Protein 5Z3E (pdb70)

Secondary structure (DSSP, 8-state):
---HHHHHHHHHHHHHHHHHHHHHS-TTSPPPS-TT-GGGTTEE-HHHHHHHHHHHHHHT-HHHHHHHHHHHHHHHHTTHHHHHHHHHHHHTT-PPPGGGSPPSSEETTSSB-S-HHHH---HHHHHHHHHHHHHHHHHT--GGGTHHHHHHHHHHHHHHTTS----TTS--TTS-BHHHHHHHHHHHHHHHT-GGGTT-TTHHHHHHHHHHHHHHHHHHSEETTEE-SBTT-----TTGGGGTTTT-SS-TTSHHHHHHHHHHHHHHEETTEEPS-TT--GGGT-EEHHHHHHHHHHHHHTT-HHHHHHHHHHHHTT--TTS---SEE-SS-SSGGGHHHHHHHH-SPPSS-HHHHHHHHHHHHHTT---

Nearest PDB structures (foldseek):
  5z3f-assembly1_A  TM=1.002E+00  e=1.330E-62  Kribbella flavida DSM 17836
  5z3d-assembly1_A  TM=1.002E+00  e=3.446E-62  Kribbella flavida DSM 17836
  5z3a-assembly1_A  TM=1.002E+00  e=4.809E-62  Kribbella flavida DSM 17836
  5z3b-assembly1_A  TM=1.002E+00  e=1.030E-61  Kribbella flavida DSM 17836
  5z3c-assembly1_A  TM=1.002E+00  e=2.103E-61  Kribbella flavida DSM 17836

InterPro domains:
  IPR008928 Six-hairpin glycosidase superfamily [SSF48208] (15-374)
  IPR011613 GH15-like domain [PF00723] (21-302)
  IPR012341 Six-hairpin glycosidase-like superfamily [G3DSA:1.50.10.10] (13-378)

Structure (mmCIF, N/CA/C/O backbone):
data_5Z3E
#
_entry.id   5Z3E
#
_cell.length_a   104.810
_cell.length_b   104.810
_cell.length_c   89.460
_cell.angle_alpha   90.00
_cell.angle_beta   90.00
_cell.angle_gamma   90.00
#
_symmetry.space_group_name_H-M   'P 4 21 2'
#
loop_
_entity.id
_entity.type
_entity.pdbx_description
1 polymer 'Glycoside hydrolase 15-related protein'
2 non-polymer GLYCEROL
3 non-polymer 'CITRIC ACID'
4 water water
#
loop_
_atom_site.group_PDB
_atom_site.id
_atom_site.type_symbol
_atom_site.label_atom_id
_atom_site.label_alt_id
_atom_site.label_comp_id
_atom_site.label_asym_id
_atom_site.label_entity_id
_atom_site.label_seq_id
_atom_site.pdbx_PDB_ins_code
_atom_site.Cartn_x
_atom_site.Cartn_y
_atom_site.Cartn_z
_atom_site.occupancy
_atom_site.B_iso_or_equiv
_atom_site.auth_seq_id
_atom_site.auth_comp_id
_atom_site.auth_asym_id
_atom_site.auth_atom_id
_atom_site.pdbx_PDB_model_num
ATOM 1 N N . GLY A 1 29 ? 26.291 135.461 92.177 1.00 47.80 9 GLY A N 1
ATOM 2 C CA . GLY A 1 29 ? 26.052 134.211 91.338 1.00 29.70 9 GLY A CA 1
ATOM 3 C C . GLY A 1 29 ? 24.574 133.851 91.375 1.00 19.98 9 GLY A C 1
ATOM 4 O O . GLY A 1 29 ? 24.211 132.835 90.902 1.00 24.37 9 GLY A O 1
ATOM 8 N N . LEU A 1 30 ? 23.696 134.790 91.774 1.00 22.29 10 LEU A N 1
ATOM 9 C CA . LEU A 1 30 ? 22.247 134.518 91.855 1.00 21.42 10 LEU A CA 1
ATOM 10 C C . LEU A 1 30 ? 21.463 135.660 91.219 1.00 22.59 10 LEU A C 1
ATOM 11 O O . LEU A 1 30 ? 21.828 136.827 91.378 1.00 23.11 10 LEU A O 1
ATOM 27 N N . ASP A 1 31 ? 20.419 135.345 90.436 1.00 19.64 11 ASP A N 1
ATOM 28 C CA . ASP A 1 31 ? 19.583 136.385 89.866 1.00 20.09 11 ASP A CA 1
ATOM 29 C C . ASP A 1 31 ? 18.493 136.803 90.835 1.00 17.76 11 ASP A C 1
ATOM 30 O O . ASP A 1 31 ? 18.432 136.319 92.003 1.00 16.89 11 ASP A O 1
ATOM 39 N N . SER A 1 32 ? 17.660 137.764 90.438 1.00 19.98 12 SER A N 1
ATOM 40 C CA . SER A 1 32 ? 16.696 138.311 91.361 1.00 19.77 12 SER A CA 1
ATOM 41 C C . SER A 1 32 ? 15.671 137.282 91.801 1.00 17.48 12 SER A C 1
ATOM 42 O O . SER A 1 32 ? 15.246 137.250 92.960 1.00 17.93 12 SER A O 1
ATOM 50 N N . HIS A 1 33 ? 15.318 136.409 90.887 1.00 16.93 13 HIS A N 1
ATOM 51 C CA . HIS A 1 33 ? 14.392 135.319 91.182 1.00 16.16 13 HIS A CA 1
ATOM 52 C C . HIS A 1 33 ? 14.924 134.420 92.269 1.00 15.65 13 HIS A C 1
ATOM 53 O O . HIS A 1 33 ? 14.236 134.096 93.248 1.00 16.29 13 HIS A O 1
ATOM 68 N N . GLU A 1 34 ? 16.176 133.999 92.118 1.00 14.84 14 GLU A N 1
ATOM 69 C CA . GLU A 1 34 ? 16.802 133.129 93.100 1.00 15.44 14 GLU A CA 1
ATOM 70 C C . GLU A 1 34 ? 16.993 133.813 94.431 1.00 15.39 14 GLU A C 1
ATOM 71 O O . GLU A 1 34 ? 16.709 133.250 95.475 1.00 16.66 14 GLU A O 1
ATOM 83 N N . LEU A 1 35 ? 17.450 135.073 94.399 1.00 14.99 15 LEU A N 1
ATOM 84 C CA . LEU A 1 35 ? 17.694 135.782 95.642 1.00 16.15 15 LEU A CA 1
ATOM 85 C C . LEU A 1 35 ? 16.433 135.917 96.421 1.00 15.58 15 LEU A C 1
ATOM 86 O O . LEU A 1 35 ? 16.429 135.736 97.660 1.00 15.98 15 LEU A O 1
ATOM 102 N N . ALA A 1 36 ? 15.335 136.240 95.777 1.00 16.41 16 ALA A N 1
ATOM 103 C CA . ALA A 1 36 ? 14.068 136.386 96.482 1.00 17.36 16 ALA A CA 1
ATOM 104 C C . ALA A 1 36 ? 13.703 135.081 97.183 1.00 16.37 16 ALA A C 1
ATOM 105 O O . ALA A 1 36 ? 13.287 135.075 98.342 1.00 17.13 16 ALA A O 1
ATOM 112 N N . ARG A 1 37 ? 13.851 133.964 96.476 1.00 15.91 17 ARG A N 1
ATOM 113 C CA . ARG A 1 37 ? 13.451 132.701 97.053 1.00 15.86 17 ARG A CA 1
ATOM 114 C C . ARG A 1 37 ? 14.374 132.262 98.192 1.00 14.73 17 ARG A C 1
ATOM 115 O O . ARG A 1 37 ? 13.928 131.714 99.208 1.00 15.18 17 ARG A O 1
ATOM 136 N N . LEU A 1 38 ? 15.672 132.492 98.014 1.00 14.15 18 LEU A N 1
ATOM 137 C CA . LEU A 1 38 ? 16.633 132.109 99.045 1.00 14.12 18 LEU A CA 1
ATOM 138 C C . LEU A 1 38 ? 16.486 132.976 100.286 1.00 13.61 18 LEU A C 1
ATOM 139 O O . LEU A 1 38 ? 16.626 132.486 101.417 1.00 14.96 18 LEU A O 1
ATOM 155 N N . HIS A 1 39 ? 16.217 134.260 100.104 1.00 14.33 19 HIS A N 1
ATOM 156 C CA . HIS A 1 39 ? 15.961 135.130 101.242 1.00 14.62 19 HIS A CA 1
ATOM 157 C C . HIS A 1 39 ? 14.720 134.680 101.973 1.00 14.87 19 HIS A C 1
ATOM 158 O O . HIS A 1 39 ? 14.696 134.641 103.216 1.00 16.66 19 HIS A O 1
ATOM 173 N N . GLU A 1 40 ? 13.667 134.328 101.254 1.00 14.84 20 GLU A N 1
ATOM 174 C CA . GLU A 1 40 ? 12.450 133.865 101.892 1.00 15.82 20 GLU A CA 1
ATOM 175 C C . GLU A 1 40 ? 12.664 132.565 102.674 1.00 15.01 20 GLU A C 1
ATOM 176 O O . GLU A 1 40 ? 12.169 132.428 103.790 1.00 15.11 20 GLU A O 1
ATOM 188 N N . LEU A 1 41 ? 13.423 131.640 102.103 1.00 14.20 21 LEU A N 1
ATOM 189 C CA . LEU A 1 41 ? 13.703 130.398 102.815 1.00 14.08 21 LEU A CA 1
ATOM 190 C C . LEU A 1 41 ? 14.561 130.661 104.056 1.00 13.10 21 LEU A C 1
ATOM 191 O O . LEU A 1 41 ? 14.416 129.972 105.053 1.00 13.49 21 LEU A O 1
ATOM 207 N N . ALA A 1 42 ? 15.429 131.660 104.017 1.00 12.80 22 ALA A N 1
ATOM 208 C CA . ALA A 1 42 ? 16.191 132.024 105.215 1.00 13.23 22 ALA A CA 1
ATOM 209 C C . ALA A 1 42 ? 15.262 132.577 106.287 1.00 12.69 22 ALA A C 1
ATOM 210 O O . ALA A 1 42 ? 15.357 132.195 107.458 1.00 13.10 22 ALA A O 1
ATOM 217 N N . ARG A 1 43 ? 14.376 133.500 105.921 1.00 13.73 23 ARG A N 1
ATOM 218 C CA . ARG A 1 43 ? 13.434 134.065 106.881 1.00 14.50 23 ARG A CA 1
ATOM 219 C C . ARG A 1 43 ? 12.580 132.961 107.470 1.00 13.71 23 ARG A C 1
ATOM 220 O O . ARG A 1 43 ? 12.380 132.886 108.680 1.00 14.19 23 ARG A O 1
ATOM 241 N N . HIS A 1 44 ? 12.051 132.077 106.621 1.00 13.84 24 HIS A N 1
ATOM 242 C CA . HIS A 1 44 ? 11.240 130.982 107.095 1.00 14.08 24 HIS A CA 1
ATOM 243 C C . HIS A 1 44 ? 12.032 130.050 108.001 1.00 13.51 24 HIS A C 1
ATOM 244 O O . HIS A 1 44 ? 11.492 129.545 108.983 1.00 13.94 24 HIS A O 1
ATOM 259 N N . SER A 1 45 ? 13.300 129.812 107.677 1.00 12.88 25 SER A N 1
ATOM 260 C CA . SER A 1 45 ? 14.133 128.956 108.505 1.00 11.86 25 SER A CA 1
ATOM 261 C C . SER A 1 45 ? 14.256 129.513 109.914 1.00 12.08 25 SER A C 1
ATOM 262 O O . SER A 1 45 ? 14.149 128.778 110.901 1.00 12.46 25 SER A O 1
ATOM 270 N N . HIS A 1 46 ? 14.545 130.802 110.033 1.00 12.05 26 HIS A N 1
ATOM 271 C CA . HIS A 1 46 ? 14.584 131.419 111.344 1.00 12.43 26 HIS A CA 1
ATOM 272 C C . HIS A 1 46 ? 13.250 131.285 112.056 1.00 12.69 26 HIS A C 1
ATOM 273 O O . HIS A 1 46 ? 13.186 130.961 113.253 1.00 12.98 26 HIS A O 1
ATOM 288 N N . ALA A 1 47 ? 12.142 131.523 111.345 1.00 13.27 27 ALA A N 1
ATOM 289 C CA . ALA A 1 47 ? 10.833 131.477 111.951 1.00 14.93 27 ALA A CA 1
ATOM 290 C C . ALA A 1 47 ? 10.477 130.089 112.440 1.00 14.47 27 ALA A C 1
ATOM 291 O O . ALA A 1 47 ? 9.944 129.945 113.541 1.00 15.17 27 ALA A O 1
ATOM 298 N N A VAL A 1 48 ? 10.743 129.064 111.661 0.61 13.92 28 VAL A N 1
ATOM 299 N N B VAL A 1 48 ? 10.726 129.064 111.622 0.39 14.20 28 VAL A N 1
ATOM 300 C CA A VAL A 1 48 ? 10.310 127.749 112.050 0.61 14.69 28 VAL A CA 1
ATOM 301 C CA B VAL A 1 48 ? 10.416 127.683 111.995 0.39 15.69 28 VAL A CA 1
ATOM 302 C C A VAL A 1 48 ? 11.174 127.211 113.213 0.61 13.33 28 VAL A C 1
ATOM 303 C C B VAL A 1 48 ? 11.163 127.300 113.258 0.39 13.08 28 VAL A C 1
ATOM 304 O O A VAL A 1 48 ? 10.667 126.527 114.095 0.61 13.68 28 VAL A O 1
ATOM 305 O O B VAL A 1 48 ? 10.593 126.769 114.207 0.39 12.58 28 VAL A O 1
ATOM 330 N N . ILE A 1 49 ? 12.457 127.564 113.249 1.00 11.91 29 ILE A N 1
ATOM 331 C CA . ILE A 1 49 ? 13.302 127.164 114.366 1.00 11.55 29 ILE A CA 1
ATOM 332 C C . ILE A 1 49 ? 12.829 127.832 115.651 1.00 11.25 29 ILE A C 1
ATOM 333 O O . ILE A 1 49 ? 12.663 127.193 116.698 1.00 12.13 29 ILE A O 1
ATOM 350 N N . THR A 1 50 ? 12.608 129.134 115.596 1.00 11.56 30 THR A N 1
ATOM 351 C CA . THR A 1 50 ? 12.259 129.863 116.816 1.00 12.31 30 THR A CA 1
ATOM 352 C C . THR A 1 50 ? 10.848 129.569 117.264 1.00 12.87 30 THR A C 1
ATOM 353 O O . THR A 1 50 ? 10.583 129.551 118.468 1.00 13.99 30 THR A O 1
ATOM 364 N N . ARG A 1 51 ? 9.933 129.287 116.337 1.00 13.00 31 ARG A N 1
ATOM 365 C CA . ARG A 1 51 ? 8.587 128.937 116.749 1.00 14.48 31 ARG A CA 1
ATOM 366 C C . ARG A 1 51 ? 8.576 127.621 117.494 1.00 13.96 31 ARG A C 1
ATOM 367 O O . ARG A 1 51 ? 7.808 127.450 118.438 1.00 16.40 31 ARG A O 1
ATOM 388 N N . HIS A 1 52 ? 9.411 126.677 117.090 1.00 12.38 32 HIS A N 1
ATOM 389 C CA . HIS A 1 52 ? 9.415 125.354 117.698 1.00 12.46 32 HIS A CA 1
ATOM 390 C C . HIS A 1 52 ? 10.340 125.210 118.893 1.00 11.52 32 HIS A C 1
ATOM 391 O O . HIS A 1 52 ? 10.292 124.199 119.592 1.00 12.66 32 HIS A O 1
ATOM 406 N N . GLN A 1 53 ? 11.211 126.186 119.119 1.00 11.66 33 GLN A N 1
ATOM 407 C CA . GLN A 1 53 ? 12.058 126.158 120.309 1.00 11.07 33 GLN A CA 1
ATOM 408 C C . GLN A 1 53 ? 11.183 125.992 121.550 1.00 11.30 33 GLN A C 1
ATOM 409 O O . GLN A 1 53 ? 10.164 126.648 121.705 1.00 13.12 33 GLN A O 1
ATOM 423 N N . ASP A 1 54 ? 11.556 125.065 122.430 1.00 11.05 34 ASP A N 1
ATOM 424 C CA . ASP A 1 54 ? 10.814 124.789 123.648 1.00 12.11 34 ASP A CA 1
ATOM 425 C C . ASP A 1 54 ? 10.879 125.980 124.558 1.00 12.70 34 ASP A C 1
ATOM 426 O O . ASP A 1 54 ? 11.875 126.749 124.549 1.00 12.76 34 ASP A O 1
ATOM 435 N N . ALA A 1 55 ? 9.874 126.083 125.419 1.00 14.87 35 ALA A N 1
ATOM 436 C CA . ALA A 1 55 ? 9.833 127.078 126.451 1.00 16.10 35 ALA A CA 1
ATOM 437 C C . ALA A 1 55 ? 11.123 127.131 127.292 1.00 14.45 35 ALA A C 1
ATOM 438 O O . ALA A 1 55 ? 11.469 128.227 127.721 1.00 15.32 35 ALA A O 1
ATOM 445 N N . GLY A 1 56 ? 11.726 126.014 127.544 1.00 12.88 36 GLY A N 1
ATOM 446 C CA . GLY A 1 56 ? 12.937 126.002 128.360 1.00 11.60 36 GLY A CA 1
ATOM 447 C C . GLY A 1 56 ? 14.238 126.290 127.603 1.00 9.68 36 GLY A C 1
ATOM 448 O O . GLY A 1 56 ? 15.282 126.318 128.239 1.00 9.15 36 GLY A O 1
ATOM 452 N N . GLY A 1 57 ? 14.168 126.465 126.285 1.00 9.81 37 GLY A N 1
ATOM 453 C CA . GLY A 1 57 ? 15.303 126.811 125.468 1.00 9.84 37 GLY A CA 1
ATOM 454 C C . GLY A 1 57 ? 15.763 125.751 124.483 1.00 8.92 37 GLY A C 1
ATOM 455 O O . GLY A 1 57 ? 16.449 126.080 123.506 1.00 9.03 37 GLY A O 1
ATOM 459 N N . ALA A 1 58 ? 15.411 124.483 124.715 1.00 9.17 38 ALA A N 1
ATOM 460 C CA . ALA A 1 58 ? 15.892 123.443 123.819 1.00 9.30 38 ALA A CA 1
ATOM 461 C C . ALA A 1 58 ? 15.326 123.637 122.417 1.00 9.00 38 ALA A C 1
ATOM 462 O O . ALA A 1 58 ? 14.175 124.035 122.234 1.00 9.94 38 ALA A O 1
ATOM 469 N N . TYR A 1 59 ? 16.126 123.303 121.411 1.00 9.24 39 TYR A N 1
ATOM 470 C CA . TYR A 1 59 ? 15.605 123.136 120.051 1.00 9.70 39 TYR A CA 1
ATOM 471 C C . TYR A 1 59 ? 15.209 121.672 119.880 1.00 9.81 39 TYR A C 1
ATOM 472 O O . TYR A 1 59 ? 16.035 120.796 120.050 1.00 11.15 39 TYR A O 1
ATOM 490 N N . PRO A 1 60 ? 13.949 121.397 119.502 1.00 10.56 40 PRO A N 1
ATOM 491 C CA . PRO A 1 60 ? 13.594 120.012 119.182 1.00 11.01 40 PRO A CA 1
ATOM 492 C C . PRO A 1 60 ? 14.250 119.612 117.872 1.00 11.14 40 PRO A C 1
ATOM 493 O O . PRO A 1 60 ? 14.528 120.432 117.025 1.00 12.50 40 PRO A O 1
ATOM 504 N N . ALA A 1 61 ? 14.446 118.324 117.685 1.00 11.82 41 ALA A N 1
ATOM 505 C CA . ALA A 1 61 ? 14.983 117.867 116.407 1.00 12.30 41 ALA A CA 1
ATOM 506 C C . ALA A 1 61 ? 13.928 117.941 115.313 1.00 11.95 41 ALA A C 1
ATOM 507 O O . ALA A 1 61 ? 14.232 118.358 114.172 1.00 12.03 41 ALA A O 1
ATOM 514 N N . ALA A 1 62 ? 12.745 117.465 115.627 1.00 13.64 42 ALA A N 1
ATOM 515 C CA . ALA A 1 62 ? 11.738 117.218 114.586 1.00 15.54 42 ALA A CA 1
ATOM 516 C C . ALA A 1 62 ? 10.390 117.155 115.284 1.00 16.60 42 ALA A C 1
ATOM 517 O O . ALA A 1 62 ? 9.945 116.079 115.704 1.00 17.54 42 ALA A O 1
ATOM 524 N N . PRO A 1 63 ? 9.736 118.299 115.415 1.00 18.37 43 PRO A N 1
ATOM 525 C CA . PRO A 1 63 ? 8.504 118.408 116.199 1.00 20.40 43 PRO A CA 1
ATOM 526 C C . PRO A 1 63 ? 7.322 117.591 115.719 1.00 20.33 43 PRO A C 1
ATOM 527 O O . PRO A 1 63 ? 6.441 117.325 116.535 1.00 25.04 43 PRO A O 1
ATOM 538 N N . THR A 1 64 ? 7.307 117.191 114.467 1.00 18.95 44 THR A N 1
ATOM 539 C CA . THR A 1 64 ? 6.178 116.414 113.964 1.00 20.41 44 THR A CA 1
ATOM 540 C C . THR A 1 64 ? 6.532 115.015 113.544 1.00 19.13 44 THR A C 1
ATOM 541 O O . THR A 1 64 ? 5.687 114.307 112.974 1.00 23.74 44 THR A O 1
ATOM 552 N N . PHE A 1 65 ? 7.725 114.566 113.878 1.00 17.43 45 PHE A N 1
ATOM 553 C CA . PHE A 1 65 ? 8.141 113.210 113.538 1.00 16.73 45 PHE A CA 1
ATOM 554 C C . PHE A 1 65 ? 7.943 112.383 114.786 1.00 16.91 45 PHE A C 1
ATOM 555 O O . PHE A 1 65 ? 8.587 112.606 115.791 1.00 16.80 45 PHE A O 1
ATOM 572 N N . SER A 1 66 ? 6.992 111.465 114.767 1.00 20.47 46 SER A N 1
ATOM 573 C CA . SER A 1 66 ? 6.537 110.800 115.992 1.00 24.29 46 SER A CA 1
ATOM 574 C C . SER A 1 66 ? 7.657 110.224 116.836 1.00 21.09 46 SER A C 1
ATOM 575 O O . SER A 1 66 ? 7.663 110.397 118.051 1.00 21.62 46 SER A O 1
ATOM 583 N N . ALA A 1 67 ? 8.588 109.511 116.201 1.00 19.94 47 ALA A N 1
ATOM 584 C CA . ALA A 1 67 ? 9.662 108.833 116.926 1.00 20.38 47 ALA A CA 1
ATOM 585 C C . ALA A 1 67 ? 10.566 109.801 117.672 1.00 17.46 47 ALA A C 1
ATOM 586 O O . ALA A 1 67 ? 11.225 109.394 118.633 1.00 18.19 47 ALA A O 1
ATOM 593 N N . TYR A 1 68 ? 10.682 111.048 117.188 1.00 15.49 48 TYR A N 1
ATOM 594 C CA . TYR A 1 68 ? 11.581 112.038 117.785 1.00 14.27 48 TYR A CA 1
ATOM 595 C C . TYR A 1 68 ? 10.847 113.095 118.606 1.00 14.41 48 TYR A C 1
ATOM 596 O O . TYR A 1 68 ? 11.503 113.949 119.208 1.00 13.85 48 TYR A O 1
ATOM 614 N N . ARG A 1 69 ? 9.536 113.088 118.618 1.00 16.73 49 ARG A N 1
ATOM 615 C CA . ARG A 1 69 ? 8.769 114.137 119.304 1.00 17.41 49 ARG A CA 1
ATOM 616 C C . ARG A 1 69 ? 9.110 114.131 120.776 1.00 15.49 49 ARG A C 1
ATOM 617 O O . ARG A 1 69 ? 9.168 113.075 121.427 1.00 17.61 49 ARG A O 1
ATOM 638 N N . GLY A 1 70 ? 9.376 115.325 121.294 1.00 14.55 50 GLY A N 1
ATOM 639 C CA . GLY A 1 70 ? 9.697 115.510 122.690 1.00 14.44 50 GLY A CA 1
ATOM 640 C C . GLY A 1 70 ? 11.175 115.402 123.019 1.00 12.20 50 GLY A C 1
ATOM 641 O O . GLY A 1 70 ? 11.532 115.534 124.192 1.00 13.26 50 GLY A O 1
ATOM 645 N N . TYR A 1 71 ? 12.039 115.220 122.025 1.00 10.86 51 TYR A N 1
ATOM 646 C CA . TYR A 1 71 ? 13.460 115.042 122.265 1.00 10.61 51 TYR A CA 1
ATOM 647 C C . TYR A 1 71 ? 14.309 116.096 121.579 1.00 10.01 51 TYR A C 1
ATOM 648 O O . TYR A 1 71 ? 14.000 116.587 120.482 1.00 11.22 51 TYR A O 1
ATOM 666 N N . ALA A 1 72 ? 15.422 116.391 122.239 1.00 9.65 52 ALA A N 1
ATOM 667 C CA . ALA A 1 72 ? 16.456 117.288 121.756 1.00 9.48 52 ALA A CA 1
ATOM 668 C C . ALA A 1 72 ? 17.786 116.561 121.715 1.00 9.25 52 ALA A C 1
ATOM 669 O O . ALA A 1 72 ? 18.085 115.750 122.594 1.00 10.03 52 ALA A O 1
ATOM 676 N N . TRP A 1 73 ? 18.587 116.889 120.708 1.00 8.92 53 TRP A N 1
ATOM 677 C CA . TRP A 1 73 ? 19.934 116.394 120.550 1.00 8.43 53 TRP A CA 1
ATOM 678 C C . TRP A 1 73 ? 20.897 117.566 120.575 1.00 8.24 53 TRP A C 1
ATOM 679 O O . TRP A 1 73 ? 20.629 118.619 119.983 1.00 8.81 53 TRP A O 1
ATOM 700 N N . LEU A 1 74 ? 22.053 117.384 121.209 1.00 7.44 54 LEU A N 1
ATOM 701 C CA . LEU A 1 74 ? 23.079 118.409 121.180 1.00 7.36 54 LEU A CA 1
ATOM 702 C C . LEU A 1 74 ? 23.673 118.604 119.781 1.00 7.26 54 LEU A C 1
ATOM 703 O O . LEU A 1 74 ? 24.056 119.722 119.441 1.00 7.52 54 LEU A O 1
ATOM 719 N N . ARG A 1 75 ? 23.764 117.545 118.975 1.00 7.35 55 ARG A N 1
ATOM 720 C CA . ARG A 1 75 ? 24.256 117.667 117.596 1.00 7.78 55 ARG A CA 1
ATOM 721 C C . ARG A 1 75 ? 23.336 118.579 116.790 1.00 7.35 55 ARG A C 1
ATOM 722 O O . ARG A 1 75 ? 23.727 119.649 116.325 1.00 7.95 55 ARG A O 1
ATOM 743 N N . ASP A 1 76 ? 22.075 118.162 116.651 1.00 7.79 56 ASP A N 1
ATOM 744 C CA . ASP A 1 76 ? 21.131 118.963 115.882 1.00 7.97 56 ASP A CA 1
ATOM 745 C C . ASP A 1 76 ? 21.047 120.364 116.460 1.00 7.81 56 ASP A C 1
ATOM 746 O O . ASP A 1 76 ? 21.006 121.363 115.746 1.00 8.35 56 ASP A O 1
ATOM 755 N N . GLY A 1 77 ? 20.956 120.443 117.791 1.00 7.76 57 GLY A N 1
ATOM 756 C CA . GLY A 1 77 ? 20.728 121.718 118.434 1.00 7.84 57 GLY A CA 1
ATOM 757 C C . GLY A 1 77 ? 21.875 122.693 118.284 1.00 7.42 57 GLY A C 1
ATOM 758 O O . GLY A 1 77 ? 21.652 123.892 118.138 1.00 8.15 57 GLY A O 1
ATOM 762 N N . SER A 1 78 ? 23.105 122.188 118.316 1.00 7.41 58 SER A N 1
ATOM 763 C CA . SER A 1 78 ? 24.267 123.048 118.202 1.00 7.76 58 SER A CA 1
ATOM 764 C C . SER A 1 78 ? 24.407 123.655 116.803 1.00 7.66 58 SER A C 1
ATOM 765 O O . SER A 1 78 ? 24.688 124.841 116.660 1.00 8.11 58 SER A O 1
ATOM 773 N N . PHE A 1 79 ? 24.192 122.843 115.760 1.00 7.93 59 PHE A N 1
ATOM 774 C CA . PHE A 1 79 ? 24.200 123.408 114.417 1.00 8.50 59 PHE A CA 1
ATOM 775 C C . PHE A 1 79 ? 23.024 124.357 114.207 1.00 8.25 59 PHE A C 1
ATOM 776 O O . PHE A 1 79 ? 23.160 125.383 113.550 1.00 9.34 59 PHE A O 1
ATOM 793 N N . THR A 1 80 ? 21.856 124.013 114.750 1.00 8.26 60 THR A N 1
ATOM 794 C CA . THR A 1 80 ? 20.709 124.897 114.700 1.00 8.65 60 THR A CA 1
ATOM 795 C C . THR A 1 80 ? 21.049 126.229 115.341 1.00 8.33 60 THR A C 1
ATOM 796 O O . THR A 1 80 ? 20.795 127.301 114.780 1.00 9.06 60 THR A O 1
ATOM 807 N N . ALA A 1 81 ? 21.635 126.172 116.540 1.00 8.03 61 ALA A N 1
ATOM 808 C CA . ALA A 1 81 ? 22.010 127.370 117.263 1.00 8.31 61 ALA A CA 1
ATOM 809 C C . ALA A 1 81 ? 23.011 128.219 116.511 1.00 7.85 61 ALA A C 1
ATOM 810 O O . ALA A 1 81 ? 22.963 129.448 116.570 1.00 8.28 61 ALA A O 1
ATOM 817 N N . GLU A 1 82 ? 23.960 127.585 115.811 1.00 8.07 62 GLU A N 1
ATOM 818 C CA . GLU A 1 82 ? 24.936 128.325 115.020 1.00 8.20 62 GLU A CA 1
ATOM 819 C C . GLU A 1 82 ? 24.258 129.052 113.864 1.00 8.25 62 GLU A C 1
ATOM 820 O O . GLU A 1 82 ? 24.590 130.208 113.587 1.00 8.87 62 GLU A O 1
ATOM 832 N N . GLY A 1 83 ? 23.326 128.402 113.182 1.00 8.65 63 GLY A N 1
ATOM 833 C CA . GLY A 1 83 ? 22.574 129.100 112.143 1.00 9.14 63 GLY A CA 1
ATOM 834 C C . GLY A 1 83 ? 21.814 130.287 112.673 1.00 9.19 63 GLY A C 1
ATOM 835 O O . GLY A 1 83 ? 21.801 131.359 112.070 1.00 9.87 63 GLY A O 1
ATOM 839 N N . ILE A 1 84 ? 21.176 130.123 113.840 1.00 8.88 64 ILE A N 1
ATOM 840 C CA . ILE A 1 84 ? 20.409 131.192 114.452 1.00 9.55 64 ILE A CA 1
ATOM 841 C C . ILE A 1 84 ? 21.315 132.338 114.907 1.00 9.31 64 ILE A C 1
ATOM 842 O O . ILE A 1 84 ? 20.969 133.517 114.773 1.00 10.33 64 ILE A O 1
ATOM 858 N N . SER A 1 85 ? 22.477 131.999 115.458 1.00 9.33 65 SER A N 1
ATOM 859 C CA . SER A 1 85 ? 23.440 132.997 115.890 1.00 9.41 65 SER A CA 1
ATOM 860 C C . SER A 1 85 ? 23.957 133.816 114.711 1.00 9.47 65 SER A C 1
ATOM 861 O O . SER A 1 85 ? 24.047 135.047 114.780 1.00 10.30 65 SER A O 1
ATOM 869 N N . ARG A 1 86 ? 24.257 133.150 113.599 1.00 9.63 66 ARG A N 1
ATOM 870 C CA . ARG A 1 86 ? 24.649 133.852 112.370 1.00 10.21 66 ARG A CA 1
ATOM 871 C C . ARG A 1 86 ? 23.550 134.741 111.852 1.00 10.60 66 ARG A C 1
ATOM 872 O O . ARG A 1 86 ? 23.805 135.844 111.369 1.00 12.02 66 ARG A O 1
ATOM 893 N N . TYR A 1 87 ? 22.303 134.280 111.938 1.00 11.23 67 TYR A N 1
ATOM 894 C CA . TYR A 1 87 ? 21.158 135.066 111.512 1.00 11.89 67 TYR A CA 1
ATOM 895 C C . TYR A 1 87 ? 21.010 136.310 112.355 1.00 12.47 67 TYR A C 1
ATOM 896 O O . TYR A 1 87 ? 20.459 137.307 111.879 1.00 14.98 67 TYR A O 1
ATOM 914 N N . GLY A 1 88 ? 21.473 136.278 113.599 1.00 12.76 68 GLY A N 1
ATOM 915 C CA . GLY A 1 88 ? 21.494 137.433 114.476 1.00 13.32 68 GLY A CA 1
ATOM 916 C C . GLY A 1 88 ? 20.517 137.377 115.625 1.00 12.93 68 GLY A C 1
ATOM 917 O O . GLY A 1 88 ? 20.376 138.368 116.342 1.00 14.29 68 GLY A O 1
ATOM 921 N N . ASP A 1 89 ? 19.853 136.238 115.830 1.00 12.11 69 ASP A N 1
ATOM 922 C CA . ASP A 1 89 ? 18.885 136.125 116.920 1.00 11.91 69 ASP A CA 1
ATOM 923 C C . ASP A 1 89 ? 19.626 135.675 118.191 1.00 10.71 69 ASP A C 1
ATOM 924 O O . ASP A 1 89 ? 19.694 134.502 118.549 1.00 11.33 69 ASP A O 1
ATOM 933 N N . VAL A 1 90 ? 20.247 136.664 118.826 1.00 11.16 70 VAL A N 1
ATOM 934 C CA . VAL A 1 90 ? 21.069 136.440 120.001 1.00 10.84 70 VAL A CA 1
ATOM 935 C C . VAL A 1 90 ? 20.243 135.862 121.128 1.00 10.42 70 VAL A C 1
ATOM 936 O O . VAL A 1 90 ? 20.717 134.976 121.856 1.00 11.15 70 VAL A O 1
ATOM 949 N N . ALA A 1 91 ? 19.004 136.304 121.270 1.00 10.36 71 ALA A N 1
ATOM 950 C CA . ALA A 1 91 ? 18.173 135.828 122.351 1.00 10.96 71 ALA A CA 1
ATOM 951 C C . ALA A 1 91 ? 17.882 134.334 122.206 1.00 10.02 71 ALA A C 1
ATOM 952 O O . ALA A 1 91 ? 18.056 133.576 123.154 1.00 9.99 71 ALA A O 1
ATOM 959 N N . SER A 1 92 ? 17.443 133.897 121.022 1.00 9.88 72 SER A N 1
ATOM 960 C CA . SER A 1 92 ? 17.090 132.499 120.843 1.00 9.68 72 SER A CA 1
ATOM 961 C C . SER A 1 92 ? 18.299 131.594 121.035 1.00 9.07 72 SER A C 1
ATOM 962 O O . SER A 1 92 ? 18.212 130.576 121.730 1.00 8.87 72 SER A O 1
ATOM 970 N N . ALA A 1 93 ? 19.412 131.936 120.397 1.00 8.83 73 ALA A N 1
ATOM 971 C CA . ALA A 1 93 ? 20.608 131.112 120.552 1.00 8.75 73 ALA A CA 1
ATOM 972 C C . ALA A 1 93 ? 21.025 131.049 122.016 1.00 7.81 73 ALA A C 1
ATOM 973 O O . ALA A 1 93 ? 21.405 129.985 122.509 1.00 7.92 73 ALA A O 1
ATOM 980 N N . GLY A 1 94 ? 20.989 132.179 122.706 1.00 8.41 74 GLY A N 1
ATOM 981 C CA . GLY A 1 94 ? 21.364 132.195 124.105 1.00 8.19 74 GLY A CA 1
ATOM 982 C C . GLY A 1 94 ? 20.498 131.326 124.967 1.00 7.65 74 GLY A C 1
ATOM 983 O O . GLY A 1 94 ? 20.987 130.727 125.937 1.00 8.04 74 GLY A O 1
ATOM 987 N N . ARG A 1 95 ? 19.209 131.253 124.662 1.00 7.73 75 ARG A N 1
ATOM 988 C CA . ARG A 1 95 ? 18.315 130.393 125.430 1.00 8.11 75 ARG A CA 1
ATOM 989 C C . ARG A 1 95 ? 18.640 128.911 125.208 1.00 7.46 75 ARG A C 1
ATOM 990 O O . ARG A 1 95 ? 18.504 128.114 126.143 1.00 7.68 75 ARG A O 1
ATOM 1011 N N . PHE A 1 96 ? 19.051 128.541 123.992 1.00 7.43 76 PHE A N 1
ATOM 1012 C CA . PHE A 1 96 ? 19.525 127.187 123.767 1.00 7.25 76 PHE A CA 1
ATOM 1013 C C . PHE A 1 96 ? 20.765 126.903 124.617 1.00 6.76 76 PHE A C 1
ATOM 1014 O O . PHE A 1 96 ? 20.843 125.869 125.282 1.00 6.92 76 PHE A O 1
ATOM 1031 N N . HIS A 1 97 ? 21.740 127.800 124.600 1.00 6.59 77 HIS A N 1
ATOM 1032 C CA . HIS A 1 97 ? 22.941 127.589 125.396 1.00 6.38 77 HIS A CA 1
ATOM 1033 C C . HIS A 1 97 ? 22.618 127.554 126.873 1.00 6.18 77 HIS A C 1
ATOM 1034 O O . HIS A 1 97 ? 23.204 126.762 127.618 1.00 6.38 77 HIS A O 1
ATOM 1049 N N . ASP A 1 98 ? 21.677 128.397 127.322 1.00 6.37 78 ASP A N 1
ATOM 1050 C CA . ASP A 1 98 ? 21.230 128.309 128.713 1.00 6.57 78 ASP A CA 1
ATOM 1051 C C . ASP A 1 98 ? 20.720 126.918 129.014 1.00 6.58 78 ASP A C 1
ATOM 1052 O O . ASP A 1 98 ? 21.040 126.332 130.059 1.00 6.87 78 ASP A O 1
ATOM 1061 N N . TRP A 1 99 ? 19.871 126.395 128.147 1.00 6.66 79 TRP A N 1
ATOM 1062 C CA . TRP A 1 99 ? 19.279 125.084 128.375 1.00 6.92 79 TRP A CA 1
ATOM 1063 C C . TRP A 1 99 ? 20.362 124.024 128.474 1.00 6.54 79 TRP A C 1
ATOM 1064 O O . TRP A 1 99 ? 20.376 123.235 129.428 1.00 6.85 79 TRP A O 1
ATOM 1085 N N . VAL A 1 100 ? 21.273 123.987 127.505 1.00 6.32 80 VAL A N 1
ATOM 1086 C CA . VAL A 1 100 ? 22.323 122.981 127.518 1.00 6.50 80 VAL A CA 1
ATOM 1087 C C . VAL A 1 100 ? 23.175 123.105 128.782 1.00 6.32 80 VAL A C 1
ATOM 1088 O O . VAL A 1 100 ? 23.484 122.116 129.446 1.00 6.71 80 VAL A O 1
ATOM 1101 N N . ASP A 1 101 ? 23.606 124.322 129.072 1.00 6.47 81 ASP A N 1
ATOM 1102 C CA . ASP A 1 101 ? 24.425 124.567 130.263 1.00 6.31 81 ASP A CA 1
ATOM 1103 C C . ASP A 1 101 ? 23.736 124.007 131.502 1.00 6.49 81 ASP A C 1
ATOM 1104 O O . ASP A 1 101 ? 24.350 123.301 132.301 1.00 6.90 81 ASP A O 1
ATOM 1113 N N . GLY A 1 102 ? 22.461 124.326 131.689 1.00 6.68 82 GLY A N 1
ATOM 1114 C CA . GLY A 1 102 ? 21.775 123.841 132.871 1.00 7.29 82 GLY A CA 1
ATOM 1115 C C . GLY A 1 102 ? 21.647 122.335 132.902 1.00 6.75 82 GLY A C 1
ATOM 1116 O O . GLY A 1 102 ? 21.757 121.704 133.971 1.00 7.46 82 GLY A O 1
ATOM 1120 N N . VAL A 1 103 ? 21.399 121.724 131.759 1.00 7.04 83 VAL A N 1
ATOM 1121 C CA . VAL A 1 103 ? 21.330 120.275 131.666 1.00 7.58 83 VAL A CA 1
ATOM 1122 C C . VAL A 1 103 ? 22.659 119.659 132.071 1.00 7.02 83 VAL A C 1
ATOM 1123 O O . VAL A 1 103 ? 22.682 118.653 132.795 1.00 8.00 83 VAL A O 1
ATOM 1136 N N . LEU A 1 104 ? 23.767 120.229 131.591 1.00 6.85 84 LEU A N 1
ATOM 1137 C CA . LEU A 1 104 ? 25.087 119.712 131.898 1.00 6.92 84 LEU A CA 1
ATOM 1138 C C . LEU A 1 104 ? 25.496 119.958 133.343 1.00 6.65 84 LEU A C 1
ATOM 1139 O O . LEU A 1 104 ? 26.090 119.074 133.965 1.00 6.82 84 LEU A O 1
ATOM 1155 N N . ARG A 1 105 ? 25.186 121.131 133.906 1.00 6.51 85 ARG A N 1
ATOM 1156 C CA . ARG A 1 105 ? 25.528 121.341 135.302 1.00 6.42 85 ARG A CA 1
ATOM 1157 C C . ARG A 1 105 ? 24.835 120.296 136.178 1.00 6.72 85 ARG A C 1
ATOM 1158 O O . ARG A 1 105 ? 25.390 119.844 137.174 1.00 7.21 85 ARG A O 1
ATOM 1179 N N . ARG A 1 106 ? 23.611 119.900 135.814 1.00 6.76 86 ARG A N 1
ATOM 1180 C CA . ARG A 1 106 ? 22.914 118.862 136.550 1.00 7.10 86 ARG A CA 1
ATOM 1181 C C . ARG A 1 106 ? 23.614 117.512 136.493 1.00 7.62 86 ARG A C 1
ATOM 1182 O O . ARG A 1 106 ? 23.311 116.655 137.333 1.00 8.83 86 ARG A O 1
ATOM 1203 N N . ARG A 1 107 ? 24.497 117.304 135.518 1.00 7.35 87 ARG A N 1
ATOM 1204 C CA . ARG A 1 107 ? 25.283 116.091 135.363 1.00 7.61 87 ARG A CA 1
ATOM 1205 C C . ARG A 1 107 ? 26.680 116.193 135.966 1.00 7.46 87 ARG A C 1
ATOM 1206 O O . ARG A 1 107 ? 27.489 115.291 135.775 1.00 8.17 87 ARG A O 1
ATOM 1227 N N . ARG A 1 108 ? 26.967 117.258 136.727 1.00 7.79 88 ARG A N 1
ATOM 1228 C CA . ARG A 1 108 ? 28.279 117.402 137.346 1.00 8.06 88 ARG A CA 1
ATOM 1229 C C . ARG A 1 108 ? 28.652 116.198 138.174 1.00 9.11 88 ARG A C 1
ATOM 1230 O O . ARG A 1 108 ? 29.781 115.720 138.123 1.00 10.39 88 ARG A O 1
ATOM 1251 N N . GLY A 1 109 ? 27.720 115.749 138.994 1.00 10.17 89 GLY A N 1
ATOM 1252 C CA . GLY A 1 109 ? 27.987 114.593 139.854 1.00 12.12 89 GLY A CA 1
ATOM 1253 C C . GLY A 1 109 ? 28.120 113.300 139.082 1.00 11.37 89 GLY A C 1
ATOM 1254 O O . GLY A 1 109 ? 29.013 112.494 139.362 1.00 11.62 89 GLY A O 1
ATOM 1258 N N . GLN A 1 110 ? 27.284 113.098 138.062 1.00 10.68 90 GLN A N 1
ATOM 1259 C CA . GLN A 1 110 ? 27.378 111.891 137.220 1.00 10.14 90 GLN A CA 1
ATOM 1260 C C . GLN A 1 110 ? 28.742 111.847 136.566 1.00 9.32 90 GLN A C 1
ATOM 1261 O O . GLN A 1 110 ? 29.392 110.791 136.548 1.00 9.80 90 GLN A O 1
ATOM 1275 N N . VAL A 1 111 ? 29.186 112.966 135.986 1.00 8.87 91 VAL A N 1
ATOM 1276 C CA . VAL A 1 111 ? 30.489 113.005 135.345 1.00 8.79 91 VAL A CA 1
ATOM 1277 C C . VAL A 1 111 ? 31.600 112.789 136.367 1.00 8.90 91 VAL A C 1
ATOM 1278 O O . VAL A 1 111 ? 32.527 112.011 136.122 1.00 9.83 91 VAL A O 1
ATOM 1291 N N . ASP A 1 112 ? 31.527 113.442 137.527 1.00 9.79 92 ASP A N 1
ATOM 1292 C CA . ASP A 1 112 ? 32.552 113.229 138.544 1.00 10.27 92 ASP A CA 1
ATOM 1293 C C . ASP A 1 112 ? 32.617 111.751 138.924 1.00 10.74 92 ASP A C 1
ATOM 1294 O O . ASP A 1 112 ? 33.717 111.217 139.127 1.00 12.20 92 ASP A O 1
ATOM 1303 N N . ASP A 1 113 ? 31.473 111.102 139.053 1.00 10.80 93 ASP A N 1
ATOM 1304 C CA . ASP A 1 113 ? 31.459 109.684 139.404 1.00 11.64 93 ASP A CA 1
ATOM 1305 C C . ASP A 1 113 ? 32.045 108.822 138.285 1.00 11.22 93 ASP A C 1
ATOM 1306 O O . ASP A 1 113 ? 32.757 107.840 138.586 1.00 12.35 93 ASP A O 1
ATOM 1315 N N . LEU A 1 114 ? 31.777 109.125 137.029 1.00 10.62 94 LEU A N 1
ATOM 1316 C CA . LEU A 1 114 ? 32.367 108.379 135.926 1.00 10.68 94 LEU A CA 1
ATOM 1317 C C . LEU A 1 114 ? 33.880 108.507 135.950 1.00 11.46 94 LEU A C 1
ATOM 1318 O O . LEU A 1 114 ? 34.594 107.538 135.753 1.00 12.96 94 LEU A O 1
ATOM 1334 N N . LEU A 1 115 ? 34.370 109.730 136.193 1.00 11.42 95 LEU A N 1
ATOM 1335 C CA . LEU A 1 115 ? 35.796 109.968 136.213 1.00 12.59 95 LEU A CA 1
ATOM 1336 C C . LEU A 1 115 ? 36.458 109.259 137.380 1.00 13.97 95 LEU A C 1
ATOM 1337 O O . LEU A 1 115 ? 37.540 108.707 137.271 1.00 15.41 95 LEU A O 1
ATOM 1353 N N . ALA A 1 116 ? 35.792 109.260 138.539 1.00 13.66 96 ALA A N 1
ATOM 1354 C CA . ALA A 1 116 ? 36.327 108.534 139.696 1.00 15.03 96 ALA A CA 1
ATOM 1355 C C . ALA A 1 116 ? 36.378 107.033 139.409 1.00 15.14 96 ALA A C 1
ATOM 1356 O O . ALA A 1 116 ? 37.327 106.360 139.846 1.00 17.66 96 ALA A O 1
ATOM 1363 N N . ALA A 1 117 ? 35.355 106.498 138.732 1.00 14.34 97 ALA A N 1
ATOM 1364 C CA . ALA A 1 117 ? 35.325 105.089 138.355 1.00 15.22 97 ALA A CA 1
ATOM 1365 C C . ALA A 1 117 ? 36.522 104.738 137.461 1.00 16.12 97 ALA A C 1
ATOM 1366 O O . ALA A 1 117 ? 37.223 103.754 137.701 1.00 17.28 97 ALA A O 1
ATOM 1373 N N . VAL A 1 118 ? 36.759 105.567 136.442 1.00 15.50 98 VAL A N 1
ATOM 1374 C CA . VAL A 1 118 ? 37.933 105.384 135.612 1.00 17.15 98 VAL A CA 1
ATOM 1375 C C . VAL A 1 118 ? 39.197 105.365 136.457 1.00 20.24 98 VAL A C 1
ATOM 1376 O O . VAL A 1 118 ? 40.071 104.512 136.276 1.00 21.54 98 VAL A O 1
ATOM 1389 N N . ASP A 1 119 ? 39.310 106.295 137.408 1.00 18.88 99 ASP A N 1
ATOM 1390 C CA . ASP A 1 119 ? 40.510 106.410 138.207 1.00 22.37 99 ASP A CA 1
ATOM 1391 C C . ASP A 1 119 ? 40.717 105.203 139.109 1.00 22.25 99 ASP A C 1
ATOM 1392 O O . ASP A 1 119 ? 41.863 104.885 139.463 1.00 28.78 99 ASP A O 1
ATOM 1401 N N . ARG A 1 120 ? 39.677 104.490 139.471 1.00 22.30 100 ARG A N 1
ATOM 1402 C CA . ARG A 1 120 ? 39.784 103.259 140.281 1.00 22.83 100 ARG A CA 1
ATOM 1403 C C . ARG A 1 120 ? 40.046 102.057 139.341 1.00 23.31 100 ARG A C 1
ATOM 1404 O O . ARG A 1 120 ? 40.143 100.917 139.818 1.00 27.30 100 ARG A O 1
ATOM 1425 N N . GLY A 1 121 ? 40.100 102.220 138.027 1.00 21.68 101 GLY A N 1
ATOM 1426 C CA . GLY A 1 121 ? 40.285 101.079 137.095 1.00 21.70 101 GLY A CA 1
ATOM 1427 C C . GLY A 1 121 ? 38.988 100.329 136.799 1.00 20.31 101 GLY A C 1
ATOM 1428 O O . GLY A 1 121 ? 39.032 99.177 136.364 1.00 23.31 101 GLY A O 1
ATOM 1432 N N . GLU A 1 122 ? 37.844 100.984 137.011 1.00 16.87 102 GLU A N 1
ATOM 1433 C CA . GLU A 1 122 ? 36.527 100.384 136.820 1.00 16.19 102 GLU A CA 1
ATOM 1434 C C . GLU A 1 122 ? 35.806 101.164 135.738 1.00 13.67 102 GLU A C 1
ATOM 1435 O O . GLU A 1 122 ? 34.913 101.988 136.018 1.00 14.86 102 GLU A O 1
ATOM 1447 N N . VAL A 1 123 ? 36.230 100.980 134.484 1.00 12.76 103 VAL A N 1
ATOM 1448 C CA . VAL A 1 123 ? 35.754 101.833 133.419 1.00 12.52 103 VAL A CA 1
ATOM 1449 C C . VAL A 1 123 ? 34.246 101.625 133.241 1.00 11.05 103 VAL A C 1
ATOM 1450 O O . VAL A 1 123 ? 33.788 100.480 133.135 1.00 12.38 103 VAL A O 1
ATOM 1463 N N . PRO A 1 124 ? 33.464 102.693 133.207 1.00 10.39 104 PRO A N 1
ATOM 1464 C CA . PRO A 1 124 ? 32.022 102.527 133.105 1.00 10.51 104 PRO A CA 1
ATOM 1465 C C . PRO A 1 124 ? 31.625 101.906 131.785 1.00 9.02 104 PRO A C 1
ATOM 1466 O O . PRO A 1 124 ? 32.241 102.195 130.743 1.00 9.48 104 PRO A O 1
ATOM 1477 N N . SER A 1 125 ? 30.556 101.141 131.822 1.00 9.60 105 SER A N 1
ATOM 1478 C CA . SER A 1 125 ? 29.922 100.642 130.623 1.00 9.36 105 SER A CA 1
ATOM 1479 C C . SER A 1 125 ? 29.218 101.753 129.866 1.00 9.37 105 SER A C 1
ATOM 1480 O O . SER A 1 125 ? 28.814 102.773 130.467 1.00 10.09 105 SER A O 1
ATOM 1488 N N . ASN A 1 126 ? 28.992 101.541 128.587 1.00 9.54 106 ASN A N 1
ATOM 1489 C CA . ASN A 1 126 ? 28.174 102.457 127.796 1.00 9.80 106 ASN A CA 1
ATOM 1490 C C . ASN A 1 126 ? 26.833 102.732 128.466 1.00 9.83 106 ASN A C 1
ATOM 1491 O O . ASN A 1 126 ? 26.293 103.831 128.322 1.00 10.96 106 ASN A O 1
ATOM 1502 N N . GLU A 1 127 ? 26.284 101.764 129.206 1.00 10.34 107 GLU A N 1
ATOM 1503 C CA . GLU A 1 127 ? 24.975 101.977 129.831 1.00 10.82 107 GLU A CA 1
ATOM 1504 C C . GLU A 1 127 ? 24.970 103.090 130.880 1.00 11.25 107 GLU A C 1
ATOM 1505 O O . GLU A 1 127 ? 23.919 103.610 131.216 1.00 12.97 107 GLU A O 1
ATOM 1517 N N . GLY A 1 128 ? 26.142 103.439 131.414 1.00 10.67 108 GLY A N 1
ATOM 1518 C CA . GLY A 1 128 ? 26.279 104.456 132.439 1.00 11.83 108 GLY A CA 1
ATOM 1519 C C . GLY A 1 128 ? 26.680 105.839 131.930 1.00 10.25 108 GLY A C 1
ATOM 1520 O O . GLY A 1 128 ? 26.840 106.752 132.732 1.00 11.50 108 GLY A O 1
ATOM 1524 N N . MET A 1 129 ? 26.866 105.986 130.634 1.00 9.57 109 MET A N 1
ATOM 1525 C CA . MET A 1 129 ? 27.401 107.217 130.084 1.00 9.04 109 MET A CA 1
ATOM 1526 C C . MET A 1 129 ? 26.333 108.300 129.969 1.00 8.83 109 MET A C 1
ATOM 1527 O O . MET A 1 129 ? 25.145 108.072 130.174 1.00 10.09 109 MET A O 1
ATOM 1541 N N . LEU A 1 130 ? 26.765 109.526 129.642 1.00 8.68 110 LEU A N 1
ATOM 1542 C CA . LEU A 1 130 ? 25.804 110.602 129.415 1.00 8.64 110 LEU A CA 1
ATOM 1543 C C . LEU A 1 130 ? 24.973 110.283 128.171 1.00 8.68 110 LEU A C 1
ATOM 1544 O O . LEU A 1 130 ? 25.421 109.558 127.270 1.00 9.28 110 LEU A O 1
ATOM 1560 N N . PRO A 1 131 ? 23.754 110.801 128.107 1.00 9.09 111 PRO A N 1
ATOM 1561 C CA . PRO A 1 131 ? 22.812 110.370 127.067 1.00 9.51 111 PRO A CA 1
ATOM 1562 C C . PRO A 1 131 ? 23.002 111.071 125.730 1.00 9.10 111 PRO A C 1
ATOM 1563 O O . PRO A 1 131 ? 23.719 112.081 125.607 1.00 10.13 111 PRO A O 1
ATOM 1574 N N . THR A 1 132 ? 22.295 110.515 124.758 1.00 8.80 112 THR A N 1
ATOM 1575 C CA . THR A 1 132 ? 22.156 111.072 123.423 1.00 9.09 112 THR A CA 1
ATOM 1576 C C . THR A 1 132 ? 20.864 111.884 123.332 1.00 9.40 112 THR A C 1
ATOM 1577 O O . THR A 1 132 ? 20.897 113.091 123.108 1.00 11.10 112 THR A O 1
ATOM 1588 N N . ARG A 1 133 ? 19.712 111.273 123.533 1.00 9.47 113 ARG A N 1
ATOM 1589 C CA . ARG A 1 133 ? 18.468 112.041 123.554 1.00 9.96 113 ARG A CA 1
ATOM 1590 C C . ARG A 1 133 ? 18.265 112.670 124.905 1.00 9.03 113 ARG A C 1
ATOM 1591 O O . ARG A 1 133 ? 18.435 111.989 125.927 1.00 10.09 113 ARG A O 1
ATOM 1612 N N . PHE A 1 134 ? 17.833 113.923 124.920 1.00 9.04 114 PHE A N 1
ATOM 1613 C CA . PHE A 1 134 ? 17.384 114.613 126.139 1.00 8.84 114 PHE A CA 1
ATOM 1614 C C . PHE A 1 134 ? 15.919 114.938 125.998 1.00 9.07 114 PHE A C 1
ATOM 1615 O O . PHE A 1 134 ? 15.448 115.357 124.932 1.00 10.01 114 PHE A O 1
ATOM 1632 N N . THR A 1 135 ? 15.194 114.808 127.098 1.00 9.29 115 THR A N 1
ATOM 1633 C CA . THR A 1 135 ? 13.882 115.406 127.186 1.00 9.44 115 THR A CA 1
ATOM 1634 C C . THR A 1 135 ? 14.054 116.916 127.382 1.00 9.24 115 THR A C 1
ATOM 1635 O O . THR A 1 135 ? 15.132 117.411 127.729 1.00 9.12 115 THR A O 1
ATOM 1646 N N . PHE A 1 136 ? 12.978 117.683 127.204 1.00 9.32 116 PHE A N 1
ATOM 1647 C CA . PHE A 1 136 ? 13.087 119.123 127.296 1.00 9.81 116 PHE A CA 1
ATOM 16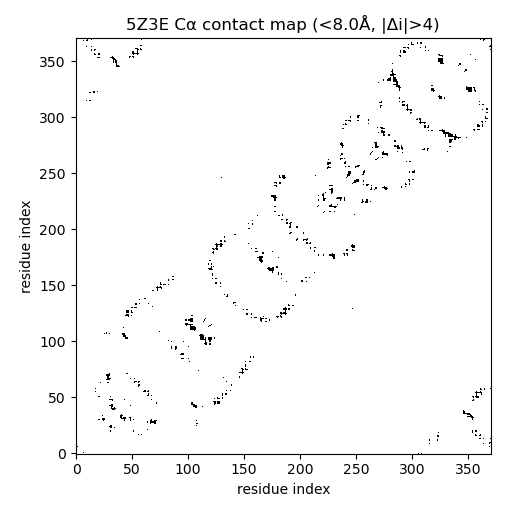48 C C . PHE A 1 136 ? 13.348 119.595 128.720 1.00 9.45 116 PHE A C 1
ATOM 1649 O O . PHE A 1 136 ? 13.843 120.709 128.900 1.00 10.99 116 PHE A O 1
ATOM 1666 N N . ASP A 1 137 ? 13.018 118.769 129.714 1.00 9.62 117 ASP A N 1
ATOM 1667 C CA . ASP A 1 137 ? 13.378 118.981 131.100 1.00 9.84 117 ASP A CA 1
ATOM 1668 C C . ASP A 1 137 ? 14.734 118.364 131.490 1.00 9.78 117 ASP A C 1
ATOM 1669 O O . ASP A 1 137 ? 15.082 118.366 132.678 1.00 10.91 117 ASP A O 1
ATOM 1678 N N . GLY A 1 138 ? 15.521 117.944 130.510 1.00 9.52 118 GLY A N 1
ATOM 1679 C CA . GLY A 1 138 ? 16.904 117.594 130.773 1.00 9.38 118 GLY A CA 1
ATOM 1680 C C . GLY A 1 138 ? 17.219 116.201 131.273 1.00 9.45 118 GLY A C 1
ATOM 1681 O O . GLY A 1 138 ? 18.342 115.953 131.700 1.00 9.96 118 GLY A O 1
ATOM 1685 N N . ASN A 1 139 ? 16.242 115.292 131.184 1.00 9.79 119 ASN A N 1
ATOM 1686 C CA . ASN A 1 139 ? 16.424 113.922 131.576 1.00 9.96 119 ASN A CA 1
ATOM 1687 C C . ASN A 1 139 ? 16.886 113.078 130.404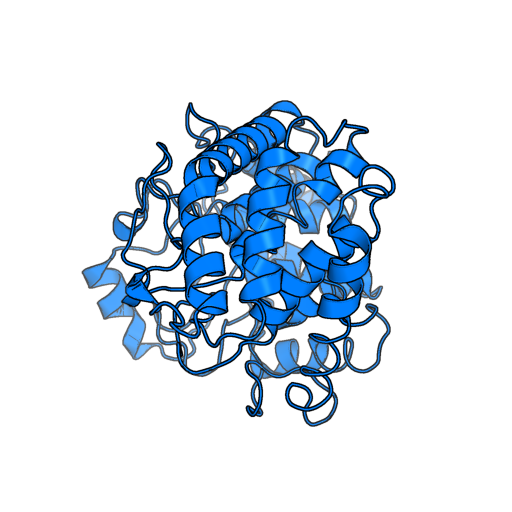 1.00 9.50 119 ASN A C 1
ATOM 1688 O O . ASN A 1 139 ? 16.744 113.487 129.229 1.00 10.17 119 ASN A O 1
ATOM 1699 N N . ASP A 1 140 ? 17.411 111.883 130.656 1.00 10.86 120 ASP A N 1
ATOM 1700 C CA . ASP A 1 140 ? 17.743 110.971 129.585 1.00 10.87 120 ASP A CA 1
ATOM 1701 C C . ASP A 1 140 ? 16.456 110.661 128.824 1.00 11.12 120 ASP A C 1
ATOM 1702 O O . ASP A 1 140 ? 15.459 110.241 129.412 1.00 13.06 120 ASP A O 1
ATOM 1711 N N . GLY A 1 141 ? 16.522 110.802 127.519 1.00 10.82 121 GLY A N 1
ATOM 1712 C CA . GLY A 1 141 ? 15.415 110.439 126.656 1.00 11.08 121 GLY A CA 1
ATOM 1713 C C . GLY A 1 141 ? 15.562 109.089 125.982 1.00 11.37 121 GLY A C 1
ATOM 1714 O O . GLY A 1 141 ? 14.643 108.652 125.303 1.00 13.75 121 GLY A O 1
ATOM 1718 N N . SER A 1 142 ? 16.728 108.459 126.161 1.00 11.26 122 SER A N 1
ATOM 1719 C CA . SER A 1 142 ? 17.025 107.194 125.546 1.00 11.73 122 SER A CA 1
ATOM 1720 C C . SER A 1 142 ? 18.111 106.536 126.392 1.00 11.59 122 SER A C 1
ATOM 1721 O O . SER A 1 142 ? 18.764 107.187 127.218 1.00 12.64 122 SER A O 1
ATOM 1729 N N . ASP A 1 143 ? 18.310 105.246 126.170 1.00 12.38 123 ASP A N 1
ATOM 1730 C CA . ASP A 1 143 ? 19.258 104.437 126.907 1.00 12.42 123 ASP A CA 1
ATOM 1731 C C . ASP A 1 143 ? 20.588 104.416 126.168 1.00 10.87 123 ASP A C 1
ATOM 1732 O O . ASP A 1 143 ? 20.667 103.907 125.036 1.00 11.34 123 ASP A O 1
ATOM 1741 N N . PRO A 1 144 ? 21.685 104.938 126.775 1.00 11.02 124 PRO A N 1
ATOM 1742 C CA . PRO A 1 144 ? 22.946 105.021 126.050 1.00 10.22 124 PRO A CA 1
ATOM 1743 C C . PRO A 1 144 ? 23.558 103.670 125.720 1.00 9.74 124 PRO A C 1
ATOM 1744 O O . PRO A 1 144 ? 24.433 103.615 124.872 1.00 9.91 124 PRO A O 1
ATOM 1755 N N . TRP A 1 145 ? 23.096 102.560 126.303 1.00 9.78 125 TRP A N 1
ATOM 1756 C CA . TRP A 1 145 ? 23.565 101.292 125.780 1.00 9.81 125 TRP A CA 1
ATOM 1757 C C . TRP A 1 145 ? 23.305 101.208 124.266 1.00 9.47 125 TRP A C 1
ATOM 1758 O O . TRP A 1 145 ? 24.122 100.659 123.511 1.00 10.07 125 TRP A O 1
ATOM 1779 N N . TRP A 1 146 ? 22.138 101.697 123.845 1.00 9.91 126 TRP A N 1
ATOM 1780 C CA . TRP A 1 146 ? 21.697 101.573 122.478 1.00 10.73 126 TRP A CA 1
ATOM 1781 C C . TRP A 1 146 ? 22.088 102.732 121.574 1.00 9.91 126 TRP A C 1
ATOM 1782 O O . TRP A 1 146 ? 21.972 102.594 120.357 1.00 11.14 126 TRP A O 1
ATOM 1803 N N . ASP A 1 147 ? 22.546 103.860 122.128 1.00 9.51 127 ASP A N 1
ATOM 1804 C CA . ASP A 1 147 ? 22.848 105.002 121.299 1.00 9.39 127 ASP A CA 1
ATOM 1805 C C . ASP A 1 147 ? 23.984 105.889 121.800 1.00 8.73 127 ASP A C 1
ATOM 1806 O O . ASP A 1 147 ? 24.107 107.024 121.316 1.00 9.19 127 ASP A O 1
ATOM 1815 N N . PHE A 1 148 ? 24.851 105.372 122.649 1.00 8.37 128 PHE A N 1
ATOM 1816 C CA . PHE A 1 148 ? 25.992 106.107 123.197 1.00 8.14 128 PHE A CA 1
ATOM 1817 C C . PHE A 1 148 ? 26.769 106.856 122.107 1.00 7.55 128 PHE A C 1
ATOM 1818 O O . PHE A 1 148 ? 27.276 106.246 121.158 1.00 8.12 128 PHE A O 1
ATOM 1835 N N A GLN A 1 149 ? 26.904 108.173 122.288 0.56 7.36 129 GLN A N 1
ATOM 1836 N N B GLN A 1 149 ? 26.919 108.166 122.300 0.44 7.30 129 GLN A N 1
ATOM 1837 C CA A GLN A 1 149 ? 27.580 109.064 121.350 0.56 7.31 129 GLN A CA 1
ATOM 1838 C CA B GLN A 1 149 ? 27.622 109.037 121.370 0.44 7.33 129 GLN A CA 1
ATOM 1839 C C A GLN A 1 149 ? 28.297 110.137 122.144 0.56 7.40 129 GLN A C 1
ATOM 1840 C C B GLN A 1 149 ? 28.306 110.132 122.152 0.44 7.40 129 GLN A C 1
ATOM 1841 O O A GLN A 1 149 ? 27.710 110.675 123.100 0.56 7.74 129 GLN A O 1
ATOM 1842 O O B GLN A 1 149 ? 27.716 110.668 123.106 0.44 7.82 129 GLN A O 1
ATOM 1869 N N . THR A 1 150 ? 29.489 110.537 121.716 1.00 7.17 130 THR A N 1
ATOM 1870 C CA . THR A 1 150 ? 30.188 111.658 122.336 1.00 7.40 130 THR A CA 1
ATOM 1871 C C . THR A 1 150 ? 30.220 112.913 121.471 1.00 7.25 130 THR A C 1
ATOM 1872 O O . THR A 1 150 ? 30.647 113.963 121.948 1.00 8.34 130 THR A O 1
ATOM 1884 N N . ASP A 1 151 ? 29.801 112.828 120.209 1.00 7.25 131 ASP A N 1
ATOM 1885 C CA . ASP A 1 151 ? 29.959 113.966 119.298 1.00 7.86 131 ASP A CA 1
ATOM 1886 C C . ASP A 1 151 ? 29.236 115.211 119.763 1.00 7.47 131 ASP A C 1
ATOM 1887 O O . ASP A 1 151 ? 29.736 116.329 119.582 1.00 7.77 131 ASP A O 1
ATOM 1896 N N . GLY A 1 152 ? 28.039 115.055 120.320 1.00 7.47 132 GLY A N 1
ATOM 1897 C CA . GLY A 1 152 ? 27.217 116.213 120.608 1.00 7.78 132 GLY A CA 1
ATOM 1898 C C . GLY A 1 152 ? 27.831 117.140 121.634 1.00 6.89 132 GLY A C 1
ATOM 1899 O O . GLY A 1 152 ? 27.668 118.356 121.576 1.00 7.19 132 GLY A O 1
ATOM 1903 N N . TYR A 1 153 ? 28.553 116.576 122.601 1.00 7.14 133 TYR A N 1
ATOM 1904 C CA . TYR A 1 153 ? 29.214 117.381 123.606 1.00 7.51 133 TYR A CA 1
ATOM 1905 C C . TYR A 1 153 ? 30.324 118.222 122.989 1.00 7.19 133 TYR A C 1
ATOM 1906 O O . TYR A 1 153 ? 30.527 119.374 123.373 1.00 7.70 133 TYR A O 1
ATOM 1924 N N . GLY A 1 154 ? 31.058 117.650 122.027 1.00 7.06 134 GLY A N 1
ATOM 1925 C CA . GLY A 1 154 ? 32.068 118.418 121.312 1.00 7.36 134 GLY A CA 1
ATOM 1926 C C . GLY A 1 154 ? 31.453 119.524 120.476 1.00 6.53 134 GLY A C 1
ATOM 1927 O O . GLY A 1 154 ? 31.948 120.658 120.443 1.00 7.17 134 GLY A O 1
ATOM 1931 N N A MET A 1 155 ? 30.356 119.200 119.791 0.35 6.56 135 MET A N 1
ATOM 1932 N N B MET A 1 155 ? 30.365 119.212 119.771 0.65 6.50 135 MET A N 1
ATOM 1933 C CA A MET A 1 155 ? 29.648 120.182 118.984 0.35 6.59 135 MET A CA 1
ATOM 1934 C CA B MET A 1 155 ? 29.683 120.221 118.983 0.65 6.54 135 MET A CA 1
ATOM 1935 C C A MET A 1 155 ? 29.152 121.333 119.829 0.35 6.36 135 MET A C 1
ATOM 1936 C C B MET A 1 155 ? 29.203 121.357 119.852 0.65 6.27 135 MET A C 1
ATOM 1937 O O A MET A 1 155 ? 29.178 122.484 119.385 0.35 6.69 135 MET A O 1
ATOM 1938 O O B MET A 1 155 ? 29.284 122.524 119.454 0.65 6.63 135 MET A O 1
ATOM 1965 N N . TRP A 1 156 ? 28.677 121.058 121.043 1.00 6.42 136 TRP A N 1
ATOM 1966 C CA . TRP A 1 156 ? 28.154 122.135 121.865 1.00 6.43 136 TRP A CA 1
ATOM 1967 C C . TRP A 1 156 ? 29.269 123.096 122.264 1.00 6.31 136 TRP A C 1
ATOM 1968 O O . TRP A 1 156 ? 29.106 124.316 122.204 1.00 6.50 136 TRP A O 1
ATOM 1990 N N . LEU A 1 157 ? 30.428 122.561 122.676 1.00 6.27 137 LEU A N 1
ATOM 1991 C CA . LEU A 1 157 ? 31.549 123.426 123.015 1.00 6.23 137 LEU A CA 1
ATOM 1992 C C . LEU A 1 157 ? 31.905 124.340 121.851 1.00 6.19 137 LEU A C 1
ATOM 1993 O O . LEU A 1 157 ? 32.115 125.549 122.022 1.00 6.81 137 LEU A O 1
ATOM 2009 N N . TRP A 1 158 ? 32.024 123.774 120.649 1.00 6.21 138 TRP A N 1
ATOM 2010 C CA . TRP A 1 158 ? 32.282 124.590 119.472 1.00 6.50 138 TRP A CA 1
ATOM 2011 C C . TRP A 1 158 ? 31.224 125.668 119.305 1.00 6.31 138 TRP A C 1
ATOM 2012 O O . TRP A 1 158 ? 31.524 126.847 119.064 1.00 6.93 138 TRP A O 1
ATOM 2033 N N . SER A 1 159 ? 29.961 125.286 119.416 1.00 6.37 139 SER A N 1
ATOM 2034 C CA A SER A 1 159 ? 28.856 126.200 119.174 0.76 6.55 139 SER A CA 1
ATOM 2035 C CA B SER A 1 159 ? 28.886 126.234 119.141 0.24 6.23 139 SER A CA 1
ATOM 2036 C C . SER A 1 159 ? 28.839 127.362 120.164 1.00 6.42 139 SER A C 1
ATOM 2037 O O . SER A 1 159 ? 28.673 128.527 119.778 1.00 6.98 139 SER A O 1
ATOM 2052 N N . VAL A 1 160 ? 28.959 127.064 121.447 1.00 6.45 140 VAL A N 1
ATOM 2053 C CA . VAL A 1 160 ? 28.830 128.119 122.451 1.00 6.59 140 VAL A CA 1
ATOM 2054 C C . VAL A 1 160 ? 30.005 129.084 122.373 1.00 6.41 140 VAL A C 1
ATOM 2055 O O . VAL A 1 160 ? 29.822 130.297 122.482 1.00 7.10 140 VAL A O 1
ATOM 2068 N N . VAL A 1 161 ? 31.220 128.575 122.154 1.00 6.60 141 VAL A N 1
ATOM 2069 C CA . VAL A 1 161 ? 32.377 129.452 122.007 1.00 6.94 141 VAL A CA 1
ATOM 2070 C C . VAL A 1 161 ? 32.208 130.335 120.787 1.00 7.10 141 VAL A C 1
ATOM 2071 O O . VAL A 1 161 ? 32.483 131.545 120.825 1.00 7.76 141 VAL A O 1
ATOM 2084 N N . THR A 1 162 ? 31.779 129.754 119.678 1.00 7.16 142 THR A N 1
ATOM 2085 C CA . THR A 1 162 ? 31.634 130.503 118.424 1.00 7.83 142 THR A CA 1
ATOM 2086 C C . THR A 1 162 ? 30.590 131.597 118.577 1.00 7.88 142 THR A C 1
ATOM 2087 O O . THR A 1 162 ? 30.780 132.738 118.117 1.00 8.74 142 THR A O 1
ATOM 2098 N N . HIS A 1 163 ? 29.471 131.283 119.225 1.00 7.54 143 HIS A N 1
ATOM 2099 C CA . HIS A 1 163 ? 28.415 132.256 119.480 1.00 7.97 143 HIS A CA 1
ATOM 2100 C C . HIS A 1 163 ? 28.907 133.409 120.344 1.00 7.90 143 HIS A C 1
ATOM 2101 O O . HIS A 1 163 ? 28.661 134.575 120.050 1.00 8.78 143 HIS A O 1
ATOM 2116 N N . ALA A 1 164 ? 29.599 133.080 121.439 1.00 8.18 144 ALA A N 1
ATOM 2117 C CA . ALA A 1 164 ? 30.083 134.116 122.319 1.00 8.64 144 ALA A CA 1
ATOM 2118 C C . ALA A 1 164 ? 31.083 135.024 121.635 1.00 9.20 144 ALA A C 1
ATOM 2119 O O . ALA A 1 164 ? 31.090 136.243 121.868 1.00 10.75 144 ALA A O 1
ATOM 2126 N N . ALA A 1 165 ? 31.948 134.465 120.809 1.00 9.30 145 ALA A N 1
ATOM 21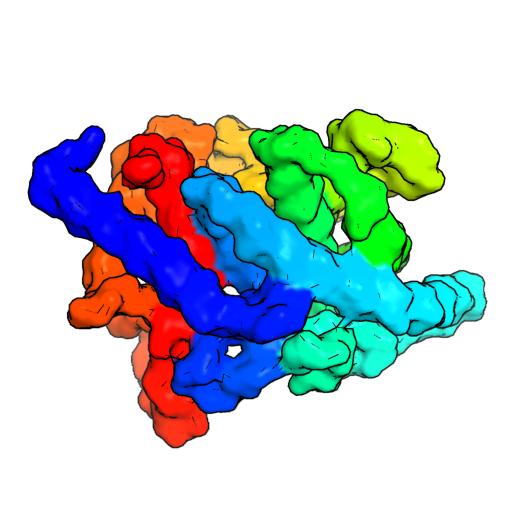27 C CA . ALA A 1 165 ? 32.903 135.291 120.070 1.00 10.79 145 ALA A CA 1
ATOM 2128 C C . ALA A 1 165 ? 32.188 136.192 119.086 1.00 10.94 145 ALA A C 1
ATOM 2129 O O . ALA A 1 165 ? 32.526 137.373 118.951 1.00 13.19 145 ALA A O 1
ATOM 2136 N N . ARG A 1 166 ? 31.196 135.667 118.375 1.00 10.03 146 ARG A N 1
ATOM 2137 C CA . ARG A 1 166 ? 30.481 136.438 117.364 1.00 10.58 146 ARG A CA 1
ATOM 2138 C C . ARG A 1 166 ? 29.810 137.653 117.972 1.00 10.72 146 ARG A C 1
ATOM 2139 O O . ARG A 1 166 ? 29.806 138.731 117.379 1.00 12.52 146 ARG A O 1
ATOM 2160 N N . HIS A 1 167 ? 29.210 137.474 119.144 1.00 10.22 147 HIS A N 1
ATOM 2161 C CA . HIS A 1 167 ? 28.352 138.491 119.725 1.00 11.23 147 HIS A CA 1
ATOM 2162 C C . HIS A 1 167 ? 28.941 139.188 120.931 1.00 11.41 147 HIS A C 1
ATOM 2163 O O . HIS A 1 167 ? 28.269 139.990 121.581 1.00 13.79 147 HIS A O 1
ATOM 2178 N N . GLY A 1 168 ? 30.212 138.936 121.225 1.00 11.29 148 GLY A N 1
ATOM 2179 C CA . GLY A 1 168 ? 30.886 139.643 122.301 1.00 12.33 148 GLY A CA 1
ATOM 2180 C C . GLY A 1 168 ? 30.356 139.326 123.685 1.00 11.91 148 GLY A C 1
ATOM 2181 O O . GLY A 1 168 ? 30.251 140.202 124.520 1.00 13.75 148 GLY A O 1
ATOM 2185 N N . LEU A 1 169 ? 30.051 138.045 123.941 1.00 10.34 149 LEU A N 1
ATOM 2186 C CA . LEU A 1 169 ? 29.401 137.627 125.178 1.00 9.98 149 LEU A CA 1
ATOM 2187 C C . LEU A 1 169 ? 30.396 137.020 126.143 1.00 9.04 149 LEU A C 1
ATOM 2188 O O . LEU A 1 169 ? 31.379 136.409 125.753 1.00 11.05 149 LEU A O 1
ATOM 2204 N N . ASP A 1 170 ? 30.097 137.160 127.434 1.00 8.98 150 ASP A N 1
ATOM 2205 C CA . ASP A 1 170 ? 30.906 136.594 128.522 1.00 8.25 150 ASP A CA 1
ATOM 2206 C C . ASP A 1 170 ? 30.549 135.121 128.731 1.00 7.57 150 ASP A C 1
ATOM 2207 O O . ASP A 1 170 ? 29.455 134.773 129.170 1.00 8.04 150 ASP A O 1
ATOM 2216 N N . LEU A 1 171 ? 31.505 134.245 128.430 1.00 7.64 151 LEU A N 1
ATOM 2217 C CA . LEU A 1 171 ? 31.332 132.811 128.569 1.00 7.34 151 LEU A CA 1
ATOM 2218 C C . LEU A 1 171 ? 31.122 132.349 129.993 1.00 7.09 151 LEU A C 1
ATOM 2219 O O . LEU A 1 171 ? 30.686 131.211 130.192 1.00 7.12 151 LEU A O 1
ATOM 2235 N N . GLU A 1 172 ? 31.380 133.187 131.002 1.00 7.08 152 GLU A N 1
ATOM 2236 C CA . GLU A 1 172 ? 31.091 132.769 132.375 1.00 7.23 152 GLU A CA 1
ATOM 2237 C C . GLU A 1 172 ? 29.617 132.421 132.550 1.00 6.67 152 GLU A C 1
ATOM 2238 O O . GLU A 1 172 ? 29.266 131.625 133.421 1.00 7.04 152 GLU A O 1
ATOM 2250 N N A ARG A 1 173 ? 28.724 132.996 131.724 0.64 6.54 153 ARG A N 1
ATOM 2251 N N B ARG A 1 173 ? 28.734 132.988 131.715 0.36 6.59 153 ARG A N 1
ATOM 2252 C CA A ARG A 1 173 ? 27.308 132.626 131.738 0.64 6.53 153 ARG A CA 1
ATOM 2253 C CA B ARG A 1 173 ? 27.316 132.632 131.737 0.36 6.56 153 ARG A CA 1
ATOM 2254 C C A ARG A 1 173 ? 27.090 131.123 131.605 0.64 6.13 153 ARG A C 1
ATOM 2255 C C B ARG A 1 173 ? 27.078 131.131 131.585 0.36 6.34 153 ARG A C 1
ATOM 2256 O O A ARG A 1 173 ? 26.128 130.603 132.174 0.64 6.73 153 ARG A O 1
ATOM 2257 O O B ARG A 1 173 ? 26.097 130.613 132.122 0.36 6.49 153 ARG A O 1
ATOM 2298 N N . TRP A 1 174 ? 27.950 130.455 130.832 1.00 6.14 154 TRP A N 1
ATOM 2299 C CA . TRP A 1 174 ? 27.786 129.038 130.500 1.00 6.09 154 TRP A CA 1
ATOM 2300 C C . TRP A 1 174 ? 28.970 128.188 130.959 1.00 6.14 154 TRP A C 1
ATOM 2301 O O . TRP A 1 174 ? 29.048 127.004 130.642 1.00 6.54 154 TRP A O 1
ATOM 2323 N N . ARG A 1 175 ? 29.895 128.775 131.716 1.00 6.53 155 ARG A N 1
ATOM 2324 C CA . ARG A 1 175 ? 31.168 128.137 132.017 1.00 6.42 155 ARG A CA 1
ATOM 2325 C C . ARG A 1 175 ? 31.028 126.851 132.814 1.00 6.25 155 ARG A C 1
ATOM 2326 O O . ARG A 1 175 ? 31.763 125.888 132.547 1.00 6.47 155 ARG A O 1
ATOM 2347 N N . ALA A 1 176 ? 30.159 126.810 133.827 1.00 6.46 156 ALA A N 1
ATOM 2348 C CA . ALA A 1 176 ? 30.106 125.603 134.640 1.00 6.77 156 ALA A CA 1
ATOM 2349 C C . ALA A 1 176 ? 29.618 124.417 133.812 1.00 6.45 156 ALA A C 1
ATOM 2350 O O . ALA A 1 176 ? 30.048 123.282 134.038 1.00 7.05 156 ALA A O 1
ATOM 2357 N N . GLY A 1 177 ? 28.748 124.653 132.831 1.00 6.53 157 GLY A N 1
ATOM 2358 C CA . GLY A 1 177 ? 28.348 123.595 131.913 1.00 6.74 157 GLY A CA 1
ATOM 2359 C C . GLY A 1 177 ? 29.471 123.203 130.942 1.00 6.25 157 GLY A C 1
ATOM 2360 O O . GLY A 1 177 ? 29.696 122.020 130.699 1.00 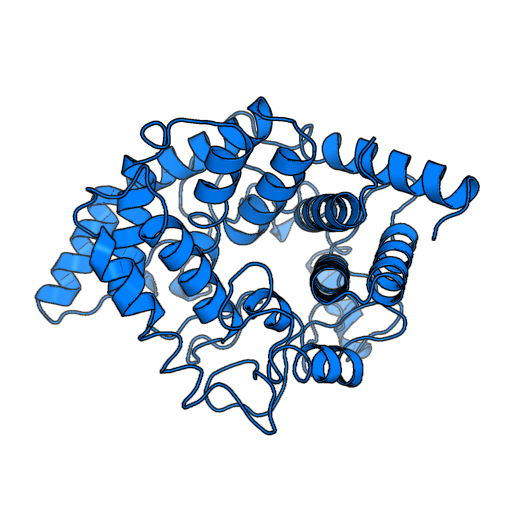6.62 157 GLY A O 1
ATOM 2364 N N . ILE A 1 178 ? 30.184 124.212 130.445 1.00 6.15 158 ILE A N 1
ATOM 2365 C CA . ILE A 1 178 ? 31.397 123.953 129.665 1.00 6.17 158 ILE A CA 1
ATOM 2366 C C . ILE A 1 178 ? 32.346 123.042 130.432 1.00 6.13 158 ILE A C 1
ATOM 2367 O O . ILE A 1 178 ? 32.900 122.098 129.855 1.00 6.62 158 ILE A O 1
ATOM 2383 N N . ASP A 1 179 ? 32.555 123.308 131.720 1.00 6.17 159 ASP A N 1
ATOM 2384 C CA . ASP A 1 179 ? 33.484 122.514 132.507 1.00 6.47 159 ASP A CA 1
ATOM 2385 C C . ASP A 1 179 ? 33.066 121.051 132.551 1.00 6.29 159 ASP A C 1
ATOM 2386 O O . ASP A 1 179 ? 33.928 120.155 132.497 1.00 6.97 159 ASP A O 1
ATOM 2395 N N . VAL A 1 180 ? 31.771 120.775 132.694 1.00 6.52 160 VAL A N 1
ATOM 2396 C CA . VAL A 1 180 ? 31.295 119.396 132.697 1.00 6.68 160 VAL A CA 1
ATOM 2397 C C . VAL A 1 180 ? 31.621 118.720 131.358 1.00 6.37 160 VAL A C 1
ATOM 2398 O O . VAL A 1 180 ? 32.140 117.601 131.314 1.00 7.04 160 VAL A O 1
ATOM 2411 N N . ALA A 1 181 ? 31.291 119.400 130.253 1.00 6.48 161 ALA A N 1
ATOM 2412 C CA . ALA A 1 181 ? 31.540 118.828 128.936 1.00 6.57 161 ALA A CA 1
ATOM 2413 C C . ALA A 1 181 ? 33.021 118.592 128.684 1.00 6.12 161 ALA A C 1
ATOM 2414 O O . ALA A 1 181 ? 33.398 117.552 128.122 1.00 6.59 161 ALA A O 1
ATOM 2421 N N . VAL A 1 182 ? 33.865 119.551 129.059 1.00 6.31 162 VAL A N 1
ATOM 2422 C CA . VAL A 1 182 ? 35.296 119.389 128.863 1.00 6.22 162 VAL A CA 1
ATOM 2423 C C . VAL A 1 182 ? 35.814 118.210 129.663 1.00 6.32 162 VAL A C 1
ATOM 2424 O O . VAL A 1 182 ? 36.542 117.361 129.144 1.00 6.80 162 VAL A O 1
ATOM 2437 N N . ASP A 1 183 ? 35.473 118.141 130.947 1.00 6.67 163 ASP A N 1
ATOM 2438 C CA . ASP A 1 183 ? 35.969 117.038 131.770 1.00 7.37 163 ASP A CA 1
ATOM 2439 C C . ASP A 1 183 ? 35.549 115.694 131.176 1.00 6.99 163 ASP A C 1
ATOM 2440 O O . ASP A 1 183 ? 36.322 114.735 131.170 1.00 7.76 163 ASP A O 1
ATOM 2449 N N . TYR A 1 184 ? 34.304 115.606 130.720 1.00 6.85 164 TYR A N 1
ATOM 2450 C CA . TYR A 1 184 ? 33.789 114.375 130.127 1.00 6.83 164 TYR A CA 1
ATOM 2451 C C . TYR A 1 184 ? 34.584 114.005 128.872 1.00 6.69 164 TYR A C 1
ATOM 2452 O O . TYR A 1 184 ? 35.010 112.850 128.717 1.00 7.40 164 TYR A O 1
ATOM 2470 N N . LEU A 1 185 ? 34.775 114.961 127.968 1.00 6.56 165 LEU A N 1
ATOM 2471 C CA . LEU A 1 185 ? 35.471 114.669 126.732 1.00 6.54 165 LEU A CA 1
ATOM 2472 C C . LEU A 1 185 ? 36.936 114.360 126.920 1.00 6.65 165 LEU A C 1
ATOM 2473 O O . LEU A 1 185 ? 37.482 113.504 126.223 1.00 7.36 165 LEU A O 1
ATOM 2489 N N . LEU A 1 186 ? 37.602 115.029 127.864 1.00 6.69 166 LEU A N 1
ATOM 2490 C CA . LEU A 1 186 ? 39.009 114.719 128.100 1.00 7.29 166 LEU A CA 1
ATOM 2491 C C . LEU A 1 186 ? 39.166 113.264 128.547 1.00 7.75 166 LEU A C 1
ATOM 2492 O O . LEU A 1 186 ? 40.168 112.633 128.246 1.00 8.99 166 LEU A O 1
ATOM 2508 N N . ALA A 1 187 ? 38.193 112.746 129.286 1.00 7.77 167 ALA A N 1
ATOM 2509 C CA . ALA A 1 187 ? 38.236 111.367 129.750 1.00 8.47 167 ALA A CA 1
ATOM 2510 C C . ALA A 1 187 ? 37.866 110.354 128.687 1.00 7.95 167 ALA A C 1
ATOM 2511 O O . ALA A 1 187 ? 38.390 109.238 128.712 1.00 9.47 167 ALA A O 1
ATOM 2518 N N . PHE A 1 188 ? 36.941 110.693 127.787 1.00 7.50 168 PHE A N 1
ATOM 2519 C CA . PHE A 1 188 ? 36.282 109.687 126.956 1.00 7.83 168 PHE A CA 1
ATOM 2520 C C . PHE A 1 188 ? 36.422 109.896 125.458 1.00 8.09 168 PHE A C 1
ATOM 2521 O O . PHE A 1 188 ? 35.800 109.175 124.677 1.00 9.32 168 PHE A O 1
ATOM 2538 N N . TRP A 1 189 ? 37.265 110.827 125.023 1.00 8.08 169 TRP A N 1
ATOM 2539 C CA . TRP A 1 189 ? 37.383 111.111 123.607 1.00 9.33 169 TRP A CA 1
ATOM 2540 C C . TRP A 1 189 ? 37.792 109.903 122.775 1.00 9.55 169 TRP A C 1
ATOM 2541 O O . TRP A 1 189 ? 37.413 109.825 121.608 1.00 11.90 169 TRP A O 1
ATOM 2562 N N . ASP A 1 190 ? 38.583 108.998 123.344 1.00 8.08 170 ASP A N 1
ATOM 2563 C CA . ASP A 1 190 ? 39.170 107.898 122.610 1.00 8.37 170 ASP A CA 1
ATOM 2564 C C . ASP A 1 190 ? 38.371 106.612 122.725 1.00 7.40 170 ASP A C 1
ATOM 2565 O O . ASP A 1 190 ? 38.816 105.562 122.235 1.00 7.87 170 ASP A O 1
ATOM 2574 N N . ARG A 1 191 ? 37.185 106.681 123.299 1.00 7.49 171 ARG A N 1
ATOM 2575 C CA . ARG A 1 191 ? 36.323 105.530 123.450 1.00 7.84 171 ARG A CA 1
ATOM 2576 C C . ARG A 1 191 ? 35.520 105.274 122.173 1.00 7.18 171 ARG A C 1
ATOM 2577 O O . ARG A 1 191 ? 34.991 106.201 121.582 1.00 7.99 171 ARG A O 1
ATOM 2598 N N A PRO A 1 192 ? 35.377 103.996 121.768 0.65 7.21 172 PRO A N 1
ATOM 2599 N N B PRO A 1 192 ? 35.365 104.015 121.770 0.35 7.12 172 PRO A N 1
ATOM 2600 C CA A PRO A 1 192 ? 34.422 103.647 120.713 0.65 7.72 172 PRO A CA 1
ATOM 2601 C CA B PRO A 1 192 ? 34.453 103.783 120.651 0.35 7.67 172 PRO A CA 1
ATOM 2602 C C A PRO A 1 192 ? 33.020 104.136 121.071 0.65 7.19 172 PRO A C 1
ATOM 2603 C C B PRO A 1 192 ? 33.031 104.120 121.050 0.35 7.08 172 PRO A C 1
ATOM 2604 O O A PRO A 1 192 ? 32.626 104.136 122.244 0.65 7.25 172 PRO A O 1
ATOM 2605 O O B PRO A 1 192 ? 32.643 103.987 122.218 0.35 7.27 172 PRO A O 1
ATOM 2626 N N . CYS A 1 193 ? 32.244 104.522 120.066 1.00 6.77 173 CYS A N 1
ATOM 2627 C CA . CYS A 1 193 ? 30.860 104.850 120.307 1.00 6.84 173 CYS A CA 1
ATOM 2628 C C . CYS A 1 193 ? 30.101 104.751 118.992 1.00 6.71 173 CYS A C 1
ATOM 2629 O O . CYS A 1 193 ? 30.693 104.571 117.924 1.00 7.42 173 CYS A O 1
ATOM 2638 N N . TYR A 1 194 ? 28.773 104.871 119.048 1.00 7.05 174 TYR A N 1
ATOM 2639 C CA . TYR A 1 194 ? 27.997 104.916 117.815 1.00 7.42 174 TYR A CA 1
ATOM 2640 C C . TYR A 1 194 ? 28.330 106.210 117.061 1.00 7.84 174 TYR A C 1
ATOM 2641 O O . TYR A 1 194 ? 28.620 107.246 117.671 1.00 8.07 174 TYR A O 1
ATOM 2659 N N . ASP A 1 195 ? 28.244 106.140 115.744 1.00 8.20 175 ASP A N 1
ATOM 2660 C CA . ASP A 1 195 ? 28.462 107.292 114.890 1.00 8.18 175 ASP A CA 1
ATOM 2661 C C . ASP A 1 195 ? 27.281 108.261 114.958 1.00 9.07 175 ASP A C 1
ATOM 2662 O O . ASP A 1 195 ? 26.304 108.020 115.678 1.00 10.42 175 ASP A O 1
ATOM 2671 N N . TRP A 1 196 ? 27.358 109.360 114.206 1.00 8.79 176 TRP A N 1
ATOM 2672 C CA . TRP A 1 196 ? 26.270 110.331 114.207 1.00 9.46 176 TRP A CA 1
ATOM 2673 C C . TRP A 1 196 ? 24.954 109.672 113.860 1.00 9.84 176 TRP A C 1
ATOM 2674 O O . TRP A 1 196 ? 23.900 110.158 114.251 1.00 13.79 176 TRP A O 1
ATOM 2695 N N . TRP A 1 197 ? 25.005 108.595 113.079 1.00 9.12 177 TRP A N 1
ATOM 2696 C CA . TRP A 1 197 ? 23.865 107.893 112.542 1.00 9.75 177 TRP A CA 1
ATOM 2697 C C . TRP A 1 197 ? 23.404 106.736 113.417 1.00 10.18 177 TRP A C 1
ATOM 2698 O O . TRP A 1 197 ? 22.531 105.966 113.030 1.00 11.40 177 TRP A O 1
ATOM 2719 N N A GLU A 1 198 ? 23.958 106.609 114.615 0.53 10.22 178 GLU A N 1
ATOM 2720 N N B GLU A 1 198 ? 23.982 106.618 114.603 0.47 10.23 178 GLU A N 1
ATOM 2721 C CA A GLU A 1 198 ? 23.588 105.534 115.556 0.53 10.95 178 GLU A CA 1
ATOM 2722 C CA B GLU A 1 198 ? 23.568 105.614 115.579 0.47 11.02 178 GLU A CA 1
ATOM 2723 C C A GLU A 1 198 ? 23.955 104.166 115.098 0.53 10.76 178 GLU A C 1
ATOM 2724 C C B GLU A 1 198 ? 23.960 104.207 115.139 0.47 10.81 178 GLU A C 1
ATOM 2725 O O A GLU A 1 198 ? 23.235 103.195 115.353 0.53 12.90 178 GLU A O 1
ATOM 2726 O O B GLU A 1 198 ? 23.246 103.244 115.445 0.47 12.72 178 GLU A O 1
ATOM 2749 N N . GLU A 1 199 ? 25.110 104.056 114.487 1.00 10.23 179 GLU A N 1
ATOM 2750 C CA A GLU A 1 199 ? 25.612 102.784 113.986 0.50 10.71 179 GLU A CA 1
ATOM 2751 C CA B GLU A 1 199 ? 25.593 102.764 114.048 0.50 10.73 179 GLU A CA 1
ATOM 2752 C C . GLU A 1 199 ? 27.020 102.489 114.524 1.00 9.08 179 GLU A C 1
ATOM 2753 O O . GLU A 1 199 ? 27.799 103.402 114.822 1.00 9.27 179 GLU A O 1
ATOM 2776 N N . HIS A 1 200 ? 27.348 101.194 114.615 1.00 9.04 180 HIS A N 1
ATOM 2777 C CA . HIS A 1 200 ? 28.725 100.728 114.785 1.00 8.88 180 HIS A CA 1
ATOM 2778 C C . HIS A 1 200 ? 29.395 101.208 116.077 1.00 7.83 180 HIS A C 1
ATOM 2779 O O . HIS A 1 200 ? 30.441 101.864 116.040 1.00 8.19 180 HIS A O 1
ATOM 2794 N N . VAL A 1 201 ? 28.851 100.769 117.202 1.00 8.00 181 VAL A N 1
ATOM 2795 C CA . VAL A 1 201 ? 29.308 101.165 118.526 1.00 7.81 181 VAL A CA 1
ATOM 2796 C C . VAL A 1 201 ? 30.744 100.787 118.814 1.00 7.63 181 VAL A C 1
ATOM 2797 O O . VAL A 1 201 ? 31.366 101.366 119.701 1.00 8.86 181 VAL A O 1
ATOM 2810 N N . GLU A 1 202 ? 31.268 99.775 118.110 1.00 7.42 182 GLU A N 1
ATOM 2811 C CA . GLU A 1 202 ? 32.611 99.292 118.385 1.00 8.14 182 GLU A CA 1
ATOM 2812 C C . GLU A 1 202 ? 33.706 100.126 117.725 1.00 7.05 182 GLU A C 1
ATOM 2813 O O . GLU A 1 202 ? 34.884 99.940 118.051 1.00 7.31 182 GLU A O 1
ATOM 2825 N N . HIS A 1 203 ? 33.334 101.009 116.801 1.00 7.16 183 HIS A N 1
ATOM 2826 C CA . HIS A 1 203 ? 34.285 101.768 116.037 1.00 7.00 183 HIS A CA 1
ATOM 2827 C C . HIS A 1 203 ? 34.471 103.183 116.577 1.00 6.95 183 HIS A C 1
ATOM 2828 O O . HIS A 1 203 ? 33.748 103.633 117.461 1.00 7.52 183 HIS A O 1
ATOM 2843 N N . ARG A 1 204 ? 35.499 103.850 116.043 1.00 6.99 184 ARG A N 1
ATOM 2844 C CA . ARG A 1 204 ? 35.827 105.230 116.392 1.00 6.84 184 ARG A CA 1
ATOM 2845 C C . ARG A 1 204 ? 35.718 106.033 115.114 1.00 6.60 184 ARG A C 1
ATOM 2846 O O . ARG A 1 204 ? 36.471 105.837 114.153 1.00 7.44 184 ARG A O 1
ATOM 2867 N N . HIS A 1 205 ? 34.708 106.885 115.091 1.00 6.66 185 HIS A N 1
ATOM 2868 C CA . HIS A 1 205 ? 34.235 107.512 113.867 1.00 6.87 185 HIS A CA 1
ATOM 2869 C C . HIS A 1 205 ? 34.922 108.842 113.669 1.00 6.35 185 HIS A C 1
ATOM 2870 O O . HIS A 1 205 ? 34.998 109.649 114.587 1.00 6.87 185 HIS A O 1
ATOM 2885 N N . VAL A 1 206 ? 35.425 109.100 112.464 1.00 6.64 186 VAL A N 1
ATOM 2886 C CA . VAL A 1 206 ? 36.235 110.281 112.234 1.00 6.42 186 VAL A CA 1
ATOM 2887 C C . VAL A 1 206 ? 35.427 111.571 112.402 1.00 6.66 186 VAL A C 1
ATOM 2888 O O . VAL A 1 206 ? 35.986 112.541 112.932 1.00 7.07 186 VAL A O 1
ATOM 2901 N N . SER A 1 207 ? 34.145 111.606 112.043 1.00 6.77 187 SER A N 1
ATOM 2902 C CA . SER A 1 207 ? 33.382 112.818 112.278 1.00 7.18 187 SER A CA 1
ATOM 2903 C C . SER A 1 207 ? 32.982 112.999 113.750 1.00 6.89 187 SER A C 1
ATOM 2904 O O . SER A 1 207 ? 32.631 114.115 114.145 1.00 8.34 187 SER A O 1
ATOM 2912 N N . THR A 1 208 ? 33.036 111.942 114.549 1.00 6.94 188 THR A N 1
ATOM 2913 C CA . THR A 1 208 ? 32.876 112.061 116.002 1.00 7.00 188 THR A CA 1
ATOM 2914 C C . THR A 1 208 ? 34.155 112.599 116.639 1.00 6.33 188 THR A C 1
ATOM 2915 O O . THR A 1 208 ? 34.127 113.576 117.385 1.00 6.78 188 THR A O 1
ATOM 2926 N N . LEU A 1 209 ? 35.279 111.975 116.302 1.00 6.74 189 LEU A N 1
ATOM 2927 C CA . LEU A 1 209 ? 36.580 112.500 116.709 1.00 6.73 189 LEU A CA 1
ATOM 2928 C C . LEU A 1 209 ? 36.711 113.940 116.275 1.00 6.66 189 LEU A C 1
ATOM 2929 O O . LEU A 1 209 ? 37.232 114.789 117.019 1.00 7.00 189 LEU A O 1
ATOM 2945 N N . GLY A 1 210 ? 36.271 114.265 115.056 1.00 6.76 190 GLY A N 1
ATOM 2946 C CA . GLY A 1 210 ? 36.350 115.616 114.569 1.00 6.97 190 GLY A CA 1
ATOM 2947 C C . GLY A 1 210 ? 35.521 116.587 115.390 1.00 6.64 190 GLY A C 1
ATOM 2948 O O . GLY A 1 210 ? 35.992 117.688 115.714 1.00 6.68 190 GLY A O 1
ATOM 2952 N N . ALA A 1 211 ? 34.289 116.223 115.723 1.00 6.84 191 ALA A N 1
ATOM 2953 C CA . ALA A 1 211 ? 33.440 117.073 116.543 1.00 6.88 191 ALA A CA 1
ATOM 2954 C C . ALA A 1 211 ? 34.099 117.371 117.886 1.00 6.40 191 ALA A C 1
ATOM 2955 O O . ALA A 1 211 ? 34.067 118.493 118.384 1.00 6.94 191 ALA A O 1
ATOM 2962 N N . ILE A 1 212 ? 34.662 116.326 118.512 1.00 6.38 192 ILE A N 1
ATOM 2963 C CA . ILE A 1 212 ? 35.349 116.509 119.787 1.00 6.51 192 ILE A CA 1
ATOM 2964 C C . ILE A 1 212 ? 36.527 117.459 119.613 1.00 6.14 192 ILE A C 1
ATOM 2965 O O . ILE A 1 212 ? 36.714 118.382 120.400 1.00 6.47 192 ILE A O 1
ATOM 2981 N N . HIS A 1 213 ? 37.340 117.219 118.590 1.00 6.03 193 HIS A N 1
ATOM 2982 C CA . HIS A 1 213 ? 38.452 118.093 118.276 1.00 6.33 193 HIS A CA 1
ATOM 2983 C C . HIS A 1 213 ? 38.006 119.532 118.145 1.00 6.25 193 HIS A C 1
ATOM 2984 O O . HIS A 1 213 ? 38.634 120.442 118.689 1.00 6.71 193 HIS A O 1
ATOM 2999 N N . GLY A 1 214 ? 36.947 119.770 117.369 1.00 6.30 194 GLY A N 1
ATOM 3000 C CA . GLY A 1 214 ? 36.494 121.128 117.174 1.00 6.86 194 GLY A CA 1
ATOM 3001 C C . GLY A 1 214 ? 36.121 121.806 118.477 1.00 6.51 194 GLY A C 1
ATOM 3002 O O . GLY A 1 214 ? 36.445 122.987 118.694 1.00 7.05 194 GLY A O 1
ATOM 3006 N N . GLY A 1 215 ? 35.417 121.101 119.356 1.00 6.33 195 GLY A N 1
ATOM 3007 C CA . GLY A 1 215 ? 35.071 121.668 120.635 1.00 6.31 195 GLY A CA 1
ATOM 3008 C C . GLY A 1 215 ? 36.272 121.950 121.517 1.00 6.16 195 GLY A C 1
ATOM 3009 O O . GLY A 1 215 ? 36.340 122.993 122.176 1.00 6.69 195 GLY A O 1
ATOM 3013 N N . LEU A 1 216 ? 37.209 121.014 121.567 1.00 6.18 196 LEU A N 1
ATOM 3014 C CA . LEU A 1 216 ? 38.402 121.178 122.387 1.00 6.27 196 LEU A CA 1
ATOM 3015 C C . LEU A 1 216 ? 39.284 122.307 121.899 1.00 6.37 196 LEU A C 1
ATOM 3016 O O . LEU A 1 216 ? 39.811 123.082 122.699 1.00 6.83 196 LEU A O 1
ATOM 3032 N N . VAL A 1 217 ? 39.475 122.428 120.579 1.00 6.47 197 VAL A N 1
ATOM 3033 C CA . VAL A 1 217 ? 40.260 123.534 120.060 1.00 6.68 197 VAL A CA 1
ATOM 3034 C C . VAL A 1 217 ? 39.530 124.852 120.328 1.00 6.61 197 VAL A C 1
ATOM 3035 O O . VAL A 1 217 ? 40.182 125.857 120.656 1.00 7.11 197 VAL A O 1
ATOM 3048 N N . ALA A 1 218 ? 38.206 124.867 120.211 1.00 6.48 198 ALA A N 1
ATOM 3049 C CA . ALA A 1 218 ? 37.468 126.094 120.466 1.00 6.98 198 ALA A CA 1
ATOM 3050 C C . ALA A 1 218 ? 37.727 126.585 121.890 1.00 6.65 198 ALA A C 1
ATOM 3051 O O . ALA A 1 218 ? 38.017 127.769 122.093 1.00 7.53 198 ALA A O 1
ATOM 3058 N N . VAL A 1 219 ? 37.620 125.723 122.894 1.00 6.63 199 VAL A N 1
ATOM 3059 C CA . VAL A 1 219 ? 37.848 126.199 124.254 1.00 6.63 199 VAL A CA 1
ATOM 3060 C C . VAL A 1 219 ? 39.319 126.428 124.546 1.00 6.91 199 VAL A C 1
ATOM 3061 O O . VAL A 1 219 ? 39.654 127.363 125.284 1.00 7.60 199 VAL A O 1
ATOM 3074 N N . GLY A 1 220 ? 40.218 125.624 123.983 1.00 6.85 200 GLY A N 1
ATOM 3075 C CA . GLY A 1 220 ? 41.629 125.751 124.268 1.00 7.28 200 GLY A CA 1
ATOM 3076 C C . GLY A 1 220 ? 42.306 126.945 123.639 1.00 7.64 200 GLY A C 1
ATOM 3077 O O . GLY A 1 220 ? 43.406 127.324 124.046 1.00 8.82 200 GLY A O 1
ATOM 3081 N N . THR A 1 221 ? 41.658 127.566 122.646 1.00 7.51 201 THR A N 1
ATOM 3082 C CA . THR A 1 221 ? 42.165 128.767 121.984 1.00 7.86 201 THR A CA 1
ATOM 3083 C C . THR A 1 221 ? 41.330 129.992 122.307 1.00 8.47 201 THR A C 1
ATOM 3084 O O . THR A 1 221 ? 41.524 131.038 121.731 1.00 10.83 201 THR A O 1
ATOM 3095 N N . CYS A 1 222 ? 40.440 129.891 123.287 1.00 8.51 202 CYS A N 1
ATOM 3096 C CA . CYS A 1 222 ? 39.548 130.981 123.639 1.00 9.21 202 CYS A CA 1
ATOM 3097 C C . CYS A 1 222 ? 40.180 131.823 124.748 1.00 8.70 202 CYS A C 1
ATOM 3098 O O . CYS A 1 222 ? 40.386 131.351 125.861 1.00 9.19 202 CYS A O 1
ATOM 3106 N N . ALA A 1 223 ? 40.469 133.078 124.447 1.00 9.80 203 ALA A N 1
ATOM 3107 C CA . ALA A 1 223 ? 41.149 133.935 125.402 1.00 10.53 203 ALA A CA 1
ATOM 3108 C C . ALA A 1 223 ? 40.379 134.062 126.716 1.00 10.68 203 ALA A C 1
ATOM 3109 O O . ALA A 1 223 ? 40.977 134.139 127.790 1.00 11.45 203 ALA A O 1
ATOM 3116 N N . ALA A 1 224 ? 39.048 134.105 126.651 1.00 10.35 204 ALA A N 1
ATOM 3117 C CA . ALA A 1 224 ? 38.245 134.215 127.860 1.00 10.99 204 ALA A CA 1
ATOM 3118 C C . ALA A 1 224 ? 38.441 133.020 128.787 1.00 10.12 204 ALA A C 1
ATOM 3119 O O . ALA A 1 224 ? 38.141 133.117 129.984 1.00 11.70 204 ALA A O 1
ATOM 3126 N N . LEU A 1 225 ? 38.893 131.892 128.239 1.00 9.18 205 LEU A N 1
ATOM 3127 C CA . LEU A 1 225 ? 39.076 130.652 128.975 1.00 9.29 205 LEU A CA 1
ATOM 3128 C C . LEU A 1 225 ? 40.538 130.328 129.256 1.00 9.11 205 LEU A C 1
ATOM 3129 O O . LEU A 1 225 ? 40.872 129.208 129.629 1.00 9.79 205 LEU A O 1
ATOM 3145 N N . ARG A 1 226 ? 41.415 131.325 129.111 1.00 9.54 206 ARG A N 1
ATOM 3146 C CA . ARG A 1 226 ? 42.861 131.138 129.233 1.00 10.10 206 ARG A CA 1
ATOM 3147 C C . ARG A 1 226 ? 43.300 130.609 130.574 1.00 10.47 206 ARG A C 1
ATOM 3148 O O . ARG A 1 226 ? 44.363 129.982 130.674 1.00 11.52 206 ARG A O 1
ATOM 3169 N N . SER A 1 227 ? 42.527 130.870 131.630 1.00 9.70 207 SER A N 1
ATOM 3170 C CA . SER A 1 227 ? 42.913 130.460 132.959 1.00 10.29 207 SER A CA 1
ATOM 3171 C C . SER A 1 227 ? 42.188 129.207 133.430 1.00 10.25 207 SER A C 1
ATOM 3172 O O . SER A 1 227 ? 42.361 128.777 134.567 1.00 11.97 207 SER A O 1
ATOM 3180 N N . ALA A 1 228 ? 41.385 128.592 132.561 1.00 10.11 208 ALA A N 1
ATOM 3181 C CA . ALA A 1 228 ? 40.690 127.386 132.967 1.00 9.89 208 ALA A CA 1
ATOM 3182 C C . ALA A 1 228 ? 41.704 126.306 133.303 1.00 9.53 208 ALA A C 1
ATOM 3183 O O . ALA A 1 228 ? 42.738 126.179 132.637 1.00 9.99 208 ALA A O 1
ATOM 3190 N N . PRO A 1 229 ? 41.421 125.469 134.308 1.00 10.02 209 PRO A N 1
ATOM 3191 C CA . PRO A 1 229 ? 42.403 124.448 134.688 1.00 10.43 209 PRO A CA 1
ATOM 3192 C C . PRO A 1 229 ? 42.729 123.456 133.590 1.00 9.24 209 PRO A C 1
ATOM 3193 O O . PRO A 1 229 ? 43.818 122.894 133.563 1.00 10.99 209 PRO A O 1
ATOM 3204 N N . TRP A 1 230 ? 41.794 123.248 132.679 1.00 8.41 210 TRP A N 1
ATOM 3205 C CA . TRP A 1 230 ? 41.907 122.314 131.573 1.00 8.05 210 TRP A CA 1
ATOM 3206 C C . TRP A 1 230 ? 42.431 122.957 130.296 1.00 7.32 210 TRP A C 1
ATOM 3207 O O . TRP A 1 230 ? 42.488 122.281 129.259 1.00 7.64 210 TRP A O 1
ATOM 3228 N N . SER A 1 231 ? 42.824 124.233 130.323 1.00 7.87 211 SER A N 1
ATOM 3229 C CA . SER A 1 231 ? 43.181 124.930 129.101 1.00 8.22 211 SER A CA 1
ATOM 3230 C C . SER A 1 231 ? 44.213 124.167 128.258 1.00 7.79 211 SER A C 1
ATOM 3231 O O . SER A 1 231 ? 43.983 123.882 127.083 1.00 8.51 211 SER A O 1
ATOM 3239 N N . ALA A 1 232 ? 45.373 123.883 128.827 1.00 8.08 212 ALA A N 1
ATOM 3240 C CA . ALA A 1 232 ? 46.418 123.200 128.071 1.00 8.41 212 ALA A CA 1
ATOM 3241 C C . ALA A 1 232 ? 45.987 121.811 127.652 1.00 7.40 212 ALA A C 1
ATOM 3242 O O . ALA A 1 232 ? 46.282 121.354 126.534 1.00 7.91 212 ALA A O 1
ATOM 3249 N N . ALA A 1 233 ? 45.325 121.094 128.550 1.00 7.67 213 ALA A N 1
ATOM 3250 C CA . ALA A 1 233 ? 44.929 119.723 128.285 1.00 8.04 213 ALA A CA 1
ATOM 3251 C C . ALA A 1 233 ? 44.068 119.630 127.034 1.00 7.36 213 ALA A C 1
ATOM 3252 O O . ALA A 1 233 ? 44.179 118.664 126.276 1.00 7.92 213 ALA A O 1
ATOM 3259 N N . THR A 1 234 ? 43.179 120.611 126.823 1.00 6.82 214 THR A N 1
ATOM 3260 C CA . THR A 1 234 ? 42.296 120.540 125.666 1.00 6.51 214 THR A CA 1
ATOM 3261 C C . THR A 1 234 ? 43.081 120.520 124.360 1.00 6.71 214 THR A C 1
ATOM 3262 O O . THR A 1 234 ? 42.736 119.777 123.443 1.00 7.28 214 THR A O 1
ATOM 3273 N N . LEU A 1 235 ? 44.128 121.342 124.256 1.00 6.75 215 LEU A N 1
ATOM 3274 C CA . LEU A 1 235 ? 44.915 121.355 123.023 1.00 6.73 215 LEU A CA 1
ATOM 3275 C C . LEU A 1 235 ? 45.794 120.116 122.892 1.00 6.69 215 LEU A C 1
ATOM 3276 O O . LEU A 1 235 ? 46.050 119.657 121.774 1.00 7.03 215 LEU A O 1
ATOM 3292 N N . GLN A 1 236 ? 46.273 119.575 124.010 1.00 7.08 216 GLN A N 1
ATOM 3293 C CA . GLN A 1 236 ? 47.073 118.363 123.949 1.00 7.46 216 GLN A CA 1
ATOM 3294 C C . GLN A 1 236 ? 46.215 117.177 123.486 1.00 7.18 216 GLN A C 1
ATOM 3295 O O . GLN A 1 236 ? 46.648 116.382 122.656 1.00 7.57 216 GLN A O 1
ATOM 3309 N N . VAL A 1 237 ? 44.992 117.066 124.016 1.00 7.08 217 VAL A N 1
ATOM 3310 C CA . VAL A 1 237 ? 44.088 116.003 123.582 1.00 7.16 217 VAL A CA 1
ATOM 3311 C C . VAL A 1 237 ? 43.676 116.228 122.129 1.00 6.79 217 VAL A C 1
ATOM 3312 O O . VAL A 1 237 ? 43.617 115.264 121.361 1.00 7.10 217 VAL A O 1
ATOM 3325 N N . ALA A 1 238 ? 43.415 117.467 121.720 1.00 6.58 218 ALA A N 1
ATOM 3326 C CA . ALA A 1 238 ? 43.113 117.706 120.317 1.00 6.87 218 ALA A CA 1
ATOM 3327 C C . ALA A 1 238 ? 44.259 117.191 119.432 1.00 6.63 218 ALA A C 1
ATOM 3328 O O . ALA A 1 238 ? 44.021 116.598 118.375 1.00 6.91 218 ALA A O 1
ATOM 3335 N N . ALA A 1 239 ? 45.513 117.407 119.837 1.00 6.75 219 ALA A N 1
ATOM 3336 C CA . ALA A 1 239 ? 46.646 116.892 119.087 1.00 6.95 219 ALA A CA 1
ATOM 3337 C C . ALA A 1 239 ? 46.649 115.361 119.053 1.00 6.88 219 ALA A C 1
ATOM 3338 O O . ALA A 1 239 ? 47.007 114.776 118.025 1.00 7.37 219 ALA A O 1
ATOM 3345 N N A ARG A 1 240 ? 46.281 114.727 120.168 0.52 6.97 220 ARG A N 1
ATOM 3346 N N B ARG A 1 240 ? 46.278 114.710 120.158 0.48 6.97 220 ARG A N 1
ATOM 3347 C CA A ARG A 1 240 ? 46.161 113.274 120.218 0.52 7.32 220 ARG A CA 1
ATOM 3348 C CA B ARG A 1 240 ? 46.182 113.253 120.169 0.48 7.38 220 ARG A CA 1
ATOM 3349 C C A ARG A 1 240 ? 45.098 112.768 119.254 0.52 6.80 220 ARG A C 1
ATOM 3350 C C B ARG A 1 240 ? 45.087 112.751 119.247 0.48 6.88 220 ARG A C 1
ATOM 3351 O O A ARG A 1 240 ? 45.282 111.729 118.605 0.52 7.43 220 ARG A O 1
ATOM 3352 O O B ARG A 1 240 ? 45.236 111.691 118.623 0.48 7.46 220 ARG A O 1
ATOM 3393 N N . ILE A 1 241 ? 43.977 113.478 119.137 1.00 6.72 221 ILE A N 1
ATOM 3394 C CA . ILE A 1 241 ? 42.951 113.121 118.179 1.00 6.77 221 ILE A CA 1
ATOM 3395 C C . ILE A 1 241 ? 43.522 113.168 116.765 1.00 6.44 221 ILE A C 1
ATOM 3396 O O . ILE A 1 241 ? 43.328 112.253 115.966 1.00 7.14 221 ILE A O 1
ATOM 3413 N N . ARG A 1 242 ? 44.216 114.264 116.450 1.00 6.63 222 ARG A N 1
ATOM 3414 C CA . ARG A 1 242 ? 44.794 114.382 115.121 1.00 6.64 222 ARG A CA 1
ATOM 3415 C C . ARG A 1 242 ? 45.812 113.280 114.845 1.00 6.77 222 ARG A C 1
ATOM 3416 O O . ARG A 1 242 ? 45.875 112.768 113.725 1.00 7.26 222 ARG A O 1
ATOM 3437 N N . SER A 1 243 ? 46.592 112.889 115.848 1.00 7.22 223 SER A N 1
ATOM 3438 C CA . SER A 1 243 ? 47.524 111.788 115.675 1.00 7.67 223 SER A CA 1
ATOM 3439 C C . SER A 1 243 ? 46.801 110.500 115.303 1.00 7.48 223 SER A C 1
ATOM 3440 O O . SER A 1 243 ? 47.253 109.735 114.449 1.00 8.38 223 SER A O 1
ATOM 3448 N N . LEU A 1 244 ? 45.700 110.220 115.977 1.00 7.78 224 LEU A N 1
ATOM 3449 C CA . LEU A 1 244 ? 44.940 109.018 115.722 1.00 8.31 224 LEU A CA 1
ATOM 3450 C C . LEU A 1 244 ? 44.355 109.032 114.303 1.00 7.31 224 LEU A C 1
ATOM 3451 O O . LEU A 1 244 ? 44.398 108.022 113.584 1.00 7.90 224 LEU A O 1
ATOM 3467 N N . VAL A 1 245 ? 43.805 110.179 113.890 1.00 7.24 225 VAL A N 1
ATOM 3468 C CA . VAL A 1 245 ? 43.282 110.305 112.544 1.00 7.10 225 VAL A CA 1
ATOM 3469 C C . VAL A 1 245 ? 44.391 110.180 111.506 1.00 7.40 225 VAL A C 1
ATOM 3470 O O . VAL A 1 245 ? 44.213 109.522 110.477 1.00 8.04 225 VAL A O 1
ATOM 3483 N N A SER A 1 246 ? 45.550 110.790 111.757 0.39 7.25 226 SER A N 1
ATOM 3484 N N B SER A 1 246 ? 45.557 110.782 111.751 0.61 7.18 226 SER A N 1
ATOM 3485 C CA A SER A 1 246 ? 46.666 110.612 110.832 0.39 7.55 226 SER A CA 1
ATOM 3486 C CA B SER A 1 246 ? 46.658 110.613 110.804 0.61 7.51 226 SER A CA 1
ATOM 3487 C C A SER A 1 246 ? 46.989 109.131 110.657 0.39 7.25 226 SER A C 1
ATOM 3488 C C B SER A 1 246 ? 47.077 109.155 110.667 0.61 7.72 226 SER A C 1
ATOM 3489 O O A SER A 1 246 ? 47.180 108.644 109.541 0.39 8.39 226 SER A O 1
ATOM 3490 O O B SER A 1 246 ? 47.444 108.702 109.581 0.61 8.23 226 SER A O 1
ATOM 3505 N N . ALA A 1 247 ? 47.066 108.413 111.770 1.00 7.57 227 ALA A N 1
ATOM 3506 C CA . ALA A 1 247 ? 47.518 107.023 111.762 1.00 8.22 227 ALA A CA 1
ATOM 3507 C C . ALA A 1 247 ? 46.533 106.062 111.144 1.00 7.82 227 ALA A C 1
ATOM 3508 O O . ALA A 1 247 ? 46.957 105.082 110.542 1.00 9.11 227 ALA A O 1
ATOM 3516 N N . GLU A 1 248 ? 45.236 106.301 111.365 1.00 7.01 228 GLU A N 1
ATOM 3517 C CA . GLU A 1 248 ? 44.217 105.297 111.052 1.00 7.33 228 GLU A CA 1
ATOM 3518 C C . GLU A 1 248 ? 43.010 105.838 110.311 1.00 7.18 228 GLU A C 1
ATOM 3519 O O . GLU A 1 248 ? 42.137 105.051 109.919 1.00 8.34 228 GLU A O 1
ATOM 3531 N N . GLY A 1 249 ? 42.928 107.143 110.127 1.00 7.10 229 GLY A N 1
ATOM 3532 C CA . GLY A 1 249 ? 41.762 107.793 109.565 1.00 7.35 229 GLY A CA 1
ATOM 3533 C C . GLY A 1 249 ? 41.944 108.465 108.225 1.00 7.16 229 GLY A C 1
ATOM 3534 O O . GLY A 1 249 ? 41.054 109.206 107.814 1.00 7.85 229 GLY A O 1
ATOM 3538 N N . VAL A 1 250 ? 43.051 108.169 107.537 1.00 7.83 230 VAL A N 1
ATOM 3539 C CA . VAL A 1 250 ? 43.332 108.710 106.215 1.00 8.38 230 VAL A CA 1
ATOM 3540 C C . VAL A 1 250 ? 43.778 107.570 105.328 1.00 8.60 230 VAL A C 1
ATOM 3541 O O . VAL A 1 250 ? 44.716 106.840 105.680 1.00 9.85 230 VAL A O 1
ATOM 3554 N N . VAL A 1 251 ? 43.140 107.407 104.167 1.00 8.25 231 VAL A N 1
ATOM 3555 C CA . VAL A 1 251 ? 43.490 106.378 103.219 1.00 9.53 231 VAL A CA 1
ATOM 3556 C C . VAL A 1 251 ? 43.441 107.015 101.836 1.00 8.84 231 VAL A C 1
ATOM 3557 O O . VAL A 1 251 ? 42.508 107.736 101.534 1.00 9.04 231 VAL A O 1
ATOM 3570 N N . ASP A 1 252 ? 44.445 106.748 101.008 1.00 9.51 232 ASP A N 1
ATOM 3571 C CA . ASP A 1 252 ? 44.465 107.280 99.649 1.00 10.36 232 ASP A CA 1
ATOM 3572 C C . ASP A 1 252 ? 44.262 108.789 99.636 1.00 10.03 232 ASP A C 1
ATOM 3573 O O . ASP A 1 252 ? 43.644 109.356 98.737 1.00 11.46 232 ASP A O 1
ATOM 3582 N N . GLY A 1 253 ? 44.802 109.457 100.656 1.00 9.58 233 GLY A N 1
ATOM 3583 C CA . GLY A 1 253 ? 44.765 110.903 100.720 1.00 9.97 233 GLY A CA 1
ATOM 3584 C C . GLY A 1 253 ? 43.509 111.528 101.293 1.00 8.35 233 GLY A C 1
ATOM 3585 O O . GLY A 1 253 ? 43.468 112.751 101.414 1.00 9.01 233 GLY A O 1
ATOM 3589 N N . HIS A 1 254 ? 42.485 110.734 101.607 1.00 8.43 234 HIS A N 1
ATOM 3590 C CA . HIS A 1 254 ? 41.236 111.280 102.117 1.00 8.10 234 HIS A CA 1
ATOM 3591 C C . HIS A 1 254 ? 40.921 110.747 103.503 1.00 7.35 234 HIS A C 1
ATOM 3592 O O . HIS A 1 254 ? 41.319 109.634 103.876 1.00 7.82 234 HIS A O 1
ATOM 3607 N N . LEU A 1 255 ? 40.158 111.514 104.276 1.00 7.39 235 LEU A N 1
ATOM 3608 C CA . LEU A 1 255 ? 39.592 110.986 105.509 1.00 7.25 235 LEU A CA 1
ATOM 3609 C C . LEU A 1 255 ? 38.684 109.804 105.197 1.00 7.06 235 LEU A C 1
ATOM 3610 O O . LEU A 1 255 ? 38.124 109.689 104.097 1.00 7.83 235 LEU A O 1
ATOM 3626 N N . VAL A 1 256 ? 38.512 108.934 106.189 1.00 7.25 236 VAL A N 1
ATOM 3627 C CA . VAL A 1 256 ? 37.621 107.790 106.106 1.00 7.47 236 VAL A CA 1
ATOM 3628 C C . VAL A 1 256 ? 36.599 107.813 107.223 1.00 7.04 236 VAL A C 1
ATOM 3629 O O . VAL A 1 256 ? 36.736 108.523 108.218 1.00 7.44 236 VAL A O 1
ATOM 3642 N N A LYS A 1 257 ? 35.527 107.027 107.055 0.42 7.21 237 LYS A N 1
ATOM 3643 N N B LYS A 1 257 ? 35.575 106.986 107.040 0.58 7.16 237 LYS A N 1
ATOM 3644 C CA A LYS A 1 257 ? 34.389 107.103 107.975 0.42 7.27 237 LYS A CA 1
ATOM 3645 C CA B LYS A 1 257 ? 34.404 106.987 107.878 0.58 7.52 237 LYS A CA 1
ATOM 3646 C C A LYS A 1 257 ? 34.750 106.714 109.400 0.42 7.08 237 LYS A C 1
ATOM 3647 C C B LYS A 1 257 ? 34.713 106.667 109.343 0.58 7.10 237 LYS A C 1
ATOM 3648 O O A LYS A 1 257 ? 34.326 107.389 110.350 0.42 7.67 237 LYS A O 1
ATOM 3649 O O B LYS A 1 257 ? 34.234 107.356 110.260 0.58 7.48 237 LYS A O 1
ATOM 3686 N N . TRP A 1 258 ? 35.476 105.627 109.586 1.00 7.20 238 TRP A N 1
ATOM 3687 C CA . TRP A 1 258 ? 35.936 105.294 110.925 1.00 7.03 238 TRP A CA 1
ATOM 3688 C C . TRP A 1 258 ? 37.372 104.827 110.825 1.00 6.83 238 TRP A C 1
ATOM 3689 O O . TRP A 1 258 ? 37.868 104.431 109.769 1.00 7.38 238 TRP A O 1
ATOM 3711 N N . LEU A 1 259 ? 38.083 104.896 111.950 1.00 6.78 239 LEU A N 1
ATOM 3712 C CA . LEU A 1 259 ? 39.472 104.461 111.950 1.00 6.74 239 LEU A CA 1
ATOM 3713 C C . LEU A 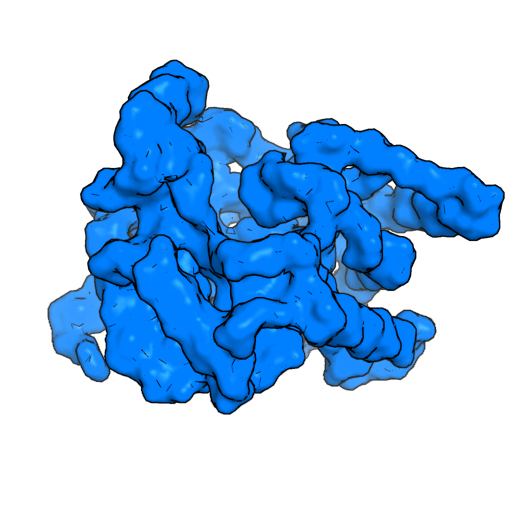1 259 ? 39.547 103.048 111.434 1.00 6.95 239 LEU A C 1
ATOM 3714 O O . LEU A 1 259 ? 38.764 102.181 111.871 1.00 7.58 239 LEU A O 1
ATOM 3730 N N . GLY A 1 260 ? 40.462 102.773 110.513 1.00 7.22 240 GLY A N 1
ATOM 3731 C CA . GLY A 1 260 ? 40.615 101.436 109.997 1.00 8.24 240 GLY A CA 1
ATOM 3732 C C . GLY A 1 260 ? 39.654 101.054 108.875 1.00 8.66 240 GLY A C 1
ATOM 3733 O O . GLY A 1 260 ? 39.597 99.876 108.528 1.00 11.84 240 GLY A O 1
ATOM 3737 N N A SER A 1 261 ? 38.901 101.998 108.335 0.40 8.44 241 SER A N 1
ATOM 3738 N N B SER A 1 261 ? 38.882 101.973 108.323 0.60 8.30 241 SER A N 1
ATOM 3739 C CA A SER A 1 261 ? 38.020 101.783 107.190 0.40 8.70 241 SER A CA 1
ATOM 3740 C CA B SER A 1 261 ? 38.035 101.706 107.168 0.60 8.36 241 SER A CA 1
ATOM 3741 C C A SER A 1 261 ? 38.618 102.402 105.948 0.40 7.79 241 SER A C 1
ATOM 3742 C C B SER A 1 261 ? 38.629 102.368 105.948 0.60 7.69 241 SER A C 1
ATOM 3743 O O A SER A 1 261 ? 39.499 103.261 106.026 0.40 9.61 241 SER A O 1
ATOM 3744 O O B SER A 1 261 ? 39.503 103.236 106.047 0.60 9.65 241 SER A O 1
ATOM 3759 N N . SER A 1 262 ? 38.108 102.003 104.783 1.00 8.23 242 SER A N 1
ATOM 3760 C CA . SER A 1 262 ? 38.498 102.628 103.528 1.00 8.55 242 SER A CA 1
ATOM 3761 C C . SER A 1 262 ? 37.451 103.587 102.962 1.00 9.02 242 SER A C 1
ATOM 3762 O O . SER A 1 262 ? 37.791 104.406 102.106 1.00 10.80 242 SER A O 1
ATOM 3771 N N . ALA A 1 263 ? 36.209 103.466 103.364 1.00 9.35 243 ALA A N 1
ATOM 3772 C CA . ALA A 1 263 ? 35.111 104.224 102.755 1.00 10.40 243 ALA A CA 1
ATOM 3773 C C . ALA A 1 263 ? 34.956 105.589 103.380 1.00 8.62 243 ALA A C 1
ATOM 3774 O O . ALA A 1 263 ? 35.438 105.843 104.477 1.00 9.13 243 ALA A O 1
ATOM 3781 N N . VAL A 1 264 ? 34.230 106.450 102.678 1.00 8.83 244 VAL A N 1
ATOM 3782 C CA . VAL A 1 264 ? 33.864 107.756 103.205 1.00 8.59 244 VAL A CA 1
ATOM 3783 C C . VAL A 1 264 ? 32.448 107.761 103.756 1.00 8.44 244 VAL A C 1
ATOM 3784 O O . VAL A 1 264 ? 31.653 106.863 103.550 1.00 9.92 244 VAL A O 1
ATOM 3797 N N . ASP A 1 265 ? 32.139 108.819 104.496 1.00 8.83 245 ASP A N 1
ATOM 3798 C CA . ASP A 1 265 ? 30.818 109.119 105.047 1.00 8.96 245 ASP A CA 1
ATOM 3799 C C . ASP A 1 265 ? 30.549 110.581 104.716 1.00 8.64 245 ASP A C 1
ATOM 3800 O O . ASP A 1 265 ? 31.470 111.404 104.709 1.00 9.10 245 ASP A O 1
ATOM 3809 N N . GLY A 1 266 ? 29.286 110.926 104.477 1.00 8.96 246 GLY A N 1
ATOM 3810 C CA . GLY A 1 266 ? 28.943 112.276 104.126 1.00 9.72 246 GLY A CA 1
ATOM 3811 C C . GLY A 1 266 ? 29.175 113.306 105.227 1.00 9.13 246 GLY A C 1
ATOM 3812 O O . GLY A 1 266 ? 29.215 114.497 104.958 1.00 9.89 246 GLY A O 1
ATOM 3816 N N . SER A 1 267 ? 29.339 112.854 106.473 1.00 8.48 247 SER A N 1
ATOM 3817 C CA . SER A 1 267 ? 29.674 113.755 107.569 1.00 8.68 247 SER A CA 1
ATOM 3818 C C . SER A 1 267 ? 31.121 114.226 107.549 1.00 8.26 247 SER A C 1
ATOM 3819 O O . SER A 1 267 ? 31.466 115.182 108.246 1.00 8.80 247 SER A O 1
ATOM 3827 N N . LEU A 1 268 ? 31.981 113.556 106.794 1.00 8.04 248 LEU A N 1
ATOM 3828 C CA . LEU A 1 268 ? 33.407 113.837 106.897 1.00 8.28 248 LEU A CA 1
ATOM 3829 C C . LEU A 1 268 ? 33.837 115.277 106.596 1.00 8.40 248 LEU A C 1
ATOM 3830 O O . LEU A 1 268 ? 34.802 115.743 107.209 1.00 8.87 248 LEU A O 1
ATOM 3846 N N . PRO A 1 269 ? 33.173 116.008 105.689 1.00 8.91 249 PRO A N 1
ATOM 3847 C CA . PRO A 1 269 ? 33.624 117.388 105.480 1.00 9.41 249 PRO A CA 1
ATOM 3848 C C . PRO A 1 269 ? 33.574 118.235 106.754 1.00 8.63 249 PRO A C 1
ATOM 3849 O O . PRO A 1 269 ? 34.296 119.226 106.836 1.00 9.03 249 PRO A O 1
ATOM 3860 N N . ALA A 1 270 ? 32.733 117.893 107.737 1.00 8.66 250 ALA A N 1
ATOM 3861 C CA . ALA A 1 270 ? 32.708 118.645 108.989 1.00 8.59 250 ALA A CA 1
ATOM 3862 C C . ALA A 1 270 ? 34.063 118.651 109.683 1.00 8.51 250 ALA A C 1
ATOM 3863 O O . ALA A 1 270 ? 34.361 119.547 110.467 1.00 8.83 250 ALA A O 1
ATOM 3870 N N . CYS A 1 271 ? 34.886 117.627 109.429 1.00 8.78 251 CYS A N 1
ATOM 3871 C CA . CYS A 1 271 ? 36.223 117.554 109.981 1.00 9.11 251 CYS A CA 1
ATOM 3872 C C . CYS A 1 271 ? 37.165 118.623 109.432 1.00 9.24 251 CYS A C 1
ATOM 3873 O O . CYS A 1 271 ? 38.235 118.854 110.009 1.00 10.86 251 CYS A O 1
ATOM 3881 N N . VAL A 1 272 ? 36.779 119.236 108.312 1.00 9.05 252 VAL A N 1
ATOM 3882 C CA . VAL A 1 272 ? 37.513 120.353 107.735 1.00 9.08 252 VAL A CA 1
ATOM 3883 C C . VAL A 1 272 ? 36.888 121.621 108.302 1.00 8.28 252 VAL A C 1
ATOM 3884 O O . VAL A 1 272 ? 37.428 122.210 109.252 1.00 9.11 252 VAL A O 1
ATOM 3897 N N . VAL A 1 273 ? 35.728 122.012 107.791 1.00 8.42 253 VAL A N 1
ATOM 3898 C CA . VAL A 1 273 ? 34.943 123.099 108.363 1.00 8.73 253 VAL A CA 1
ATOM 3899 C C . VAL A 1 273 ? 33.649 122.510 108.913 1.00 7.83 253 VAL A C 1
ATOM 3900 O O . VAL A 1 273 ? 32.919 121.829 108.187 1.00 8.44 253 VAL A O 1
ATOM 3913 N N . PRO A 1 274 ? 33.327 122.733 110.195 1.00 7.81 254 PRO A N 1
ATOM 3914 C CA . PRO A 1 274 ? 33.941 123.710 111.105 1.00 8.28 254 PRO A CA 1
ATOM 3915 C C . PRO A 1 274 ? 34.972 123.143 112.060 1.00 8.11 254 PRO A C 1
ATOM 3916 O O . PRO A 1 274 ? 35.552 123.910 112.818 1.00 9.63 254 PRO A O 1
ATOM 3927 N N . PHE A 1 275 ? 35.216 121.825 112.081 1.00 7.85 255 PHE A N 1
ATOM 3928 C CA . PHE A 1 275 ? 35.948 121.265 113.214 1.00 8.25 255 PHE A CA 1
ATOM 3929 C C . PHE A 1 275 ? 37.468 121.334 113.125 1.00 8.54 255 PHE A C 1
ATOM 3930 O O . PHE A 1 275 ? 38.138 121.136 114.141 1.00 9.14 255 PHE A O 1
ATOM 3947 N N . GLY A 1 276 ? 38.040 121.604 111.962 1.00 9.72 256 GLY A N 1
ATOM 3948 C CA . GLY A 1 276 ? 39.427 122.054 111.880 1.00 11.42 256 GLY A CA 1
ATOM 3949 C C . GLY A 1 276 ? 40.546 121.037 112.047 1.00 11.59 256 GLY A C 1
ATOM 3950 O O . GLY A 1 276 ? 41.652 121.426 112.399 1.00 13.87 256 GLY A O 1
ATOM 3954 N N . LEU A 1 277 ? 40.296 119.783 111.711 1.00 13.37 257 LEU A N 1
ATOM 3955 C CA . LEU A 1 277 ? 41.422 118.817 111.722 1.00 14.12 257 LEU A CA 1
ATOM 3956 C C . LEU A 1 277 ? 42.528 119.263 110.727 1.00 14.50 257 LEU A C 1
ATOM 3957 O O . LEU A 1 277 ? 43.725 119.060 110.995 1.00 14.32 257 LEU A O 1
ATOM 3973 N N . VAL A 1 278 ? 42.111 119.796 109.590 1.00 13.90 258 VAL A N 1
ATOM 3974 C CA . VAL A 1 278 ? 43.015 120.316 108.549 1.00 12.35 258 VAL A CA 1
ATOM 3975 C C . VAL A 1 278 ? 42.432 121.644 107.965 1.00 13.76 258 VAL A C 1
ATOM 3976 O O . VAL A 1 278 ? 41.242 121.752 108.067 1.00 15.10 258 VAL A O 1
ATOM 3989 N N . PRO A 1 279 ? 43.306 122.505 107.430 1.00 12.31 259 PRO A N 1
ATOM 3990 C CA . PRO A 1 279 ? 42.708 123.738 106.748 1.00 14.99 259 PRO A CA 1
ATOM 3991 C C . PRO A 1 279 ? 41.869 123.332 105.473 1.00 12.38 259 PRO A C 1
ATOM 3992 O O . PRO A 1 279 ? 42.099 122.302 104.860 1.00 10.18 259 PRO A O 1
ATOM 4003 N N . PRO A 1 280 ? 40.966 124.242 104.995 1.00 12.82 260 PRO A N 1
ATOM 4004 C CA . PRO A 1 280 ? 40.238 123.968 103.733 1.00 10.37 260 PRO A CA 1
ATOM 4005 C C . PRO A 1 280 ? 41.133 123.735 102.548 1.00 8.99 260 PRO A C 1
ATOM 4006 O O . PRO A 1 280 ? 40.747 123.052 101.621 1.00 9.93 260 PRO A O 1
ATOM 4017 N N . ASP A 1 281 ? 42.331 124.338 102.560 1.00 9.81 261 ASP A N 1
ATOM 4018 C CA . ASP A 1 281 ? 43.246 124.174 101.427 1.00 12.21 261 ASP A CA 1
ATOM 4019 C C . ASP A 1 281 ? 44.188 123.000 101.573 1.00 10.28 261 ASP A C 1
ATOM 4020 O O . ASP A 1 281 ? 45.051 122.801 100.709 1.00 12.60 261 ASP A O 1
ATOM 4029 N N . ASP A 1 282 ? 44.058 122.208 102.627 1.00 8.76 262 ASP A N 1
ATOM 4030 C CA . ASP A 1 282 ? 44.930 121.061 102.781 1.00 8.20 262 ASP A CA 1
ATOM 4031 C C . ASP A 1 282 ? 44.614 120.003 101.716 1.00 8.03 262 ASP A C 1
ATOM 4032 O O . ASP A 1 282 ? 43.453 119.839 101.329 1.00 8.73 262 ASP A O 1
ATOM 4041 N N . ASP A 1 283 ? 45.633 119.246 101.286 1.00 8.14 263 ASP A N 1
ATOM 4042 C CA . ASP A 1 283 ? 45.364 118.186 100.334 1.00 8.39 263 ASP A CA 1
ATOM 4043 C C . ASP A 1 283 ? 44.327 117.186 100.842 1.00 7.91 263 ASP A C 1
ATOM 4044 O O . ASP A 1 283 ? 43.508 116.696 100.064 1.00 8.61 263 ASP A O 1
ATOM 4053 N N . VAL A 1 284 ? 44.352 116.877 102.142 1.00 7.79 264 VAL A N 1
ATOM 4054 C CA . VAL A 1 284 ? 43.392 115.937 102.679 1.00 7.80 264 VAL A CA 1
ATOM 4055 C C . VAL A 1 284 ? 41.981 116.510 102.637 1.00 7.55 264 VAL A C 1
ATOM 4056 O O . VAL A 1 284 ? 41.006 115.791 102.396 1.00 7.98 264 VAL A O 1
ATOM 4069 N N . ALA A 1 285 ? 41.850 117.823 102.839 1.00 7.65 265 ALA A N 1
ATOM 4070 C CA . ALA A 1 285 ? 40.552 118.460 102.701 1.00 8.09 265 ALA A CA 1
ATOM 4071 C C . ALA A 1 285 ? 40.037 118.332 101.271 1.00 7.94 265 ALA A C 1
ATOM 4072 O O . ALA A 1 285 ? 38.886 117.957 101.043 1.00 8.33 265 ALA A O 1
ATOM 4079 N N . ALA A 1 286 ? 40.878 118.677 100.301 1.00 8.28 266 ALA A N 1
ATOM 4080 C CA . ALA A 1 286 ? 40.482 118.613 98.898 1.00 8.50 266 ALA A CA 1
ATOM 4081 C C . ALA A 1 286 ? 40.114 117.186 98.519 1.00 8.21 266 ALA A C 1
ATOM 4082 O O . ALA A 1 286 ? 39.109 116.949 97.838 1.00 9.15 266 ALA A O 1
ATOM 4089 N N A MET A 1 287 ? 40.931 116.222 98.919 0.53 8.07 267 MET A N 1
ATOM 4090 N N B MET A 1 287 ? 40.928 116.223 98.926 0.47 8.11 267 MET A N 1
ATOM 4091 C CA A MET A 1 287 ? 40.676 114.840 98.545 0.53 8.37 267 MET A CA 1
ATOM 4092 C CA B MET A 1 287 ? 40.678 114.841 98.545 0.47 8.51 267 MET A CA 1
ATOM 4093 C C A MET A 1 287 ? 39.417 114.316 99.210 0.53 8.25 267 MET A C 1
ATOM 4094 C C B MET A 1 287 ? 39.434 114.295 99.221 0.47 8.29 267 MET A C 1
ATOM 4095 O O A MET A 1 287 ? 38.686 113.498 98.629 0.53 9.29 267 MET A O 1
ATOM 4096 O O B MET A 1 287 ? 38.726 113.443 98.658 0.47 9.36 267 MET A O 1
ATOM 4123 N N . THR A 1 288 ? 39.144 114.750 100.438 1.00 7.96 268 THR A N 1
ATOM 4124 C CA . THR A 1 288 ? 37.930 114.344 101.132 1.00 7.95 268 THR A CA 1
ATOM 4125 C C . THR A 1 288 ? 36.686 114.931 100.491 1.00 7.95 268 THR A C 1
ATOM 4126 O O . THR A 1 288 ? 35.698 114.221 100.286 1.00 8.75 268 THR A O 1
ATOM 4138 N N . ARG A 1 289 ? 36.721 116.223 100.156 1.00 8.12 269 ARG A N 1
ATOM 4139 C CA . ARG A 1 289 ? 35.584 116.803 99.440 1.00 8.54 269 ARG A CA 1
ATOM 4140 C C . ARG A 1 289 ? 35.350 116.052 98.135 1.00 8.89 269 ARG A C 1
ATOM 4141 O O . ARG A 1 289 ? 34.209 115.776 97.777 1.00 9.95 269 ARG A O 1
ATOM 4162 N N . ALA A 1 290 ? 36.427 115.741 97.410 1.00 9.14 270 ALA A N 1
ATOM 4163 C CA . ALA A 1 290 ? 36.294 115.050 96.129 1.00 10.30 270 ALA A CA 1
ATOM 4164 C C . ALA A 1 290 ? 35.744 113.653 96.294 1.00 9.79 270 ALA A C 1
ATOM 4165 O O . ALA A 1 290 ? 34.932 113.195 95.470 1.00 10.55 270 ALA A O 1
ATOM 4172 N N . ALA A 1 291 ? 36.180 112.944 97.332 1.00 9.28 271 ALA A N 1
ATOM 4173 C CA . ALA A 1 291 ? 35.714 111.573 97.565 1.00 9.66 271 ALA A CA 1
ATOM 4174 C C . ALA A 1 291 ? 34.253 111.547 97.953 1.00 9.46 271 ALA A C 1
ATOM 4175 O O . ALA A 1 291 ? 33.482 110.701 97.495 1.00 10.21 271 ALA A O 1
ATOM 4182 N N . VAL A 1 292 ? 33.844 112.463 98.830 1.00 9.52 272 VAL A N 1
ATOM 4183 C CA . VAL A 1 292 ? 32.442 112.556 99.188 1.00 9.94 272 VAL A CA 1
ATOM 4184 C C . VAL A 1 292 ? 31.610 112.890 97.953 1.00 10.36 272 VAL A C 1
ATOM 4185 O O . VAL A 1 292 ? 30.541 112.310 97.714 1.00 11.50 272 VAL A O 1
ATOM 4198 N N . ALA A 1 293 ? 32.085 113.849 97.144 1.00 10.77 273 ALA A N 1
ATOM 4199 C CA . ALA A 1 293 ? 31.334 114.226 95.950 1.00 12.24 273 ALA A CA 1
ATOM 4200 C C . ALA A 1 293 ? 31.166 113.025 95.018 1.00 12.53 273 ALA A C 1
ATOM 4201 O O . ALA A 1 293 ? 30.073 112.749 94.527 1.00 14.76 273 ALA A O 1
ATOM 4208 N N . LYS A 1 294 ? 32.262 112.318 94.769 1.00 11.75 274 LYS A N 1
ATOM 4209 C CA . LYS A 1 294 ? 32.219 111.202 93.845 1.00 12.22 274 LYS A CA 1
ATOM 4210 C C . LYS A 1 294 ? 31.382 110.042 94.368 1.00 12.29 274 LYS A C 1
ATOM 4211 O O . LYS A 1 294 ? 30.593 109.433 93.625 1.00 13.52 274 LYS A O 1
ATOM 4230 N N . ASP A 1 295 ? 31.551 109.689 95.639 1.00 10.78 275 ASP A N 1
ATOM 4231 C CA . ASP A 1 295 ? 30.946 108.479 96.171 1.00 10.69 275 ASP A CA 1
ATOM 4232 C C . ASP A 1 295 ? 29.530 108.671 96.674 1.00 10.24 275 ASP A C 1
ATOM 4233 O O . ASP A 1 295 ? 28.770 107.714 96.714 1.00 11.46 275 ASP A O 1
ATOM 4242 N N . LEU A 1 296 ? 29.196 109.894 97.094 1.00 9.66 276 LEU A N 1
ATOM 4243 C CA . LEU A 1 296 ? 27.970 110.114 97.859 1.00 9.88 276 LEU A CA 1
ATOM 4244 C C . LEU A 1 296 ? 27.079 111.233 97.355 1.00 10.21 276 LEU A C 1
ATOM 4245 O O . LEU A 1 296 ? 25.926 111.306 97.774 1.00 11.42 276 LEU A O 1
ATOM 4261 N N . ASP A 1 297 ? 27.554 112.123 96.485 1.00 10.70 277 ASP A N 1
ATOM 4262 C CA . ASP A 1 297 ? 26.779 113.279 96.049 1.00 10.44 277 ASP A CA 1
ATOM 4263 C C . ASP A 1 297 ? 26.152 112.981 94.710 1.00 11.07 277 ASP A C 1
ATOM 4264 O O . ASP A 1 297 ? 26.859 112.774 93.738 1.00 13.85 277 ASP A O 1
ATOM 4273 N N . VAL A 1 298 ? 24.837 112.945 94.652 1.00 11.22 278 VAL A N 1
ATOM 4274 C CA . VAL A 1 298 ? 24.114 112.723 93.403 1.00 12.41 278 VAL A CA 1
ATOM 4275 C C . VAL A 1 298 ? 23.289 113.973 93.130 1.00 12.51 278 VAL A C 1
ATOM 4276 O O . VAL A 1 298 ? 22.358 114.302 93.860 1.00 12.94 278 VAL A O 1
ATOM 4289 N N . ASP A 1 299 ? 23.678 114.682 92.079 1.00 13.36 279 ASP A N 1
ATOM 4290 C CA . ASP A 1 299 ? 22.970 115.866 91.634 1.00 15.44 279 ASP A CA 1
ATOM 4291 C C . ASP A 1 299 ? 22.846 116.969 92.662 1.00 13.32 279 ASP A C 1
ATOM 4292 O O . ASP A 1 299 ? 21.936 117.777 92.597 1.00 16.48 279 ASP A O 1
ATOM 4301 N N . GLY A 1 300 ? 23.779 117.015 93.608 1.00 12.08 280 GLY A N 1
ATOM 4302 C CA . GLY A 1 300 ? 23.732 118.002 94.665 1.00 11.89 280 GLY A CA 1
ATOM 4303 C C . GLY A 1 300 ? 23.208 117.499 95.984 1.00 10.88 280 GLY A C 1
ATOM 4304 O O . GLY A 1 300 ? 23.352 118.197 96.984 1.00 11.64 280 GLY A O 1
ATOM 4308 N N . GLY A 1 301 ? 22.586 116.328 95.985 1.00 10.69 281 GLY A N 1
ATOM 4309 C CA . GLY A 1 301 ? 22.034 115.713 97.183 1.00 10.43 281 GLY A CA 1
ATOM 4310 C C . GLY A 1 301 ? 22.970 114.659 97.742 1.00 10.42 281 GLY A C 1
ATOM 4311 O O . GLY A 1 301 ? 23.290 113.684 97.052 1.00 11.41 281 GLY A O 1
ATOM 4315 N N . VAL A 1 302 ? 23.447 114.844 98.980 1.00 9.75 282 VAL A N 1
ATOM 4316 C CA . VAL A 1 302 ? 24.498 114.016 99.515 1.00 9.96 282 VAL A CA 1
ATOM 4317 C C . VAL A 1 302 ? 23.944 112.888 100.401 1.00 9.82 282 VAL A C 1
ATOM 4318 O O . VAL A 1 302 ? 23.202 113.132 101.371 1.00 10.50 282 VAL A O 1
ATOM 4331 N N . HIS A 1 303 ? 24.328 111.656 100.084 1.00 10.02 283 HIS A N 1
ATOM 4332 C CA . HIS A 1 303 ? 23.999 110.487 100.872 1.00 10.18 283 HIS A CA 1
ATOM 4333 C C . HIS A 1 303 ? 24.898 110.383 102.113 1.00 9.6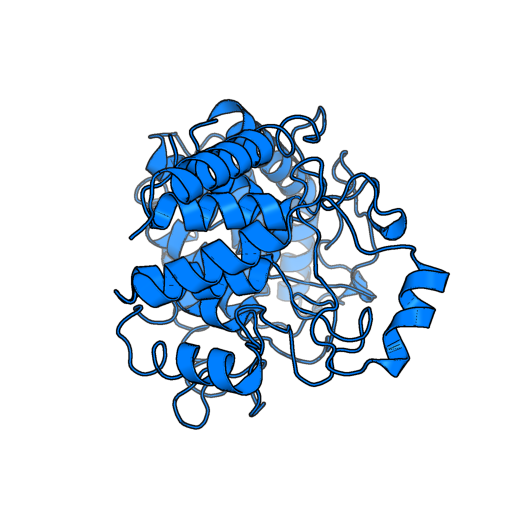4 283 HIS A C 1
ATOM 4334 O O . HIS A 1 303 ? 26.006 110.925 102.153 1.00 10.05 283 HIS A O 1
ATOM 4349 N N . ARG A 1 304 ? 24.432 109.636 103.099 1.00 10.12 284 ARG A N 1
ATOM 4350 C CA . ARG A 1 304 ? 25.194 109.467 104.335 1.00 10.00 284 ARG A CA 1
ATOM 4351 C C . ARG A 1 304 ? 26.363 108.506 104.168 1.00 10.60 284 ARG A C 1
ATOM 4352 O O . ARG A 1 304 ? 27.495 108.806 104.540 1.00 10.64 284 ARG A O 1
ATOM 4373 N N . PHE A 1 305 ? 26.094 107.297 103.650 1.00 11.83 285 PHE A N 1
ATOM 4374 C CA . PHE A 1 305 ? 27.111 106.267 103.525 1.00 13.54 285 PHE A CA 1
ATOM 4375 C C . PHE A 1 305 ? 26.530 105.179 102.598 1.00 14.20 285 PHE A C 1
ATOM 4376 O O . PHE A 1 305 ? 25.331 105.056 102.478 1.00 14.93 285 PHE A O 1
ATOM 4393 N N . ALA A 1 306 ? 27.402 104.401 101.982 1.00 16.16 286 ALA A N 1
ATOM 4394 C CA . ALA A 1 306 ? 26.981 103.474 100.908 1.00 16.91 286 ALA A CA 1
ATOM 4395 C C . ALA A 1 306 ? 25.921 102.430 101.343 1.00 18.45 286 ALA A C 1
ATOM 4396 O O . ALA A 1 306 ? 25.073 102.112 100.539 1.00 18.64 286 ALA A O 1
ATOM 4403 N N . ALA A 1 307 ? 26.004 101.898 102.578 1.00 18.85 287 ALA A N 1
ATOM 4404 C CA . ALA A 1 307 ? 25.020 100.887 103.083 1.00 19.84 287 ALA A CA 1
ATOM 4405 C C . ALA A 1 307 ? 23.745 101.383 103.678 1.00 21.09 287 ALA A C 1
ATOM 4406 O O . ALA A 1 307 ? 22.902 100.651 104.152 1.00 22.38 287 ALA A O 1
ATOM 4413 N N . ASP A 1 308 ? 23.595 102.723 103.566 1.00 18.30 288 ASP A N 1
ATOM 4414 C CA . ASP A 1 308 ? 22.494 103.304 104.278 1.00 19.24 288 ASP A CA 1
ATOM 4415 C C . ASP A 1 308 ? 21.168 102.794 103.691 1.00 20.76 288 ASP A C 1
ATOM 4416 O O . ASP A 1 308 ? 20.902 103.016 102.503 1.00 21.05 288 ASP A O 1
ATOM 4425 N N . VAL A 1 309 ? 20.379 102.167 104.559 1.00 22.99 289 VAL A N 1
ATOM 4426 C CA . VAL A 1 309 ? 19.065 101.679 104.177 1.00 25.49 289 VAL A CA 1
ATOM 4427 C C . VAL A 1 309 ? 17.941 102.461 104.846 1.00 22.72 289 VAL A C 1
ATOM 4428 O O . VAL A 1 309 ? 16.757 102.191 104.636 1.00 25.06 289 VAL A O 1
ATOM 4441 N N . PHE A 1 310 ? 18.332 103.458 105.668 1.00 22.33 290 PHE A N 1
ATOM 4442 C CA . PHE A 1 310 ? 17.368 104.205 106.415 1.00 21.79 290 PHE A CA 1
ATOM 4443 C C . PHE A 1 310 ? 16.530 105.023 105.437 1.00 20.86 290 PHE A C 1
ATOM 4444 O O . PHE A 1 310 ? 17.072 105.877 104.721 1.00 20.11 290 PHE A O 1
ATOM 4461 N N . TYR A 1 311 ? 15.224 104.706 105.367 1.00 23.35 291 TYR A N 1
ATOM 4462 C CA . TYR A 1 311 ? 14.385 105.264 104.353 1.00 21.93 291 TYR A CA 1
ATOM 4463 C C . TYR A 1 311 ? 14.933 105.052 102.937 1.00 21.35 291 TYR A C 1
ATOM 4464 O O . TYR A 1 311 ? 14.678 105.844 102.018 1.00 21.51 291 TYR A O 1
ATOM 4482 N N . GLY A 1 312 ? 15.615 103.921 102.763 1.00 22.10 292 GLY A N 1
ATOM 4483 C CA . GLY A 1 312 ? 16.219 103.612 101.466 1.00 22.80 292 GLY A CA 1
ATOM 4484 C C . GLY A 1 312 ? 17.519 104.285 101.149 1.00 19.42 292 GLY A C 1
ATOM 4485 O O . GLY A 1 312 ? 18.071 104.104 100.061 1.00 19.85 292 GLY A O 1
ATOM 4489 N N . GLY A 1 313 ? 18.057 105.079 102.102 1.00 18.38 293 GLY A N 1
ATOM 4490 C CA . GLY A 1 313 ? 19.300 105.756 101.842 1.00 15.90 293 GLY A CA 1
ATOM 4491 C C . GLY A 1 313 ? 19.149 106.930 100.893 1.00 14.15 293 GLY A C 1
ATOM 4492 O O . GLY A 1 313 ? 19.712 106.934 99.777 1.00 14.75 293 GLY A O 1
ATOM 4496 N N . GLY A 1 314 ? 18.420 107.946 101.332 1.00 14.67 294 GLY A N 1
ATOM 4497 C CA . GLY A 1 314 ? 18.174 109.109 100.514 1.00 13.88 294 GLY A CA 1
ATOM 4498 C C . GLY A 1 314 ? 19.211 110.200 100.662 1.00 12.64 294 GLY A C 1
ATOM 4499 O O . GLY A 1 314 ? 20.290 109.982 101.205 1.00 12.44 294 GLY A O 1
ATOM 4503 N N . GLN A 1 315 ? 18.884 111.364 100.132 1.00 12.41 295 GLN A N 1
ATOM 4504 C CA . GLN A 1 315 ? 19.786 112.505 100.024 1.00 11.70 295 GLN A CA 1
ATOM 4505 C C . GLN A 1 315 ? 19.471 113.492 101.134 1.00 10.95 295 GLN A C 1
ATOM 4506 O O . GLN A 1 315 ? 18.330 113.942 101.251 1.00 11.99 295 GLN A O 1
ATOM 4520 N N . TRP A 1 316 ? 20.482 113.815 101.946 1.00 10.34 296 TRP A N 1
ATOM 4521 C CA . TRP A 1 316 ? 20.266 114.578 103.172 1.00 10.28 296 TRP A CA 1
ATOM 4522 C C . TRP A 1 316 ? 20.592 116.045 102.988 1.00 9.79 296 TRP A C 1
ATOM 4523 O O . TRP A 1 316 ? 21.720 116.434 102.642 1.00 10.31 296 TRP A O 1
ATOM 4544 N N . ILE A 1 317 ? 19.613 116.901 103.298 1.00 9.87 297 ILE A N 1
ATOM 4545 C CA . ILE A 1 317 ? 19.763 118.337 103.187 1.00 9.70 297 ILE A CA 1
ATOM 4546 C C . ILE A 1 317 ? 20.976 118.814 103.991 1.00 9.49 297 ILE A C 1
ATOM 4547 O O . ILE A 1 317 ? 21.778 119.624 103.515 1.00 9.68 297 ILE A O 1
ATOM 4563 N N . LEU A 1 318 ? 21.111 118.329 105.236 1.00 9.49 298 LEU A N 1
ATOM 4564 C CA . LEU A 1 318 ? 22.168 118.835 106.103 1.00 9.44 298 LEU A CA 1
ATOM 4565 C C . LEU A 1 318 ? 23.544 118.486 105.553 1.00 8.88 298 LEU A C 1
ATOM 4566 O O . LEU A 1 318 ? 24.499 119.217 105.788 1.00 9.29 298 LEU A O 1
ATOM 4582 N N . LEU A 1 319 ? 23.658 117.356 104.851 1.00 8.96 299 LEU A N 1
ATOM 4583 C CA . LEU A 1 319 ? 24.925 116.936 104.289 1.00 8.87 299 LEU A CA 1
ATOM 4584 C C . LEU A 1 319 ? 25.251 117.709 103.008 1.00 8.79 299 LEU A C 1
ATOM 4585 O O . LEU A 1 319 ? 26.419 118.031 102.779 1.00 9.00 299 LEU A O 1
ATOM 4601 N N . SER A 1 320 ? 24.245 118.010 102.188 1.00 9.19 300 SER A N 1
ATOM 4602 C CA . SER A 1 320 ? 24.475 118.922 101.067 1.00 9.15 300 SER A CA 1
ATOM 4603 C C . SER A 1 320 ? 24.903 120.298 101.553 1.00 9.05 300 SER A C 1
ATOM 4604 O O . SER A 1 320 ? 25.776 120.925 100.966 1.00 9.33 300 SER A O 1
ATOM 4612 N N . ALA A 1 321 ? 24.312 120.754 102.655 1.00 9.20 301 ALA A N 1
ATOM 4613 C CA . ALA A 1 321 ? 24.684 122.041 103.209 1.00 9.26 301 ALA A CA 1
ATOM 4614 C C . ALA A 1 321 ? 26.106 122.001 103.742 1.00 9.08 301 ALA A C 1
ATOM 4615 O O . ALA A 1 321 ? 26.872 122.945 103.565 1.00 9.68 301 ALA A O 1
ATOM 4622 N N . LEU A 1 322 ? 26.460 120.925 104.444 1.00 9.05 302 LEU A N 1
ATOM 4623 C CA . LEU A 1 322 ? 27.806 120.768 104.975 1.00 8.98 302 LEU A CA 1
ATOM 4624 C C . LEU A 1 322 ? 28.856 120.768 103.866 1.00 8.83 302 LEU A C 1
ATOM 4625 O O . LEU A 1 322 ? 29.910 121.406 103.980 1.00 9.17 302 LEU A O 1
ATOM 4641 N N . LEU A 1 323 ? 28.587 120.023 102.790 1.00 8.79 303 LEU A N 1
ATOM 4642 C CA . LEU A 1 323 ? 29.515 120.011 101.669 1.00 8.90 303 LEU A CA 1
ATOM 4643 C C . LEU A 1 323 ? 29.589 121.402 101.043 1.00 8.75 303 LEU A C 1
ATOM 4644 O O . LEU A 1 323 ? 30.684 121.893 100.747 1.00 9.34 303 LEU A O 1
ATOM 4660 N N . GLY A 1 324 ? 28.439 122.050 100.849 1.00 9.16 304 GLY A N 1
ATOM 4661 C CA . GLY A 1 324 ? 28.453 123.386 100.299 1.00 9.58 304 GLY A CA 1
ATOM 4662 C C . GLY A 1 324 ? 29.264 124.375 101.132 1.00 9.20 304 GLY A C 1
ATOM 4663 O O . GLY A 1 324 ? 29.990 125.211 100.591 1.00 9.90 304 GLY A O 1
ATOM 4667 N N . TRP A 1 325 ? 29.120 124.290 102.460 1.00 8.95 305 TRP A N 1
ATOM 4668 C CA . TRP A 1 325 ? 29.860 125.154 103.386 1.00 9.02 305 TRP A CA 1
ATOM 4669 C C . TRP A 1 325 ? 31.354 124.947 103.178 1.00 8.89 305 TRP A C 1
ATOM 4670 O O . TRP A 1 325 ? 32.139 125.878 103.102 1.00 9.55 305 TRP A O 1
ATOM 4691 N N . ASN A 1 326 ? 31.745 123.669 103.084 1.00 8.67 306 ASN A N 1
ATOM 4692 C CA . ASN A 1 326 ? 33.133 123.314 102.868 1.00 8.62 306 ASN A CA 1
ATOM 4693 C C . ASN A 1 326 ? 33.661 123.782 101.500 1.00 9.19 306 ASN A C 1
ATOM 4694 O O . ASN A 1 326 ? 34.811 124.231 101.407 1.00 9.97 306 ASN A O 1
ATOM 4705 N N . LEU A 1 327 ? 32.826 123.708 100.473 1.00 9.36 307 LEU A N 1
ATOM 4706 C CA . LEU A 1 327 ? 33.228 124.221 99.164 1.00 9.70 307 LEU A CA 1
ATOM 4707 C C . LEU A 1 327 ? 33.411 125.730 99.215 1.00 10.07 307 LEU A C 1
ATOM 4708 O O . LEU A 1 327 ? 34.400 126.256 98.698 1.00 11.17 307 LEU A O 1
ATOM 4724 N N . ALA A 1 328 ? 32.486 126.437 99.869 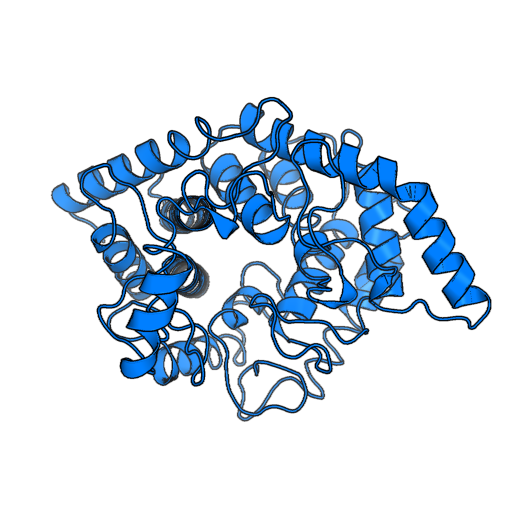1.00 10.36 308 ALA A N 1
ATOM 4725 C CA . ALA A 1 328 ? 32.611 127.885 99.992 1.00 11.03 308 ALA A CA 1
ATOM 4726 C C . ALA A 1 328 ? 33.922 128.260 100.681 1.00 10.87 308 ALA A C 1
ATOM 4727 O O . ALA A 1 328 ? 34.653 129.136 100.245 1.00 11.72 308 ALA A O 1
ATOM 4734 N N . ALA A 1 329 ? 34.231 127.545 101.771 1.00 10.83 309 ALA A N 1
ATOM 4735 C CA . ALA A 1 329 ? 35.419 127.841 102.550 1.00 11.14 309 ALA A CA 1
ATOM 4736 C C . ALA A 1 329 ? 36.694 127.588 101.766 1.00 11.13 309 ALA A C 1
ATOM 4737 O O . ALA A 1 329 ? 37.742 128.189 102.066 1.00 13.34 309 ALA A O 1
ATOM 4744 N N . ALA A 1 330 ? 36.654 126.680 100.807 1.00 11.20 310 ALA A N 1
ATOM 4745 C CA . ALA A 1 330 ? 37.794 126.358 99.953 1.00 11.82 310 ALA A CA 1
ATOM 4746 C C . ALA A 1 330 ? 37.881 127.269 98.729 1.00 12.35 310 ALA A C 1
ATOM 4747 O O . ALA A 1 330 ? 38.779 127.092 97.917 1.00 14.74 310 ALA A O 1
ATOM 4754 N N . GLY A 1 331 ? 36.938 128.189 98.571 1.00 12.09 311 GLY A N 1
ATOM 4755 C CA . GLY A 1 331 ? 36.944 129.102 97.437 1.00 13.75 311 GLY A CA 1
ATOM 4756 C C . GLY A 1 331 ? 36.107 128.642 96.262 1.00 12.82 311 GLY A C 1
ATOM 4757 O O . GLY A 1 331 ? 36.067 129.360 95.265 1.00 15.85 311 GLY A O 1
ATOM 4761 N N . ASP A 1 332 ? 35.460 127.493 96.327 1.00 12.24 312 ASP A N 1
ATOM 4762 C CA . ASP A 1 332 ? 34.606 127.003 95.265 1.00 12.40 312 ASP A CA 1
ATOM 4763 C C . ASP A 1 332 ? 33.190 127.519 95.480 1.00 11.91 312 ASP A C 1
ATOM 4764 O O . ASP A 1 332 ? 32.269 126.801 95.900 1.00 11.85 312 ASP A O 1
ATOM 4773 N N . THR A 1 333 ? 33.020 128.797 95.200 1.00 12.54 313 THR A N 1
ATOM 4774 C CA . THR A 1 333 ? 31.749 129.453 95.392 1.00 12.56 313 THR A CA 1
ATOM 4775 C C . THR A 1 333 ? 30.662 128.846 94.516 1.00 11.82 313 THR A C 1
ATOM 4776 O O . THR A 1 333 ? 29.520 128.666 94.942 1.00 11.80 313 THR A O 1
ATOM 4787 N N . ALA A 1 334 ? 30.998 128.557 93.265 1.00 12.41 314 ALA A N 1
ATOM 4788 C CA . ALA A 1 334 ? 30.015 127.967 92.366 1.00 13.11 314 ALA A CA 1
ATOM 4789 C C . ALA A 1 334 ? 29.535 126.621 92.900 1.00 11.88 314 ALA A C 1
ATOM 4790 O O . ALA A 1 334 ? 28.338 126.303 92.814 1.00 12.34 314 ALA A O 1
ATOM 4797 N N . GLY A 1 335 ? 30.443 125.804 93.405 1.00 11.32 315 GLY A N 1
ATOM 4798 C CA . GLY A 1 335 ? 30.052 124.516 93.945 1.00 11.20 315 GLY A CA 1
ATOM 4799 C C . GLY A 1 335 ? 29.174 124.687 95.165 1.00 10.63 315 GLY A C 1
ATOM 4800 O O . GLY A 1 335 ? 28.194 123.956 95.370 1.00 11.42 315 GLY A O 1
ATOM 4804 N N . ALA A 1 336 ? 29.516 125.648 96.019 1.00 10.71 316 ALA A N 1
ATOM 4805 C CA . ALA A 1 336 ? 28.691 125.954 97.180 1.00 10.54 316 ALA A CA 1
ATOM 4806 C C . ALA A 1 336 ? 27.281 126.337 96.752 1.00 10.86 316 ALA A C 1
ATOM 4807 O O . ALA A 1 336 ? 26.284 125.847 97.315 1.00 11.39 316 ALA A O 1
ATOM 4814 N N . LEU A 1 337 ? 27.180 127.215 95.751 1.00 11.09 317 LEU A N 1
ATOM 4815 C CA . LEU A 1 337 ? 25.893 127.677 95.272 1.00 11.73 317 LEU A CA 1
ATOM 4816 C C . LEU A 1 337 ? 25.073 126.531 94.682 1.00 11.67 317 LEU A C 1
ATOM 4817 O O . LEU A 1 337 ? 23.863 126.501 94.860 1.00 12.46 317 LEU A O 1
ATOM 4833 N N . ARG A 1 338 ? 25.715 125.608 93.972 1.00 11.46 318 ARG A N 1
ATOM 4834 C CA . ARG A 1 338 ? 24.970 124.494 93.416 1.00 11.80 318 ARG A CA 1
ATOM 4835 C C . ARG A 1 338 ? 24.289 123.696 94.520 1.00 12.10 318 ARG A C 1
ATOM 4836 O O . ARG A 1 338 ? 23.145 123.256 94.382 1.00 12.64 318 ARG A O 1
ATOM 4857 N N . HIS A 1 339 ? 25.001 123.488 95.623 1.00 11.33 319 HIS A N 1
ATOM 4858 C CA . HIS A 1 339 ? 24.415 122.777 96.749 1.00 11.01 319 HIS A CA 1
ATOM 4859 C C . HIS A 1 339 ? 23.340 123.579 97.460 1.00 11.43 319 HIS A C 1
ATOM 4860 O O . HIS A 1 339 ? 22.337 123.017 97.872 1.00 12.52 319 HIS A O 1
ATOM 4875 N N . LEU A 1 340 ? 23.529 124.885 97.587 1.00 11.27 320 LEU A N 1
ATOM 4876 C CA . LEU A 1 340 ? 22.497 125.743 98.143 1.00 12.14 320 LEU A CA 1
ATOM 4877 C C . LEU A 1 340 ? 21.213 125.659 97.312 1.00 12.47 320 LEU A C 1
ATOM 4878 O O . LEU A 1 340 ? 20.110 125.563 97.857 1.00 13.51 320 LEU A O 1
ATOM 4894 N N . ARG A 1 341 ? 21.352 125.716 95.990 1.00 12.60 321 ARG A N 1
ATOM 4895 C CA . ARG A 1 341 ? 20.186 125.638 95.101 1.00 13.37 321 ARG A CA 1
ATOM 4896 C C . ARG A 1 341 ? 19.474 124.300 95.263 1.00 13.61 321 ARG A C 1
ATOM 4897 O O . ARG A 1 341 ? 18.251 124.231 95.283 1.00 14.57 321 ARG A O 1
ATOM 4918 N N . TRP A 1 342 ? 20.248 123.215 95.342 1.00 12.71 322 TRP A N 1
ATOM 4919 C CA . TRP A 1 342 ? 19.637 121.890 95.520 1.00 12.86 322 TRP A CA 1
ATOM 4920 C C . TRP A 1 342 ? 18.815 121.830 96.801 1.00 12.90 322 TRP A C 1
ATOM 4921 O O . TRP A 1 342 ? 17.680 121.350 96.809 1.00 13.33 322 TRP A O 1
ATOM 4942 N N . ILE A 1 343 ? 19.368 122.348 97.895 1.00 12.80 323 ILE A N 1
ATOM 4943 C CA . ILE A 1 343 ? 18.637 122.359 99.151 1.00 12.01 323 ILE A CA 1
ATOM 4944 C C . ILE A 1 343 ? 17.328 123.138 99.005 1.00 12.77 323 ILE A C 1
ATOM 4945 O O . ILE A 1 343 ? 16.271 122.693 99.440 1.00 13.37 323 ILE A O 1
ATOM 4961 N N . ALA A 1 344 ? 17.381 124.328 98.402 1.00 13.58 324 ALA A N 1
ATOM 4962 C CA . ALA A 1 344 ? 16.194 125.159 98.278 1.00 14.95 324 ALA A CA 1
ATOM 4963 C C . ALA A 1 344 ? 15.110 124.423 97.496 1.00 14.76 324 ALA A C 1
ATOM 4964 O O . ALA A 1 344 ? 13.920 124.601 97.773 1.00 16.44 324 ALA A O 1
ATOM 4971 N N . ASP A 1 345 ? 15.507 123.620 96.514 1.00 15.49 325 ASP A N 1
ATOM 4972 C CA . ASP A 1 345 ? 14.557 122.863 95.712 1.00 16.57 325 ASP A CA 1
ATOM 4973 C C . ASP A 1 345 ? 13.881 121.746 96.507 1.00 16.61 325 ASP A C 1
ATOM 4974 O O . ASP A 1 345 ? 12.921 121.144 95.986 1.00 18.78 325 ASP A O 1
ATOM 4983 N N . GLN A 1 346 ? 14.333 121.470 97.733 1.00 15.01 326 GLN A N 1
ATOM 4984 C CA . GLN A 1 346 ? 13.700 120.433 98.551 1.00 14.58 326 GLN A CA 1
ATOM 4985 C C . GLN A 1 346 ? 12.694 120.999 99.535 1.00 15.54 326 GLN A C 1
ATOM 4986 O O . GLN A 1 346 ? 12.041 120.259 100.252 1.00 16.65 326 GLN A O 1
ATOM 5000 N N . ALA A 1 347 ? 12.577 122.331 99.605 1.00 15.50 327 ALA A N 1
ATOM 5001 C CA . ALA A 1 347 ? 11.601 122.921 100.529 1.00 16.51 327 ALA A CA 1
ATOM 5002 C C . ALA A 1 347 ? 10.189 122.611 100.043 1.00 17.69 327 ALA A C 1
ATOM 5003 O O . ALA A 1 347 ? 9.920 122.649 98.829 1.00 19.46 327 ALA A O 1
ATOM 5010 N N . ASP A 1 348 ? 9.296 122.281 100.960 1.00 17.16 328 ASP A N 1
ATOM 5011 C CA . ASP A 1 348 ? 7.909 122.008 100.624 1.00 19.35 328 ASP A CA 1
ATOM 5012 C C . ASP A 1 348 ? 7.133 123.303 100.446 1.00 19.23 328 ASP A C 1
ATOM 5013 O O . ASP A 1 348 ? 7.690 124.402 100.457 1.00 20.27 328 ASP A O 1
ATOM 5022 N N . ALA A 1 349 ? 5.820 123.187 100.225 1.00 23.52 329 ALA A N 1
ATOM 5023 C CA . ALA A 1 349 ? 5.003 124.349 99.922 1.00 27.04 329 ALA A CA 1
ATOM 5024 C C . ALA A 1 349 ? 5.012 125.369 101.044 1.00 26.41 329 ALA A C 1
ATOM 5025 O O . ALA A 1 349 ? 4.730 126.556 100.826 1.00 32.91 329 ALA A O 1
ATOM 5032 N N . ASP A 1 350 ? 5.273 124.932 102.270 1.00 25.34 330 ASP A N 1
ATOM 5033 C CA . ASP A 1 350 ? 5.329 125.851 103.442 1.00 27.51 330 ASP A CA 1
ATOM 5034 C C . ASP A 1 350 ? 6.744 126.390 103.672 1.00 23.74 330 ASP A C 1
ATOM 5035 O O . ASP A 1 350 ? 6.942 127.226 104.568 1.00 27.86 330 ASP A O 1
ATOM 5044 N N . GLY A 1 351 ? 7.724 125.932 102.904 1.00 19.69 331 GLY A N 1
ATOM 5045 C CA . GLY A 1 351 ? 9.145 126.297 103.101 1.00 19.03 331 GLY A CA 1
ATOM 5046 C C . GLY A 1 351 ? 9.885 125.350 103.982 1.00 16.15 331 GLY A C 1
ATOM 5047 O O . GLY A 1 351 ? 11.072 125.550 104.238 1.00 16.20 331 GLY A O 1
ATOM 5051 N N . ASP A 1 352 ? 9.208 124.302 104.468 1.00 16.19 332 ASP A N 1
ATOM 5052 C CA . ASP A 1 352 ? 9.882 123.392 105.404 1.00 15.00 332 ASP A CA 1
ATOM 5053 C C . ASP A 1 352 ? 10.828 122.461 104.670 1.00 14.50 332 ASP A C 1
ATOM 5054 O O . ASP A 1 352 ? 10.541 121.971 103.559 1.00 15.84 332 ASP A O 1
ATOM 5063 N N . LEU A 1 353 ? 11.961 122.174 105.321 1.00 13.54 333 LEU A N 1
ATOM 5064 C CA . LEU A 1 353 ? 12.982 121.315 104.763 1.00 12.92 333 LEU A CA 1
ATOM 5065 C C . LEU A 1 353 ? 12.964 119.972 105.456 1.00 12.68 333 LEU A C 1
ATOM 5066 O O . LEU A 1 353 ? 13.029 119.909 106.703 1.00 13.53 333 LEU A O 1
ATOM 5082 N N . PRO A 1 354 ? 12.883 118.891 104.704 1.00 13.22 334 PRO A N 1
ATOM 5083 C CA . PRO A 1 354 ? 12.912 117.553 105.286 1.00 13.46 334 PRO A CA 1
ATOM 5084 C C . PRO A 1 354 ? 14.323 117.182 105.735 1.00 12.61 334 PRO A C 1
ATOM 5085 O O . PRO A 1 354 ? 15.313 117.823 105.346 1.00 12.69 334 PRO A O 1
ATOM 5096 N N . ALA A 1 355 ? 14.412 116.090 106.494 1.00 12.22 335 ALA A N 1
ATOM 5097 C CA . ALA A 1 355 ? 15.724 115.515 106.778 1.00 12.20 335 ALA A CA 1
ATOM 5098 C C . ALA A 1 355 ? 16.419 115.055 105.489 1.00 11.80 335 ALA A C 1
ATOM 5099 O O . ALA A 1 355 ? 17.606 115.263 105.282 1.00 11.60 335 ALA A O 1
ATOM 5106 N N . GLN A 1 356 ? 15.648 114.382 104.624 1.00 12.27 336 GLN A N 1
ATOM 5107 C CA . GLN A 1 356 ? 16.177 113.782 103.416 1.00 12.47 336 GLN A CA 1
ATOM 5108 C C . GLN A 1 356 ? 15.076 113.689 102.386 1.00 13.10 336 GLN A C 1
ATOM 5109 O O . GLN A 1 356 ? 13.897 113.786 102.747 1.00 14.11 336 GLN A O 1
ATOM 5123 N N . VAL A 1 357 ? 15.478 113.486 101.146 1.00 13.35 337 VAL A N 1
ATOM 5124 C CA . VAL A 1 357 ? 14.543 113.273 100.023 1.00 14.20 337 VAL A CA 1
ATOM 5125 C C . VAL A 1 357 ? 14.954 112.040 99.270 1.00 15.97 337 VAL A C 1
ATOM 5126 O O . VAL A 1 357 ? 16.115 111.656 99.250 1.00 15.22 337 VAL A O 1
ATOM 5139 N N . PRO A 1 358 ? 13.993 111.423 98.563 1.00 17.24 338 PRO A N 1
ATOM 5140 C CA . PRO A 1 358 ? 14.252 110.138 97.895 1.00 19.05 338 PRO A CA 1
ATOM 5141 C C . PRO A 1 358 ? 14.506 110.238 96.404 1.00 19.27 338 PRO A C 1
ATOM 5142 O O . PRO A 1 358 ? 14.264 109.259 95.697 1.00 21.35 338 PRO A O 1
ATOM 5153 N N . HIS A 1 359 ? 14.943 111.397 95.878 1.00 18.98 339 HIS A N 1
ATOM 5154 C CA . HIS A 1 359 ? 15.150 111.518 94.426 1.00 20.32 339 HIS A CA 1
ATOM 5155 C C . HIS A 1 359 ? 16.130 110.473 93.931 1.00 19.59 339 HIS A C 1
ATOM 5156 O O . HIS A 1 359 ? 15.947 109.915 92.852 1.00 22.31 339 HIS A O 1
ATOM 5171 N N . HIS A 1 360 ? 17.182 110.236 94.695 1.00 17.16 340 HIS A N 1
ATOM 5172 C CA . HIS A 1 360 ? 18.054 109.106 94.468 1.00 16.52 340 HIS A CA 1
ATOM 5173 C C . HIS A 1 360 ? 18.124 108.322 95.774 1.00 15.90 340 HIS A C 1
ATOM 5174 O O . HIS A 1 360 ? 18.371 108.913 96.825 1.00 16.57 340 HIS A O 1
ATOM 5189 N N . LEU A 1 361 ? 17.932 106.997 95.681 1.00 17.04 341 LEU A N 1
ATOM 5190 C CA . LEU A 1 361 ? 17.987 106.099 96.834 1.00 17.72 341 LEU A CA 1
ATOM 5191 C C . LEU A 1 361 ? 19.085 105.079 96.623 1.00 17.09 341 LEU A C 1
ATOM 5192 O O . LEU A 1 361 ? 19.171 104.429 95.576 1.00 18.52 341 LEU A O 1
ATOM 5208 N N . LEU A 1 362 ? 19.952 104.912 97.639 1.00 17.21 342 LEU A N 1
ATOM 5209 C CA . LEU A 1 362 ? 20.964 103.877 97.555 1.00 17.33 342 LEU A CA 1
ATOM 5210 C C . LEU A 1 362 ? 20.420 102.438 97.595 1.00 18.62 342 LEU A C 1
ATOM 5211 O O . LEU A 1 362 ? 20.991 101.540 96.971 1.00 21.56 342 LEU A O 1
ATOM 5227 N N . HIS A 1 363 ? 19.355 102.261 98.350 1.00 20.80 343 HIS A N 1
ATOM 5228 C CA . HIS A 1 363 ? 18.746 100.948 98.546 1.00 23.30 343 HIS A CA 1
ATOM 5229 C C . HIS A 1 363 ? 17.223 101.070 98.551 1.00 24.37 343 HIS A C 1
ATOM 5230 O O . HIS A 1 363 ? 16.582 100.992 99.584 1.00 27.03 343 HIS A O 1
ATOM 5245 N N . PRO A 1 364 ? 16.654 101.272 97.340 1.00 25.97 344 PRO A N 1
ATOM 5246 C CA . PRO A 1 364 ? 15.235 101.627 97.203 1.00 28.27 344 PRO A CA 1
ATOM 5247 C C . PRO A 1 364 ? 14.257 100.669 97.849 1.00 28.75 344 PRO A C 1
ATOM 5248 O O . PRO A 1 364 ? 13.246 101.105 98.389 1.00 30.85 344 PRO A O 1
ATOM 5259 N N . GLY A 1 365 ? 14.614 99.380 97.832 1.00 31.48 345 GLY A N 1
ATOM 5260 C CA . GLY A 1 365 ? 13.693 98.404 98.391 1.00 33.79 345 GLY A CA 1
ATOM 5261 C C . GLY A 1 365 ? 13.462 98.514 99.897 1.00 44.27 345 GLY A C 1
ATOM 5262 O O . GLY A 1 365 ? 12.507 97.971 100.462 1.00 44.37 345 GLY A O 1
ATOM 5266 N N . SER A 1 366 ? 14.335 99.248 100.582 1.00 34.08 346 SER A N 1
ATOM 5267 C CA . SER A 1 366 ? 14.223 99.413 102.033 1.00 30.38 346 SER A CA 1
ATOM 5268 C C . SER A 1 366 ? 13.359 100.578 102.495 1.00 29.59 346 SER A C 1
ATOM 5269 O O . SER A 1 366 ? 13.068 100.675 103.673 1.00 32.41 346 SER A O 1
ATOM 5277 N N . ARG A 1 367 ? 12.988 101.488 101.619 1.00 28.39 347 ARG A N 1
ATOM 5278 C CA . ARG A 1 367 ? 12.248 102.643 101.989 1.00 30.39 347 ARG A CA 1
ATOM 5279 C C . ARG A 1 367 ? 10.900 102.429 102.582 1.00 33.74 347 ARG A C 1
ATOM 5280 O O . ARG A 1 367 ? 10.501 102.959 103.609 1.00 31.58 347 ARG A O 1
ATOM 5301 N N . ALA A 1 368 ? 10.134 101.560 101.945 1.00 49.72 348 ALA A N 1
ATOM 5302 C CA . ALA A 1 368 ? 8.755 101.472 102.263 1.00 72.99 348 ALA A CA 1
ATOM 5303 C C . ALA A 1 368 ? 8.617 101.090 103.715 1.00 84.76 348 ALA A C 1
ATOM 5304 O O . ALA A 1 368 ? 7.657 101.478 104.304 1.00 53.04 348 ALA A O 1
ATOM 5311 N N . GLU A 1 369 ? 9.183 99.955 104.001 1.00 93.52 349 GLU A N 1
ATOM 5312 C CA . GLU A 1 369 ? 9.059 99.591 105.569 1.00 57.90 349 GLU A CA 1
ATOM 5313 C C . GLU A 1 369 ? 9.297 100.669 106.697 1.00 56.58 349 GLU A C 1
ATOM 5314 O O . GLU A 1 369 ? 8.572 100.760 107.755 1.00 108.85 349 GLU A O 1
ATOM 5326 N N . TRP A 1 370 ? 10.340 101.626 106.398 1.00 33.91 350 TRP A N 1
ATOM 5327 C CA . TRP A 1 370 ? 10.542 102.834 107.274 1.00 31.31 350 TRP A CA 1
ATOM 5328 C C . TRP A 1 370 ? 9.375 103.736 107.276 1.00 58.18 350 TRP A C 1
ATOM 5329 O O . TRP A 1 370 ? 8.994 104.233 108.346 1.00 70.19 350 TRP A O 1
ATOM 5350 N N . VAL A 1 371 ? 8.803 103.982 106.098 1.00 33.96 351 VAL A N 1
ATOM 5351 C CA . VAL A 1 371 ? 7.633 104.820 106.026 1.00 34.37 351 VAL A CA 1
ATOM 5352 C C . VAL A 1 371 ? 6.451 104.156 106.759 1.00 34.63 351 VAL A C 1
ATOM 5353 O O . VAL A 1 371 ? 5.694 104.820 107.476 1.00 35.26 351 VAL A O 1
ATOM 5366 N N . ALA A 1 372 ? 6.293 102.849 106.506 1.00 37.28 352 ALA A N 1
ATOM 5367 C CA . ALA A 1 372 ? 5.248 102.072 107.212 1.00 50.33 352 ALA A CA 1
ATOM 5368 C C . ALA A 1 372 ? 5.320 102.023 108.764 1.00 63.83 352 ALA A C 1
ATOM 5369 O O . ALA A 1 372 ? 4.246 101.965 109.559 1.00 104.04 352 ALA A O 1
ATOM 5376 N N . ARG A 1 373 ? 6.574 101.992 109.221 1.00 52.65 353 ARG A N 1
ATOM 5377 C CA . ARG A 1 373 ? 6.793 101.946 110.660 1.00 45.93 353 ARG A CA 1
ATOM 5378 C C . ARG A 1 373 ? 6.833 103.307 111.366 1.00 37.62 353 ARG A C 1
ATOM 5379 O O . ARG A 1 373 ? 6.296 103.452 112.488 1.00 35.51 353 ARG A O 1
ATOM 5400 N N . TRP A 1 374 ? 7.497 104.289 110.743 1.00 30.86 354 TRP A N 1
ATOM 5401 C CA . TRP A 1 374 ? 7.783 105.566 111.418 1.00 27.65 354 TRP A CA 1
ATOM 5402 C C . TRP A 1 374 ? 7.118 106.755 110.746 1.00 27.40 354 TRP A C 1
ATOM 5403 O O . TRP A 1 374 ? 7.137 107.849 111.294 1.00 28.58 354 TRP A O 1
ATOM 5424 N N . GLY A 1 375 ? 6.421 106.507 109.644 1.00 28.66 355 GLY A N 1
ATOM 5425 C CA . GLY A 1 375 ? 5.815 107.582 108.958 1.00 29.98 355 GLY A CA 1
ATOM 5426 C C . GLY A 1 375 ? 6.698 108.239 107.973 1.00 29.52 355 GLY A C 1
ATOM 5427 O O . GLY A 1 375 ? 7.853 107.832 107.753 1.00 28.46 355 GLY A O 1
ATOM 5431 N N . THR A 1 376 ? 6.179 109.331 107.381 1.00 26.83 356 THR A N 1
ATOM 5432 C CA . THR A 1 376 ? 6.986 110.027 106.404 1.00 27.18 356 THR A CA 1
ATOM 5433 C C . THR A 1 376 ? 8.173 110.745 107.049 1.00 23.91 356 THR A C 1
ATOM 5434 O O . THR A 1 376 ? 8.164 111.070 108.238 1.00 22.58 356 THR A O 1
ATOM 5445 N N . VAL A 1 377 ? 9.198 110.999 106.245 1.00 23.18 357 VAL A N 1
ATOM 5446 C CA . VAL A 1 377 ? 10.437 111.583 106.723 1.00 21.06 357 VAL A CA 1
ATOM 5447 C C . VAL A 1 377 ? 10.198 112.877 107.488 1.00 18.57 357 VAL A C 1
ATOM 5448 O O . VAL A 1 377 ? 9.405 113.729 107.093 1.00 19.73 357 VAL A O 1
ATOM 5461 N N . ALA A 1 378 ? 10.954 113.045 108.564 1.00 17.45 358 ALA A N 1
ATOM 5462 C CA . ALA A 1 378 ? 10.860 114.240 109.401 1.00 16.54 358 ALA A CA 1
ATOM 5463 C C . ALA A 1 378 ? 10.925 115.525 108.599 1.00 15.56 358 ALA A C 1
ATOM 5464 O O . ALA A 1 378 ? 11.919 115.793 107.905 1.00 16.37 358 ALA A O 1
ATOM 5471 N N . THR A 1 379 ? 9.878 116.321 108.728 1.00 15.76 359 THR A N 1
ATOM 5472 C CA . THR A 1 379 ? 9.764 117.597 108.053 1.00 16.32 359 THR A CA 1
ATOM 5473 C C . THR A 1 379 ? 8.891 118.523 108.889 1.00 17.07 359 THR A C 1
ATOM 5474 O O . THR A 1 379 ? 7.749 118.172 109.149 1.00 20.28 359 THR A O 1
ATOM 5485 N N . PRO A 1 380 ? 9.374 119.691 109.290 1.00 15.78 360 PRO A N 1
ATOM 5486 C CA . PRO A 1 380 ? 10.756 120.170 109.146 1.00 14.42 360 PRO A CA 1
ATOM 5487 C C . PRO A 1 380 ? 11.708 119.434 110.084 1.00 13.81 360 PRO A C 1
ATOM 5488 O O . PRO A 1 380 ? 11.340 119.057 111.196 1.00 15.57 360 PRO A O 1
ATOM 5499 N N . LEU A 1 381 ? 12.937 119.248 109.627 1.00 12.56 361 LEU A N 1
ATOM 5500 C CA . LEU A 1 381 ? 14.026 118.889 110.522 1.00 11.84 361 LEU A CA 1
ATOM 5501 C C . LEU A 1 381 ? 14.741 120.198 110.865 1.00 10.80 361 LEU A C 1
ATOM 5502 O O . LEU A 1 381 ? 15.239 120.880 109.982 1.00 11.44 361 LEU A O 1
ATOM 5518 N N . LEU A 1 382 ? 14.772 120.568 112.150 1.00 10.96 362 LEU A N 1
ATOM 5519 C CA . LEU A 1 382 ? 15.356 121.865 112.477 1.00 10.11 362 LEU A CA 1
ATOM 5520 C C . LEU A 1 382 ? 16.803 121.985 112.017 1.00 9.72 362 LEU A C 1
ATOM 5521 O O . LEU A 1 382 ? 17.215 123.020 111.527 1.00 9.89 362 LEU A O 1
ATOM 5537 N N . TRP A 1 383 ? 17.565 120.897 112.144 1.00 9.28 363 TRP A N 1
ATOM 5538 C CA . TRP A 1 383 ? 18.957 120.884 111.716 1.00 9.38 363 TRP A CA 1
ATOM 5539 C C . TRP A 1 383 ? 19.079 121.207 110.217 1.00 9.17 363 TRP A C 1
ATOM 5540 O O . TRP A 1 383 ? 19.995 121.901 109.795 1.00 9.42 363 TRP A O 1
ATOM 5561 N N . SER A 1 384 ? 18.134 120.744 109.398 1.00 9.74 364 SER A N 1
ATOM 5562 C CA . SER A 1 384 ? 18.151 121.131 107.981 1.00 9.80 364 SER A CA 1
ATOM 5563 C C . SER A 1 384 ? 18.105 122.647 107.822 1.00 9.62 364 SER A C 1
ATOM 5564 O O . SER A 1 384 ? 18.856 123.219 107.031 1.00 10.12 364 SER A O 1
ATOM 5572 N N . HIS A 1 385 ? 17.192 123.278 108.548 1.00 9.94 365 HIS A N 1
ATOM 5573 C CA . HIS A 1 385 ? 17.076 124.718 108.531 1.00 10.00 365 HIS A CA 1
ATOM 5574 C C . HIS A 1 385 ? 18.292 125.433 109.094 1.00 9.70 365 HIS A C 1
ATOM 5575 O O . HIS A 1 385 ? 18.720 126.459 108.570 1.00 10.42 365 HIS A O 1
ATOM 5590 N N . GLY A 1 386 ? 18.852 124.888 110.182 1.00 9.29 366 GLY A N 1
ATOM 5591 C CA . GLY A 1 386 ? 20.058 125.483 110.721 1.00 9.58 366 GLY A CA 1
ATOM 5592 C C . GLY A 1 386 ? 21.204 125.466 109.738 1.00 8.89 366 GLY A C 1
ATOM 5593 O O . GLY A 1 386 ? 21.924 126.455 109.596 1.00 9.31 366 GLY A O 1
ATOM 5597 N N . MET A 1 387 ? 21.386 124.335 109.070 1.00 8.85 367 MET A N 1
ATOM 5598 C CA . MET A 1 387 ? 22.453 124.220 108.092 1.00 9.24 367 MET A CA 1
ATOM 5599 C C . MET A 1 387 ? 22.224 125.110 106.875 1.00 9.47 367 MET A C 1
ATOM 5600 O O . MET A 1 387 ? 23.169 125.668 106.315 1.00 10.13 367 MET A O 1
ATOM 5614 N N . TYR A 1 388 ? 20.966 125.243 106.453 1.00 10.04 368 TYR A N 1
ATOM 5615 C CA . TYR A 1 388 ? 20.643 126.176 105.378 1.00 10.69 368 TYR A CA 1
ATOM 5616 C C . TYR A 1 388 ? 21.082 127.594 105.757 1.00 10.33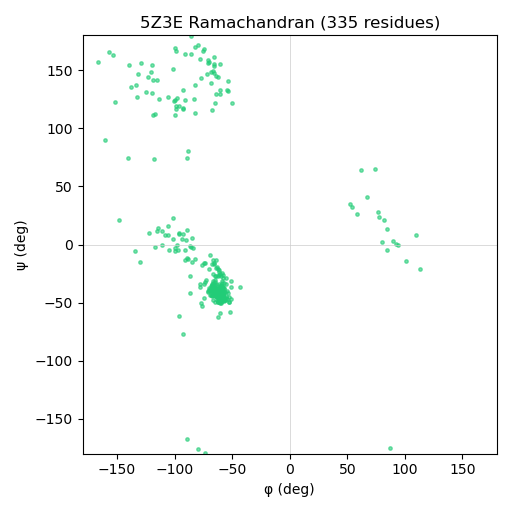 368 TYR A C 1
ATOM 5617 O O . TYR A 1 388 ? 21.721 128.300 104.955 1.00 11.06 368 TYR A O 1
ATOM 5635 N N . LEU A 1 389 ? 20.758 128.007 106.984 1.00 10.03 369 LEU A N 1
ATOM 5636 C CA . LEU A 1 389 ? 21.168 129.324 107.443 1.00 10.18 369 LEU A CA 1
ATOM 5637 C C . LEU A 1 389 ? 22.674 129.499 107.433 1.00 9.67 369 LEU A C 1
ATOM 5638 O O . LEU A 1 389 ? 23.176 130.565 107.051 1.00 10.19 369 LEU A O 1
ATOM 5654 N N . ILE A 1 390 ? 23.421 128.488 107.870 1.00 9.13 370 ILE A N 1
ATOM 5655 C CA . ILE A 1 390 ? 24.871 128.574 107.860 1.00 9.11 370 ILE A CA 1
ATOM 5656 C C . ILE A 1 390 ? 25.388 128.765 106.441 1.00 9.28 370 ILE A C 1
ATOM 5657 O O . ILE A 1 390 ? 26.210 129.637 106.190 1.00 10.09 370 ILE A O 1
ATOM 5673 N N . LEU A 1 391 ? 24.942 127.925 105.510 1.00 9.61 371 LEU A N 1
ATOM 5674 C CA . LEU A 1 391 ? 25.463 128.012 104.156 1.00 10.07 371 LEU A CA 1
ATOM 5675 C C . LEU A 1 391 ? 25.056 129.348 103.491 1.00 10.45 371 LEU A C 1
ATOM 5676 O O . LEU A 1 391 ? 25.862 129.993 102.817 1.00 11.14 371 LEU A O 1
ATOM 5692 N N . ALA A 1 392 ? 23.818 129.751 103.695 1.00 10.52 372 ALA A N 1
ATOM 5693 C CA . ALA A 1 392 ? 23.354 131.037 103.162 1.00 11.40 372 ALA A CA 1
ATOM 5694 C C . ALA A 1 392 ? 24.233 132.163 103.698 1.00 11.55 372 ALA A C 1
ATOM 5695 O O . ALA A 1 392 ? 24.622 133.056 102.962 1.00 12.77 372 ALA A O 1
ATOM 5702 N N . ASP A 1 393 ? 24.546 132.127 105.001 1.00 10.88 373 ASP A N 1
ATOM 5703 C CA . ASP A 1 393 ? 25.386 133.152 105.578 1.00 11.06 373 ASP A CA 1
ATOM 5704 C C . ASP A 1 393 ? 26.803 133.115 104.999 1.00 12.05 373 ASP A C 1
ATOM 5705 O O . ASP A 1 393 ? 27.390 134.165 104.723 1.00 13.76 373 ASP A O 1
ATOM 5714 N N . GLU A 1 394 ? 27.356 131.929 104.828 1.00 12.16 374 GLU A N 1
ATOM 5715 C CA . GLU A 1 394 ? 28.691 131.806 104.220 1.00 14.72 374 GLU A CA 1
ATOM 5716 C C . GLU A 1 394 ? 28.728 132.454 102.833 1.00 16.40 374 GLU A C 1
ATOM 5717 O O . GLU A 1 394 ? 29.777 132.958 102.417 1.00 20.80 374 GLU A O 1
ATOM 5729 N N . LEU A 1 395 ? 27.613 132.389 102.128 1.00 14.91 375 LEU A N 1
ATOM 5730 C CA . LEU A 1 395 ? 27.519 132.932 100.773 1.00 17.42 375 LEU A CA 1
ATOM 5731 C C . LEU A 1 395 ? 27.013 134.354 100.782 1.00 19.90 375 LEU A C 1
ATOM 5732 O O . LEU A 1 395 ? 26.780 134.913 99.696 1.00 25.11 375 LEU A O 1
ATOM 5748 N N . GLY A 1 396 ? 26.885 135.001 101.950 1.00 18.18 376 GLY A N 1
ATOM 5749 C CA . GLY A 1 396 ? 26.585 136.416 102.059 1.00 20.44 376 GLY A CA 1
ATOM 5750 C C . GLY A 1 396 ? 25.146 136.733 101.809 1.00 20.31 376 GLY A C 1
ATOM 5751 O O . GLY A 1 396 ? 24.840 137.909 101.498 1.00 25.16 376 GLY A O 1
ATOM 5755 N N . LEU A 1 397 ? 24.255 135.775 101.995 1.00 18.09 377 LEU A N 1
ATOM 5756 C CA . LEU A 1 397 ? 22.899 135.869 101.591 1.00 25.24 377 LEU A CA 1
ATOM 5757 C C . LEU A 1 397 ? 21.915 136.077 102.659 1.00 38.36 377 LEU A C 1
ATOM 5758 O O . LEU A 1 397 ? 20.718 136.135 102.342 1.00 48.09 377 LEU A O 1
ATOM 5774 N N . LEU A 1 398 ? 22.312 136.324 103.879 1.00 28.02 378 LEU A N 1
ATOM 5775 C CA . LEU A 1 398 ? 21.351 136.563 104.920 1.00 42.81 378 LEU A CA 1
ATOM 5776 C C . LEU A 1 398 ? 20.985 138.066 104.781 1.00 73.01 378 LEU A C 1
ATOM 5777 O O . LEU A 1 398 ? 21.926 138.918 104.707 1.00 66.17 378 LEU A O 1
ATOM 5793 N N . PRO A 1 399 ? 19.662 138.386 104.647 1.00 80.65 379 PRO A N 1
ATOM 5794 C CA . PRO A 1 399 ? 19.131 139.787 104.559 1.00 58.60 379 PRO A CA 1
ATOM 5795 C C . PRO A 1 399 ? 18.967 140.350 105.940 1.00 53.12 379 PRO A C 1
ATOM 5796 O O . PRO A 1 399 ? 19.928 140.309 106.705 1.00 78.68 379 PRO A O 1
#

Sequence (371 aa):
GLDSHELARLHELARHSHAVVITRHQDAGGAYPAAPTFSAYRGYAWLRDGSFTAEGISRYGDVASAGRFHDWVDGVLRRRRGQVDDLLAAVDRGEVPSNEGMLPTRFTFDGNDGSDPWWDFQQTDGYGMMWLWSSVVTHAARHGLDLERRWRAGIDVAVDYLLAFWDRPPCYDWWEEEEHVEHRHVSTLGAIHGGLVAVGTCAALRSAPWSAATLQVAARRIRSLVSSAEGVVDGHLVKKWLGSSSAVDGSLPACVVPFGLVPPDDDVAAMMTRAAVAKDLDVDGGVHRFAADVFYGGGQWILLSALLGWNLAAAGDTAGALRHLRWIADQADADGDLPAQVPHHLLHPGSRAEWVARWGTVATPLLWSHGMYLILADELGLLP

Solvent-accessible surface area: 13810 Å² total; per-residue (Å²): 94,28,85,94,100,46,57,58,136,8,61,87,11,0,112,27,0,38,38,5,0,40,176,36,30,41,88,36,0,0,2,8,2,1,21,79,8,80,28,43,130,30,58,0,14,7,15,12,1,0,1,0,0,2,0,0,1,44,66,42,35,57,76,10,0,2,109,0,0,56,19,0,9,31,4,1,106,145,28,75,41,58,0,65,100,14,41,40,13,50,127,150,64,104,100,20,53,22,120,31,2,0,2,10,37,1,31,57,97,1,71,66,18,31,73,7,120,176,7,0,7,1,0,9,3,0,0,0,0,18,1,0,15,35,1,3,84,89,56,72,55,106,5,117,118,0,47,42,0,0,34,0,0,0,39,0,0,40,38,7,30,64,39,55,2,26,13,6,22,65,75,76,48,109,54,65,4,0,5,5,4,0,0,0,2,5,0,0,44,16,1,14,92,22,76,73,4,192,102,6,126,15,23,84,42,0,70,103,10,0,30,125,0,95,73,26,8,83,80,75,0,49,48,121,32,24,2,0,36,38,12,70,14,83,42,6,10,1,2,0,0,0,0,4,24,28,3,39,17,28,78,40,125,47,114,30,0,44,83,0,29,56,15,0,40,181,86,4,21,45,120,0,0,0,1,15,30,71,72,2,69,32,4,0,0,0,1,18,0,1,0,0,0,2,3,0,5,0,23,20,41,40,59,64,72,74,11,0,15,119,2,0,80,23,0,26,115,18,32,66,117,108,16,20,0,13,7,7,14,64,129,72,34,46,69,87,74,24,81,68,97,37,42,95,138,84,30,102,26,6,42,8,7,0,10,0,0,0,3,0,0,0,0,1,45,66,30,64,22,37,112

Radius of gyration: 19.23 Å; Cα contacts (8 Å, |Δi|>4): 749; chains: 1; bounding box: 42×41×50 Å

Organism: Kribbella flavida (strain DSM 17836 / JCM 10339 / NBRC 14399) (NCBI:txid479435)

Foldseek 3Di:
DDDPVRLVLLQVLLVVLLVVQQVQQDPQQAGQQFCPFVVRHQKGFLVLRLLLLLLNLLLPVLPNSVSNLLQLLVLQLVCQVLLVVQVVCVVVVNHDDQQSDDEGIAGSNNDHPDGSVQFPALLSLLSNLLRVLVSCVSVVHQCVSRVSSNVSSLSNCLVPLPQAQADPVRDDRRFAFLLSLLSNLQNLCSLLVRPSNVPPPCNVVSVVVSVVSLVQCVVFQADPLEGDGTGPDDAHFLSVLVSAPPRNSDDLPDSHNVVHLVRQCVPAADQLFGWGGLPDLQLQTFGFLLSSLSSLLSCLRNVNPVSSVSNLVVQSVQQDPSSKGFRGDVPDGSGNVSNPVNCVPRNDTRIRRSSSSSSSSSSCVSSVSHD

B-factor: mean 15.12, std 11.16, range [5.23, 153.55]